Protein AF-0000000068094279 (afdb_homodimer)

Radius of gyration: 22.85 Å; Cα contacts (8 Å, |Δi|>4): 623; chains: 2; bounding box: 58×58×51 Å

Structure (mmCIF, N/CA/C/O backbone):
data_AF-0000000068094279-model_v1
#
loop_
_entity.id
_entity.type
_entity.pdbx_description
1 polymer 'GntR-family transcriptional regulatory protein'
#
loop_
_atom_site.group_PDB
_atom_site.id
_atom_site.type_symbol
_atom_site.label_atom_id
_atom_site.label_alt_id
_atom_site.label_comp_id
_atom_site.label_asym_id
_atom_site.label_entity_id
_atom_site.label_seq_id
_atom_site.pdbx_PDB_ins_code
_atom_site.Cartn_x
_atom_site.Cartn_y
_atom_site.Cartn_z
_atom_site.occupancy
_atom_site.B_iso_or_equiv
_atom_site.auth_seq_id
_atom_site.auth_comp_id
_atom_site.auth_asym_id
_atom_site.auth_atom_id
_atom_site.pdbx_PDB_model_num
ATOM 1 N N . MET A 1 1 ? -7.684 16.297 23.375 1 26.39 1 MET A N 1
ATOM 2 C CA . MET A 1 1 ? -6.402 16.703 22.797 1 26.39 1 MET A CA 1
ATOM 3 C C . MET A 1 1 ? -6.492 16.797 21.281 1 26.39 1 MET A C 1
ATOM 5 O O . MET A 1 1 ? -6.848 15.828 20.609 1 26.39 1 MET A O 1
ATOM 9 N N . SER A 1 2 ? -6.879 17.906 20.672 1 33 2 SER A N 1
ATOM 10 C CA . SER A 1 2 ? -7.125 18.25 19.281 1 33 2 SER A CA 1
ATOM 11 C C . SER A 1 2 ? -5.969 17.812 18.391 1 33 2 SER A C 1
ATOM 13 O O . SER A 1 2 ? -4.801 18.031 18.734 1 33 2 SER A O 1
ATOM 15 N N . SER A 1 3 ? -6.004 16.688 17.797 1 42.97 3 SER A N 1
ATOM 16 C CA . SER A 1 3 ? -4.965 16.281 16.859 1 42.97 3 SER A CA 1
ATOM 17 C C . SER A 1 3 ? -4.492 17.469 16.031 1 42.97 3 SER A C 1
ATOM 19 O O . SER A 1 3 ? -5.227 17.969 15.164 1 42.97 3 SER A O 1
ATOM 21 N N . THR A 1 4 ? -4.008 18.453 16.625 1 43.31 4 THR A N 1
ATOM 22 C CA . THR A 1 4 ? -3.518 19.688 16.016 1 43.31 4 THR A CA 1
ATOM 23 C C . THR A 1 4 ? -2.688 19.375 14.773 1 43.31 4 THR A C 1
ATOM 25 O O . THR A 1 4 ? -1.667 18.688 14.859 1 43.31 4 THR A O 1
ATOM 28 N N . LYS A 1 5 ? -3.363 19.359 13.727 1 53.09 5 LYS A N 1
ATOM 29 C CA . LYS A 1 5 ? -2.693 19.25 12.438 1 53.09 5 LYS A CA 1
ATOM 30 C C . LYS A 1 5 ? -1.528 20.234 12.336 1 53.09 5 LYS A C 1
ATOM 32 O O . LYS A 1 5 ? -1.691 21.422 12.594 1 53.09 5 LYS A O 1
ATOM 37 N N . ARG A 1 6 ? -0.359 19.781 12.492 1 56.28 6 ARG A N 1
ATOM 38 C CA . ARG A 1 6 ? 0.802 20.641 12.273 1 56.28 6 ARG A CA 1
ATOM 39 C C . ARG A 1 6 ? 0.646 21.453 11 1 56.28 6 ARG A C 1
ATOM 41 O O . ARG A 1 6 ? 0.153 20.938 9.984 1 56.28 6 ARG A O 1
ATOM 48 N N . PRO A 1 7 ? 0.808 22.719 11.133 1 60.84 7 PRO A N 1
ATOM 49 C CA . PRO A 1 7 ? 0.777 23.547 9.922 1 60.84 7 PRO A CA 1
ATOM 50 C C . PRO A 1 7 ? 1.651 22.984 8.805 1 60.84 7 PRO A C 1
ATOM 52 O O . PRO A 1 7 ? 2.688 22.359 9.078 1 60.84 7 PRO A O 1
ATOM 55 N N . ALA A 1 8 ? 1.082 22.984 7.684 1 68.62 8 ALA A N 1
ATOM 56 C CA . ALA A 1 8 ? 1.823 22.516 6.516 1 68.62 8 ALA A CA 1
ATOM 57 C C . ALA A 1 8 ? 3.164 23.234 6.395 1 68.62 8 ALA A C 1
ATOM 59 O O . ALA A 1 8 ? 3.234 24.453 6.531 1 68.62 8 ALA A O 1
ATOM 60 N N . SER A 1 9 ? 4.176 22.453 6.352 1 78.19 9 SER A N 1
ATOM 61 C CA . SER A 1 9 ? 5.508 23 6.094 1 78.19 9 SER A CA 1
ATOM 62 C C . SER A 1 9 ? 5.641 23.484 4.652 1 78.19 9 SER A C 1
ATOM 64 O O . SER A 1 9 ? 4.777 23.203 3.818 1 78.19 9 SER A O 1
ATOM 66 N N . ARG A 1 10 ? 6.535 24.297 4.441 1 82.38 10 ARG A N 1
ATOM 67 C CA . ARG A 1 10 ? 6.832 24.75 3.084 1 82.38 10 ARG A CA 1
ATOM 68 C C . ARG A 1 10 ? 7.039 23.562 2.146 1 82.38 10 ARG A C 1
ATOM 70 O O . ARG A 1 10 ? 6.562 23.562 1.011 1 82.38 10 ARG A O 1
ATOM 77 N N . ALA A 1 11 ? 7.641 22.516 2.699 1 84.44 11 ALA A N 1
ATOM 78 C CA . ALA A 1 11 ? 7.863 21.312 1.901 1 84.44 11 ALA A CA 1
ATOM 79 C C . ALA A 1 11 ? 6.539 20.625 1.557 1 84.44 11 ALA A C 1
ATOM 81 O O . ALA A 1 11 ? 6.379 20.094 0.46 1 84.44 11 ALA A O 1
ATOM 82 N N . ASP A 1 12 ? 5.602 20.688 2.441 1 87.81 12 ASP A N 1
ATOM 83 C CA . ASP A 1 12 ? 4.277 20.125 2.182 1 87.81 12 ASP A CA 1
ATOM 84 C C . ASP A 1 12 ? 3.582 20.875 1.042 1 87.81 12 ASP A C 1
ATOM 86 O O . ASP A 1 12 ? 3.002 20.25 0.152 1 87.81 12 ASP A O 1
ATOM 90 N N . GLU A 1 13 ? 3.719 22.156 1.118 1 91.19 13 GLU A N 1
ATOM 91 C CA . GLU A 1 13 ? 3.1 22.984 0.091 1 91.19 13 GLU A CA 1
ATOM 92 C C . GLU A 1 13 ? 3.717 22.734 -1.279 1 91.19 13 GLU A C 1
ATOM 94 O O . GLU A 1 13 ? 3.002 22.594 -2.273 1 91.19 13 GLU A O 1
ATOM 99 N N . ILE A 1 14 ? 4.98 22.641 -1.279 1 93.19 14 ILE A N 1
ATOM 100 C CA . ILE A 1 14 ? 5.688 22.406 -2.531 1 93.19 14 ILE A CA 1
ATOM 101 C C . ILE A 1 14 ? 5.355 21.016 -3.057 1 93.19 14 ILE A C 1
ATOM 103 O O . ILE A 1 14 ? 5.172 20.828 -4.262 1 93.19 14 ILE A O 1
ATOM 107 N N . THR A 1 15 ? 5.305 20.078 -2.166 1 94.31 15 THR A N 1
ATOM 108 C CA . THR A 1 15 ? 4.953 18.719 -2.566 1 94.31 15 THR A CA 1
ATOM 109 C C . THR A 1 15 ? 3.578 18.688 -3.232 1 94.31 15 THR A C 1
ATOM 111 O O . THR A 1 15 ? 3.402 18.062 -4.277 1 94.31 15 THR A O 1
ATOM 114 N N . GLN A 1 16 ? 2.684 19.422 -2.682 1 93.5 16 GLN A N 1
ATOM 115 C CA . GLN A 1 16 ? 1.342 19.469 -3.254 1 93.5 16 GLN A CA 1
ATOM 116 C C . GLN A 1 16 ? 1.351 20.109 -4.633 1 93.5 16 GLN A C 1
ATOM 118 O O . GLN A 1 16 ? 0.613 19.688 -5.527 1 93.5 16 GLN A O 1
ATOM 123 N N . GLU A 1 17 ? 2.113 21.125 -4.758 1 93.62 17 GLU A N 1
ATOM 124 C CA . GLU A 1 17 ? 2.246 21.766 -6.062 1 93.62 17 GLU A CA 1
ATOM 125 C C . GLU A 1 17 ? 2.822 20.797 -7.094 1 93.62 17 GLU A C 1
ATOM 127 O O . GLU A 1 17 ? 2.355 20.75 -8.234 1 93.62 17 GLU A O 1
ATOM 132 N N . LEU A 1 18 ? 3.781 20.078 -6.715 1 95.5 18 LEU A N 1
ATOM 133 C CA . LEU A 1 18 ? 4.395 19.094 -7.605 1 95.5 18 LEU A CA 1
ATOM 134 C C . LEU A 1 18 ? 3.412 17.984 -7.957 1 95.5 18 LEU A C 1
ATOM 136 O O . LEU A 1 18 ? 3.389 17.516 -9.094 1 95.5 18 LEU A O 1
ATOM 140 N N . VAL A 1 19 ? 2.641 17.594 -7.016 1 96.06 19 VAL A N 1
ATOM 141 C CA . VAL A 1 19 ? 1.629 16.578 -7.238 1 96.06 19 VAL A CA 1
ATOM 142 C C . VAL A 1 19 ? 0.635 17.047 -8.297 1 96.06 19 VAL A C 1
ATOM 144 O O . VAL A 1 19 ? 0.267 16.297 -9.195 1 96.06 19 VAL A O 1
ATOM 147 N N . ARG A 1 20 ? 0.27 18.297 -8.211 1 94.19 20 ARG A N 1
ATOM 148 C CA . ARG A 1 20 ? -0.628 18.859 -9.211 1 94.19 20 ARG A CA 1
ATOM 149 C C . ARG A 1 20 ? 0.012 18.859 -10.594 1 94.19 20 ARG A C 1
ATOM 151 O O . ARG A 1 20 ? -0.649 18.547 -11.586 1 94.19 20 ARG A O 1
ATOM 158 N N . MET A 1 21 ? 1.231 19.141 -10.617 1 93.12 21 MET A N 1
ATOM 159 C CA . MET A 1 21 ? 1.959 19.109 -11.883 1 93.12 21 MET A CA 1
ATOM 160 C C . MET A 1 21 ? 1.989 17.703 -12.461 1 93.12 21 MET A C 1
ATOM 162 O O . MET A 1 21 ? 1.794 17.516 -13.664 1 93.12 21 MET A O 1
ATOM 166 N N . ILE A 1 22 ? 2.166 16.734 -11.633 1 94.94 22 ILE A N 1
ATOM 167 C CA . ILE A 1 22 ? 2.227 15.344 -12.047 1 94.94 22 ILE A CA 1
ATOM 168 C C . ILE A 1 22 ? 0.861 14.898 -12.57 1 94.94 22 ILE A C 1
ATOM 170 O O . ILE A 1 22 ? 0.771 14.195 -13.578 1 94.94 22 ILE A O 1
ATOM 174 N N . GLN A 1 23 ? -0.157 15.336 -11.883 1 93.06 23 GLN A N 1
ATOM 175 C CA . GLN A 1 23 ? -1.511 14.992 -12.312 1 93.06 23 GLN A CA 1
ATOM 176 C C . GLN A 1 23 ? -1.807 15.555 -13.695 1 93.06 23 GLN A C 1
ATOM 178 O O . GLN A 1 23 ? -2.385 14.867 -14.539 1 93.06 23 GLN A O 1
ATOM 183 N N . LEU A 1 24 ? -1.425 16.766 -13.922 1 91.94 24 LEU A N 1
ATOM 184 C CA . LEU A 1 24 ? -1.613 17.406 -15.219 1 91.94 24 LEU A CA 1
ATOM 185 C C . LEU A 1 24 ? -0.785 16.703 -16.297 1 91.94 24 LEU A C 1
ATOM 187 O O . LEU A 1 24 ? -1.264 16.469 -17.406 1 91.94 24 LEU A O 1
ATOM 191 N N . ALA A 1 25 ? 0.393 16.344 -15.961 1 93.06 25 ALA A N 1
ATOM 192 C CA . ALA A 1 25 ? 1.265 15.641 -16.891 1 93.06 25 ALA A CA 1
ATOM 193 C C . ALA A 1 25 ? 0.683 14.273 -17.25 1 93.06 25 ALA A C 1
ATOM 195 O O . ALA A 1 25 ? 0.744 13.859 -18.406 1 93.06 25 ALA A O 1
ATOM 196 N N . ASP A 1 26 ? 0.15 13.617 -16.281 1 90.25 26 ASP A N 1
ATOM 197 C CA . ASP A 1 26 ? -0.506 12.336 -16.531 1 90.25 26 ASP A CA 1
ATOM 198 C C . ASP A 1 26 ? -1.635 12.484 -17.547 1 90.25 26 ASP A C 1
ATOM 200 O O . ASP A 1 26 ? -1.743 11.688 -18.484 1 90.25 26 ASP A O 1
ATOM 204 N N . ALA A 1 27 ? -2.381 13.5 -17.375 1 88.88 27 ALA A N 1
ATOM 205 C CA . ALA A 1 27 ? -3.52 13.75 -18.25 1 88.88 27 ALA A CA 1
ATOM 206 C C . ALA A 1 27 ? -3.057 14.039 -19.688 1 88.88 27 ALA A C 1
ATOM 208 O O . ALA A 1 27 ? -3.746 13.703 -20.641 1 88.88 27 ALA A O 1
ATOM 209 N N . ARG A 1 28 ? -1.823 14.602 -19.828 1 91.81 28 ARG A N 1
ATOM 210 C CA . ARG A 1 28 ? -1.301 15.016 -21.125 1 91.81 28 ARG A CA 1
ATOM 211 C C . ARG A 1 28 ? -0.31 13.992 -21.672 1 91.81 28 ARG A C 1
ATOM 213 O O . ARG A 1 28 ? 0.297 14.203 -22.719 1 91.81 28 ARG A O 1
ATOM 220 N N . ARG A 1 29 ? -0.087 12.906 -20.922 1 91.25 29 ARG A N 1
ATOM 221 C CA . ARG A 1 29 ? 0.812 11.828 -21.312 1 91.25 29 ARG A CA 1
ATOM 222 C C . ARG A 1 29 ? 2.238 12.336 -21.484 1 91.25 29 ARG A C 1
ATOM 224 O O . ARG A 1 29 ? 2.906 12 -22.469 1 91.25 29 ARG A O 1
ATOM 231 N N . ILE A 1 30 ? 2.57 13.25 -20.594 1 89.56 30 ILE A N 1
ATOM 232 C CA . ILE A 1 30 ? 3.934 13.766 -20.516 1 89.56 30 ILE A CA 1
ATOM 233 C C . ILE A 1 30 ? 4.738 12.961 -19.5 1 89.56 30 ILE A C 1
ATOM 235 O O . ILE A 1 30 ? 4.289 12.758 -18.375 1 89.56 30 ILE A O 1
ATOM 239 N N . ALA A 1 31 ? 5.934 12.547 -19.891 1 90.56 31 ALA A N 1
ATOM 240 C CA . ALA A 1 31 ? 6.707 11.656 -19.031 1 90.56 31 ALA A CA 1
ATOM 241 C C . ALA A 1 31 ? 7.855 12.414 -18.359 1 90.56 31 ALA A C 1
ATOM 243 O O . ALA A 1 31 ? 8.266 12.07 -17.25 1 90.56 31 ALA A O 1
ATOM 244 N N . LYS A 1 32 ? 8.328 13.43 -19.047 1 93.94 32 LYS A N 1
ATOM 245 C CA . LYS A 1 32 ? 9.508 14.125 -18.547 1 93.94 32 LYS A CA 1
ATOM 246 C C . LYS A 1 32 ? 9.125 15.43 -17.859 1 93.94 32 LYS A C 1
ATOM 248 O O . LYS A 1 32 ? 8.32 16.203 -18.391 1 93.94 32 LYS A O 1
ATOM 253 N N . LEU A 1 33 ? 9.656 15.703 -16.672 1 93.94 33 LEU A N 1
ATOM 254 C CA . LEU A 1 33 ? 9.461 16.938 -15.914 1 93.94 33 LEU A CA 1
ATOM 255 C C . LEU A 1 33 ? 10.688 17.844 -16.016 1 93.94 33 LEU A C 1
ATOM 257 O O . LEU A 1 33 ? 11.781 17.375 -16.359 1 93.94 33 LEU A O 1
ATOM 261 N N . PRO A 1 34 ? 10.445 19.141 -15.797 1 92.31 34 PRO A N 1
ATOM 262 C CA . PRO A 1 34 ? 11.617 20.016 -15.672 1 92.31 34 PRO A CA 1
ATOM 263 C C . PRO A 1 34 ? 12.609 19.516 -14.625 1 92.31 34 PRO A C 1
ATOM 265 O O . PRO A 1 34 ? 12.234 18.781 -13.711 1 92.31 34 PRO A O 1
ATOM 268 N N . THR A 1 35 ? 13.828 19.891 -14.773 1 92.81 35 THR A N 1
ATOM 269 C CA . THR A 1 35 ? 14.867 19.516 -13.828 1 92.81 35 THR A CA 1
ATOM 270 C C . THR A 1 35 ? 14.633 20.156 -12.461 1 92.81 35 THR A C 1
ATOM 272 O O . THR A 1 35 ? 13.82 21.078 -12.344 1 92.81 35 THR A O 1
ATOM 275 N N . GLU A 1 36 ? 15.328 19.594 -11.484 1 92.5 36 GLU A N 1
ATOM 276 C CA . GLU A 1 36 ? 15.266 20.156 -10.141 1 92.5 36 GLU A CA 1
ATOM 277 C C . GLU A 1 36 ? 15.539 21.656 -10.148 1 92.5 36 GLU A C 1
ATOM 279 O O . GLU A 1 36 ? 14.812 22.422 -9.523 1 92.5 36 GLU A O 1
ATOM 284 N N . MET A 1 37 ? 16.562 22.078 -10.891 1 92 37 MET A N 1
ATOM 285 C CA . MET A 1 37 ? 16.938 23.484 -10.969 1 92 37 MET A CA 1
ATOM 286 C C . MET A 1 37 ? 15.836 24.312 -11.625 1 92 37 MET A C 1
ATOM 288 O O . MET A 1 37 ? 15.5 25.391 -11.148 1 92 37 MET A O 1
ATOM 292 N N . GLU A 1 38 ? 15.289 23.812 -12.688 1 94.62 38 GLU A N 1
ATOM 293 C CA . GLU A 1 38 ? 14.219 24.5 -13.391 1 94.62 38 GLU A CA 1
ATOM 294 C C . GLU A 1 38 ? 12.969 24.625 -12.523 1 94.62 38 GLU A C 1
ATOM 296 O O . GLU A 1 38 ? 12.32 25.672 -12.492 1 94.62 38 GLU A O 1
ATOM 301 N N . LEU A 1 39 ? 12.656 23.594 -11.805 1 94.56 39 LEU A N 1
ATOM 302 C CA . LEU A 1 39 ? 11.492 23.594 -10.93 1 94.56 39 LEU A CA 1
ATOM 303 C C . LEU A 1 39 ? 11.672 24.594 -9.789 1 94.56 39 LEU A C 1
ATOM 305 O O . LEU A 1 39 ? 10.734 25.312 -9.438 1 94.56 39 LEU A O 1
ATOM 309 N N . ALA A 1 40 ? 12.883 24.578 -9.227 1 95.06 40 ALA A N 1
ATOM 310 C CA . ALA A 1 40 ? 13.18 25.531 -8.164 1 95.06 40 ALA A CA 1
ATOM 311 C C . ALA A 1 40 ? 12.969 26.969 -8.641 1 95.06 40 ALA A C 1
ATOM 313 O O . ALA A 1 40 ? 12.352 27.781 -7.945 1 95.06 40 ALA A O 1
ATOM 314 N N . ALA A 1 41 ? 13.445 27.234 -9.812 1 95.44 41 ALA A N 1
ATOM 315 C CA . ALA A 1 41 ? 13.312 28.562 -10.398 1 95.44 41 ALA A CA 1
ATOM 316 C C . ALA A 1 41 ? 11.852 28.906 -10.656 1 95.44 41 ALA A C 1
ATOM 318 O O . ALA A 1 41 ? 11.391 30 -10.328 1 95.44 41 ALA A O 1
ATOM 319 N N . GLN A 1 42 ? 11.133 28.031 -11.203 1 93.75 42 GLN A N 1
ATOM 320 C CA . GLN A 1 42 ? 9.734 28.219 -11.555 1 93.75 42 GLN A CA 1
ATOM 321 C C . GLN A 1 42 ? 8.891 28.484 -10.312 1 93.75 42 GLN A C 1
ATOM 323 O O . GLN A 1 42 ? 7.957 29.297 -10.344 1 93.75 42 GLN A O 1
ATOM 328 N N . LEU A 1 43 ? 9.266 27.797 -9.258 1 93.06 43 LEU A N 1
ATOM 329 C CA . LEU A 1 43 ? 8.445 27.875 -8.055 1 93.06 43 LEU A CA 1
ATOM 330 C C . LEU A 1 43 ? 9 28.938 -7.094 1 93.06 43 LEU A C 1
ATOM 332 O O . LEU A 1 43 ? 8.398 29.203 -6.047 1 93.06 43 LEU A O 1
ATOM 336 N N . GLY A 1 44 ? 10.094 29.469 -7.359 1 93.81 44 GLY A N 1
ATOM 337 C CA . GLY A 1 44 ? 10.695 30.516 -6.551 1 93.81 44 GLY A CA 1
ATOM 338 C C . GLY A 1 44 ? 11.18 30.031 -5.199 1 93.81 44 GLY A C 1
ATOM 339 O O . GLY A 1 44 ? 10.969 30.688 -4.18 1 93.81 44 GLY A O 1
ATOM 340 N N . ILE A 1 45 ? 11.75 28.844 -5.188 1 93.06 45 ILE A N 1
ATOM 341 C CA . ILE A 1 45 ? 12.195 28.266 -3.926 1 93.06 45 ILE A CA 1
ATOM 342 C C . ILE A 1 45 ? 13.641 27.797 -4.062 1 93.06 45 ILE A C 1
ATOM 344 O O . ILE A 1 45 ? 14.172 27.719 -5.172 1 93.06 45 ILE A O 1
ATOM 348 N N . SER A 1 46 ? 14.25 27.484 -2.941 1 91.5 46 SER A N 1
ATOM 349 C CA . SER A 1 46 ? 15.648 27.078 -2.922 1 91.5 46 SER A CA 1
ATOM 350 C C . SER A 1 46 ? 15.797 25.609 -3.326 1 91.5 46 SER A C 1
ATOM 352 O O . SER A 1 46 ? 14.82 24.859 -3.303 1 91.5 46 SER A O 1
ATOM 354 N N . ARG A 1 47 ? 16.984 25.188 -3.689 1 90.25 47 ARG A N 1
ATOM 355 C CA . ARG A 1 47 ? 17.266 23.844 -4.156 1 90.25 47 ARG A CA 1
ATOM 356 C C . ARG A 1 47 ? 17.062 22.828 -3.037 1 90.25 47 ARG A C 1
ATOM 358 O O . ARG A 1 47 ? 16.484 21.75 -3.26 1 90.25 47 ARG A O 1
ATOM 365 N N . PRO A 1 48 ? 17.438 23.172 -1.802 1 89.06 48 PRO A N 1
ATOM 366 C CA . PRO A 1 48 ? 17.219 22.188 -0.736 1 89.06 48 PRO A CA 1
ATOM 367 C C . PRO A 1 48 ? 15.734 21.906 -0.49 1 89.06 48 PRO A C 1
ATOM 369 O O . PRO A 1 48 ? 15.367 20.766 -0.183 1 89.06 48 PRO A O 1
ATOM 372 N N . VAL A 1 49 ? 14.945 22.859 -0.708 1 91.06 49 VAL A N 1
ATOM 373 C CA . VAL A 1 49 ? 13.516 22.703 -0.459 1 91.06 49 VAL A CA 1
ATOM 374 C C . VAL A 1 49 ? 12.891 21.859 -1.562 1 91.06 49 VAL A C 1
ATOM 376 O O . VAL A 1 49 ? 12.133 20.922 -1.28 1 91.06 49 VAL A O 1
ATOM 379 N N . ILE A 1 50 ? 13.188 22.156 -2.811 1 93.06 50 ILE A N 1
ATOM 380 C CA . ILE A 1 50 ? 12.641 21.375 -3.914 1 93.06 50 ILE A CA 1
ATOM 381 C C . ILE A 1 50 ? 13.148 19.938 -3.836 1 93.06 50 ILE A C 1
ATOM 383 O O . ILE A 1 50 ? 12.406 19 -4.137 1 93.06 50 ILE A O 1
ATOM 387 N N . ARG A 1 51 ? 14.391 19.781 -3.488 1 91.69 51 ARG A N 1
ATOM 388 C CA . ARG A 1 51 ? 14.977 18.453 -3.355 1 91.69 51 ARG A CA 1
ATOM 389 C C . ARG A 1 51 ? 14.242 17.641 -2.305 1 91.69 51 ARG A C 1
ATOM 391 O O . ARG A 1 51 ? 14.008 16.438 -2.496 1 91.69 51 ARG A O 1
ATOM 398 N N . GLU A 1 52 ? 13.898 18.234 -1.203 1 93.38 52 GLU A N 1
ATOM 399 C CA . GLU A 1 52 ? 13.133 17.562 -0.156 1 93.38 52 GLU A CA 1
ATOM 400 C C . GLU A 1 52 ? 11.805 17.031 -0.694 1 93.38 52 GLU A C 1
ATOM 402 O O . GLU A 1 52 ? 11.469 15.867 -0.488 1 93.38 52 GLU A O 1
ATOM 407 N N . SER A 1 53 ? 11.133 17.875 -1.418 1 94.69 53 SER A N 1
ATOM 408 C CA . SER A 1 53 ? 9.836 17.5 -1.965 1 94.69 53 SER A CA 1
ATOM 409 C C . SER A 1 53 ? 9.977 16.406 -3.027 1 94.69 53 SER A C 1
ATOM 411 O O . SER A 1 53 ? 9.203 15.453 -3.055 1 94.69 53 SER A O 1
ATOM 413 N N . LEU A 1 54 ? 10.969 16.562 -3.842 1 94.31 54 LEU A N 1
ATOM 414 C CA . LEU A 1 54 ? 11.195 15.57 -4.891 1 94.31 54 LEU A CA 1
ATOM 415 C C . LEU A 1 54 ? 11.586 14.227 -4.289 1 94.31 54 LEU A C 1
ATOM 417 O O . LEU A 1 54 ? 11.188 13.172 -4.801 1 94.31 54 LEU A O 1
ATOM 421 N N . SER A 1 55 ? 12.336 14.281 -3.244 1 93.44 55 SER A N 1
ATOM 422 C CA . SER A 1 55 ? 12.734 13.055 -2.574 1 93.44 55 SER A CA 1
ATOM 423 C C . SER A 1 55 ? 11.531 12.336 -1.967 1 93.44 55 SER A C 1
ATOM 425 O O . SER A 1 55 ? 11.469 11.109 -1.978 1 93.44 55 SER A O 1
ATOM 427 N N . ARG A 1 56 ? 10.609 13.078 -1.41 1 94 56 ARG A N 1
ATOM 428 C CA . ARG A 1 56 ? 9.367 12.5 -0.926 1 94 56 ARG A CA 1
ATOM 429 C C . ARG A 1 56 ? 8.625 11.773 -2.047 1 94 56 ARG A C 1
ATOM 431 O O . ARG A 1 56 ? 8.188 10.633 -1.876 1 94 56 ARG A O 1
ATOM 438 N N . LEU A 1 57 ? 8.547 12.445 -3.184 1 96 57 LEU A N 1
ATOM 439 C CA . LEU A 1 57 ? 7.816 11.883 -4.316 1 96 57 LEU A CA 1
ATOM 440 C C . LEU A 1 57 ? 8.547 10.664 -4.875 1 96 57 LEU A C 1
ATOM 442 O O . LEU A 1 57 ? 7.91 9.719 -5.352 1 96 57 LEU A O 1
ATOM 446 N N . GLU A 1 58 ? 9.836 10.672 -4.809 1 93.81 58 GLU A N 1
ATOM 447 C CA . GLU A 1 58 ? 10.625 9.523 -5.246 1 93.81 58 GLU A CA 1
ATOM 448 C C . GLU A 1 58 ? 10.398 8.32 -4.34 1 93.81 58 GLU A C 1
ATOM 450 O O . GLU A 1 58 ? 10.32 7.18 -4.812 1 93.81 58 GLU A O 1
ATOM 455 N N . SER A 1 59 ? 10.305 8.578 -3.057 1 92.12 59 SER A N 1
ATOM 456 C CA . SER A 1 59 ? 10.07 7.496 -2.102 1 92.12 59 SER A CA 1
ATOM 457 C C . SER A 1 59 ? 8.711 6.84 -2.318 1 92.12 59 SER A C 1
ATOM 459 O O . SER A 1 59 ? 8.492 5.699 -1.907 1 92.12 59 SER A O 1
ATOM 461 N N . LEU A 1 60 ? 7.848 7.555 -3.029 1 94.19 60 LEU A N 1
ATOM 462 C CA . LEU A 1 60 ? 6.52 7.035 -3.352 1 94.19 60 LEU A CA 1
ATOM 463 C C . LEU A 1 60 ? 6.469 6.531 -4.789 1 94.19 60 LEU A C 1
ATOM 465 O O . LEU A 1 60 ? 5.395 6.227 -5.309 1 94.19 60 LEU A O 1
ATOM 469 N N . ASN A 1 61 ? 7.566 6.543 -5.441 1 94.56 61 ASN A N 1
ATOM 470 C CA . ASN A 1 61 ? 7.707 6.113 -6.828 1 94.56 61 ASN A CA 1
ATOM 471 C C . ASN A 1 61 ? 6.82 6.93 -7.762 1 94.56 61 ASN A C 1
ATOM 473 O O . ASN A 1 61 ? 6.227 6.391 -8.695 1 94.56 61 ASN A O 1
ATOM 477 N N . MET A 1 62 ? 6.695 8.164 -7.461 1 96.25 62 MET A N 1
ATOM 478 C CA . MET A 1 62 ? 5.91 9.023 -8.344 1 96.25 62 MET A CA 1
ATOM 479 C C . MET A 1 62 ? 6.793 9.641 -9.422 1 96.25 62 MET A C 1
ATOM 481 O O . MET A 1 62 ? 6.316 9.945 -10.516 1 96.25 62 MET A O 1
ATOM 485 N N . VAL A 1 63 ? 8.094 9.844 -9 1 96.5 63 VAL A N 1
ATOM 486 C CA . VAL A 1 63 ? 9.078 10.352 -9.945 1 96.5 63 VAL A CA 1
ATOM 487 C C . VAL A 1 63 ? 10.391 9.578 -9.789 1 96.5 63 VAL A C 1
ATOM 489 O O . VAL A 1 63 ? 10.594 8.891 -8.789 1 96.5 63 VAL A O 1
ATOM 492 N N . THR A 1 64 ? 11.188 9.602 -10.766 1 94 64 THR A N 1
ATOM 493 C CA . THR A 1 64 ? 12.516 9 -10.727 1 94 64 THR A CA 1
ATOM 494 C C . THR A 1 64 ? 13.547 9.922 -11.367 1 94 64 THR A C 1
ATOM 496 O O . THR A 1 64 ? 13.273 10.562 -12.383 1 94 64 THR A O 1
ATOM 499 N N . ARG A 1 65 ? 14.602 10.031 -10.656 1 89.31 65 ARG A N 1
ATOM 500 C CA . ARG A 1 65 ? 15.719 10.812 -11.18 1 89.31 65 ARG A CA 1
ATOM 501 C C . ARG A 1 65 ? 16.672 9.938 -12 1 89.31 65 ARG A C 1
ATOM 503 O O . ARG A 1 65 ? 16.984 8.812 -11.594 1 89.31 65 ARG A O 1
ATOM 510 N N . ARG A 1 66 ? 17 10.367 -13.141 1 86.19 66 ARG A N 1
ATOM 511 C CA . ARG A 1 66 ? 18 9.688 -13.961 1 86.19 66 ARG A CA 1
ATOM 512 C C . ARG A 1 66 ? 19.234 10.57 -14.164 1 86.19 66 ARG A C 1
ATOM 514 O O . ARG A 1 66 ? 19.109 11.703 -14.641 1 86.19 66 ARG A O 1
ATOM 521 N N . GLN A 1 67 ? 20.312 10.039 -13.773 1 80.38 67 GLN A N 1
ATOM 522 C CA . GLN A 1 67 ? 21.547 10.797 -13.867 1 80.38 67 GLN A CA 1
ATOM 523 C C . GLN A 1 67 ? 21.781 11.312 -15.289 1 80.38 67 GLN A C 1
ATOM 525 O O . GLN A 1 67 ? 21.719 10.547 -16.25 1 80.38 67 GLN A O 1
ATOM 530 N N . GLY A 1 68 ? 22.016 12.477 -15.367 1 79.94 68 GLY A N 1
ATOM 531 C CA . GLY A 1 68 ? 22.359 13.094 -16.641 1 79.94 68 GLY A CA 1
ATOM 532 C C . GLY A 1 68 ? 21.141 13.305 -17.531 1 79.94 68 GLY A C 1
ATOM 533 O O . GLY A 1 68 ? 21.25 13.914 -18.594 1 79.94 68 GLY A O 1
ATOM 534 N N . SER A 1 69 ? 19.984 12.727 -17.188 1 81.94 69 SER A N 1
ATOM 535 C CA . SER A 1 69 ? 18.812 12.766 -18.078 1 81.94 69 SER A CA 1
ATOM 536 C C . SER A 1 69 ? 17.703 13.633 -17.5 1 81.94 69 SER A C 1
ATOM 538 O O . SER A 1 69 ? 17.031 14.359 -18.234 1 81.94 69 SER A O 1
ATOM 540 N N . GLY A 1 70 ? 17.578 13.523 -16.188 1 89.81 70 GLY A N 1
ATOM 541 C CA . GLY A 1 70 ? 16.594 14.422 -15.609 1 89.81 70 GLY A CA 1
ATOM 542 C C . GLY A 1 70 ? 15.562 13.703 -14.766 1 89.81 70 GLY A C 1
ATOM 543 O O . GLY A 1 70 ? 15.875 12.719 -14.094 1 89.81 70 GLY A O 1
ATOM 544 N N . LEU A 1 71 ? 14.383 14.352 -14.633 1 93.75 71 LEU A N 1
ATOM 545 C CA . LEU A 1 71 ? 13.297 13.922 -13.766 1 93.75 71 LEU A CA 1
ATOM 546 C C . LEU A 1 71 ? 12.125 13.383 -14.578 1 93.75 71 LEU A C 1
ATOM 548 O O . LEU A 1 71 ? 11.656 14.047 -15.516 1 93.75 71 LEU A O 1
ATOM 552 N N . TYR A 1 72 ? 11.68 12.141 -14.258 1 96.25 72 TYR A N 1
ATOM 553 C CA . TYR A 1 72 ? 10.617 11.492 -15.016 1 96.25 72 TYR A CA 1
ATOM 554 C C . TYR A 1 72 ? 9.477 11.062 -14.102 1 96.25 72 TYR A C 1
ATOM 556 O O . TYR A 1 72 ? 9.703 10.688 -12.953 1 96.25 72 TYR A O 1
ATOM 564 N N . ILE A 1 73 ? 8.297 11.109 -14.695 1 96.5 73 ILE A N 1
ATOM 565 C CA . ILE A 1 73 ? 7.105 10.641 -13.992 1 96.5 73 ILE A CA 1
ATOM 566 C C . ILE A 1 73 ? 6.988 9.125 -14.125 1 96.5 73 ILE A C 1
ATOM 568 O O . ILE A 1 73 ? 7.164 8.578 -15.211 1 96.5 73 ILE A O 1
ATOM 572 N N . VAL A 1 74 ? 6.746 8.5 -13.008 1 95.31 74 VAL A N 1
ATOM 573 C CA . VAL A 1 74 ? 6.547 7.051 -12.992 1 95.31 74 VAL A CA 1
ATOM 574 C C . VAL A 1 74 ? 5.105 6.727 -13.383 1 95.31 74 VAL A C 1
ATOM 576 O O . VAL A 1 74 ? 4.172 7.402 -12.938 1 95.31 74 VAL A O 1
ATOM 579 N N . ALA A 1 75 ? 4.965 5.625 -14.156 1 93.19 75 ALA A N 1
ATOM 580 C CA . ALA A 1 75 ? 3.629 5.191 -14.57 1 93.19 75 ALA A CA 1
ATOM 581 C C . ALA A 1 75 ? 2.762 4.871 -13.352 1 93.19 75 ALA A C 1
ATOM 583 O O . ALA A 1 75 ? 3.242 4.293 -12.375 1 93.19 75 ALA A O 1
ATOM 584 N N . PRO A 1 76 ? 1.468 5.227 -13.406 1 92.25 76 PRO A N 1
ATOM 585 C CA . PRO A 1 76 ? 0.583 5.078 -12.25 1 92.25 76 PRO A CA 1
ATOM 586 C C . PRO A 1 76 ? 0.625 3.676 -11.648 1 92.25 76 PRO A C 1
ATOM 588 O O . PRO A 1 76 ? 0.673 3.525 -10.422 1 92.25 76 PRO A O 1
ATOM 591 N N . GLU A 1 77 ? 0.695 2.633 -12.484 1 91.5 77 GLU A N 1
ATOM 592 C CA . GLU A 1 77 ? 0.599 1.256 -12 1 91.5 77 GLU A CA 1
ATOM 593 C C . GLU A 1 77 ? 1.862 0.842 -11.258 1 91.5 77 GLU A C 1
ATOM 595 O O . GLU A 1 77 ? 1.882 -0.191 -10.586 1 91.5 77 GLU A O 1
ATOM 600 N N . LYS A 1 78 ? 2.916 1.674 -11.305 1 92.44 78 LYS A N 1
ATOM 601 C CA . LYS A 1 78 ? 4.184 1.35 -10.664 1 92.44 78 LYS A CA 1
ATOM 602 C C . LYS A 1 78 ? 4.434 2.246 -9.453 1 92.44 78 LYS A C 1
ATOM 604 O O . LYS A 1 78 ? 5.453 2.115 -8.773 1 92.44 78 LYS A O 1
ATOM 609 N N . ARG A 1 79 ? 3.52 3.137 -9.188 1 95.75 79 ARG A N 1
ATOM 610 C CA . ARG A 1 79 ? 3.641 4.035 -8.047 1 95.75 79 ARG A CA 1
ATOM 611 C C . ARG A 1 79 ? 3.252 3.33 -6.75 1 95.75 79 ARG A C 1
ATOM 613 O O . ARG A 1 79 ? 2.518 2.34 -6.773 1 95.75 79 ARG A O 1
ATOM 620 N N . SER A 1 80 ? 3.805 3.842 -5.66 1 95.56 80 SER A N 1
ATOM 621 C CA . SER A 1 80 ? 3.346 3.371 -4.359 1 95.56 80 SER A CA 1
ATOM 622 C C . SER A 1 80 ? 1.851 3.617 -4.176 1 95.56 80 SER A C 1
ATOM 624 O O . SER A 1 80 ? 1.329 4.648 -4.613 1 95.56 80 SER A O 1
ATOM 626 N N . PRO A 1 81 ? 1.19 2.684 -3.506 1 94.38 81 PRO A N 1
ATOM 627 C CA . PRO A 1 81 ? -0.22 2.961 -3.225 1 94.38 81 PRO A CA 1
ATOM 628 C C . PRO A 1 81 ? -0.42 4.238 -2.41 1 94.38 81 PRO A C 1
ATOM 630 O O . PRO A 1 81 ? -1.474 4.871 -2.498 1 94.38 81 PRO A O 1
ATOM 633 N N . GLU A 1 82 ? 0.565 4.66 -1.666 1 94.56 82 GLU A N 1
ATOM 634 C CA . GLU A 1 82 ? 0.505 5.91 -0.912 1 94.56 82 GLU A CA 1
ATOM 635 C C . GLU A 1 82 ? 0.318 7.105 -1.839 1 94.56 82 GLU A C 1
ATOM 637 O O . GLU A 1 82 ? -0.205 8.141 -1.426 1 94.56 82 GLU A O 1
ATOM 642 N N . ALA A 1 83 ? 0.765 6.957 -3.057 1 94.69 83 ALA A N 1
ATOM 643 C CA . ALA A 1 83 ? 0.587 8.016 -4.047 1 94.69 83 ALA A CA 1
ATOM 644 C C . ALA A 1 83 ? -0.891 8.336 -4.246 1 94.69 83 ALA A C 1
ATOM 646 O O . ALA A 1 83 ? -1.254 9.492 -4.492 1 94.69 83 ALA A O 1
ATOM 647 N N . LEU A 1 84 ? -1.748 7.367 -4.121 1 94.31 84 LEU A N 1
ATOM 648 C CA . LEU A 1 84 ? -3.184 7.574 -4.277 1 94.31 84 LEU A CA 1
ATOM 649 C C . LEU A 1 84 ? -3.719 8.523 -3.211 1 94.31 84 LEU A C 1
ATOM 651 O O . LEU A 1 84 ? -4.562 9.375 -3.498 1 94.31 84 LEU A O 1
ATOM 655 N N . VAL A 1 85 ? -3.225 8.375 -2.01 1 93.75 85 VAL A N 1
ATOM 656 C CA . VAL A 1 85 ? -3.66 9.219 -0.904 1 93.75 85 VAL A CA 1
ATOM 657 C C . VAL A 1 85 ? -3.225 10.664 -1.155 1 93.75 85 VAL A C 1
ATOM 659 O O . VAL A 1 85 ? -4.016 11.594 -0.996 1 93.75 85 VAL A O 1
ATOM 662 N N . LEU A 1 86 ? -2.01 10.773 -1.58 1 93.19 86 LEU A N 1
ATOM 663 C CA . LEU A 1 86 ? -1.471 12.102 -1.871 1 93.19 86 LEU A CA 1
ATOM 664 C C . LEU A 1 86 ? -2.246 12.766 -3.002 1 93.19 86 LEU A C 1
ATOM 666 O O . LEU A 1 86 ? -2.572 13.953 -2.924 1 93.19 86 LEU A O 1
ATOM 670 N N . LEU A 1 87 ? -2.562 12.039 -4.051 1 94.06 87 LEU A N 1
ATOM 671 C CA . LEU A 1 87 ? -3.32 12.547 -5.188 1 94.06 87 LEU A CA 1
ATOM 672 C C . LEU A 1 87 ? -4.723 12.977 -4.758 1 94.06 87 LEU A C 1
ATOM 674 O O . LEU A 1 87 ? -5.188 14.055 -5.133 1 94.06 87 LEU A O 1
ATOM 678 N N . GLU A 1 88 ? -5.324 12.141 -3.967 1 93.19 88 GLU A N 1
ATOM 679 C CA . GLU A 1 88 ? -6.672 12.43 -3.484 1 93.19 88 GLU A CA 1
ATOM 680 C C . GLU A 1 88 ? -6.699 13.703 -2.65 1 93.19 88 GLU A C 1
ATOM 682 O O . GLU A 1 88 ? -7.68 14.453 -2.688 1 93.19 88 GLU A O 1
ATOM 687 N N . GLN A 1 89 ? -5.656 13.914 -1.854 1 89.19 89 GLN A N 1
ATOM 688 C CA . GLN A 1 89 ? -5.562 15.109 -1.016 1 89.19 89 GLN A CA 1
ATOM 689 C C . GLN A 1 89 ? -5.414 16.359 -1.865 1 89.19 89 GLN A C 1
ATOM 691 O O . GLN A 1 89 ? -5.863 17.438 -1.468 1 89.19 89 GLN A O 1
ATOM 696 N N . SER A 1 90 ? -4.812 16.219 -3.033 1 89.38 90 SER A N 1
ATOM 697 C CA . SER A 1 90 ? -4.602 17.359 -3.928 1 89.38 90 SER A CA 1
ATOM 698 C C . SER A 1 90 ? -5.852 17.641 -4.758 1 89.38 90 SER A C 1
ATOM 700 O O . SER A 1 90 ? -6.277 18.797 -4.867 1 89.38 90 SER A O 1
ATOM 702 N N . ALA A 1 91 ? -6.402 16.656 -5.305 1 87.5 91 ALA A N 1
ATOM 703 C CA . ALA A 1 91 ? -7.648 16.719 -6.066 1 87.5 91 ALA A CA 1
ATOM 704 C C . ALA A 1 91 ? -8.383 15.375 -6.027 1 87.5 91 ALA A C 1
ATOM 706 O O . ALA A 1 91 ? -7.754 14.312 -6.074 1 87.5 91 ALA A O 1
ATOM 707 N N . PRO A 1 92 ? -9.672 15.453 -6.027 1 87.62 92 PRO A N 1
ATOM 708 C CA . PRO A 1 92 ? -10.422 14.203 -5.988 1 87.62 92 PRO A CA 1
ATOM 709 C C . PRO A 1 92 ? -10.055 13.258 -7.133 1 87.62 92 PRO A C 1
ATOM 711 O O . PRO A 1 92 ? -9.953 13.688 -8.281 1 87.62 92 PRO A O 1
ATOM 714 N N . LEU A 1 93 ? -9.836 12.078 -6.762 1 90.38 93 LEU A N 1
ATOM 715 C CA . LEU A 1 93 ? -9.586 11.055 -7.766 1 90.38 93 LEU A CA 1
ATOM 716 C C . LEU A 1 93 ? -10.812 10.852 -8.648 1 90.38 93 LEU A C 1
ATOM 718 O O . LEU A 1 93 ? -11.93 11.156 -8.242 1 90.38 93 LEU A O 1
ATOM 722 N N . SER A 1 94 ? -10.586 10.328 -9.867 1 89.88 94 SER A N 1
ATOM 723 C CA . SER A 1 94 ? -11.688 10.016 -10.766 1 89.88 94 SER A CA 1
ATOM 724 C C . SER A 1 94 ? -12.586 8.93 -10.188 1 89.88 94 SER A C 1
ATOM 726 O O . SER A 1 94 ? -12.141 8.125 -9.359 1 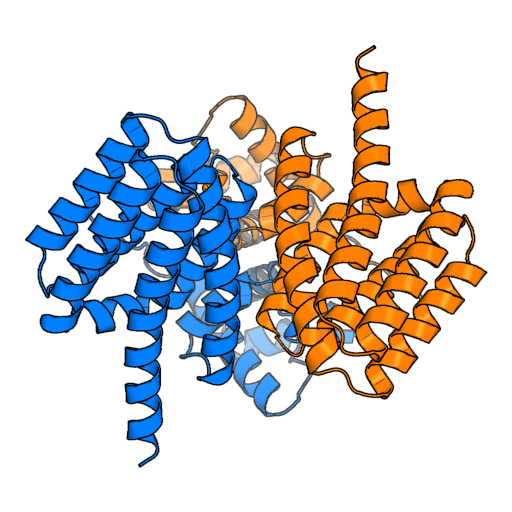89.88 94 SER A O 1
ATOM 728 N N . PRO A 1 95 ? -13.844 8.852 -10.641 1 89.25 95 PRO A N 1
ATOM 729 C CA . PRO A 1 95 ? -14.734 7.781 -10.195 1 89.25 95 PRO A CA 1
ATOM 730 C C . PRO A 1 95 ? -14.18 6.391 -10.484 1 89.25 95 PRO A C 1
ATOM 732 O O . PRO A 1 95 ? -14.344 5.477 -9.664 1 89.25 95 PRO A O 1
ATOM 735 N N . ARG A 1 96 ? -13.531 6.277 -11.547 1 91.81 96 ARG A N 1
ATOM 736 C CA . ARG A 1 96 ? -12.938 4.988 -11.891 1 91.81 96 ARG A CA 1
ATOM 737 C C . ARG A 1 96 ? -11.836 4.605 -10.906 1 91.81 96 ARG A C 1
ATOM 739 O O . ARG A 1 96 ? -11.797 3.471 -10.43 1 91.81 96 ARG A O 1
ATOM 746 N N . SER A 1 97 ? -10.953 5.543 -10.594 1 92.5 97 SER A N 1
ATOM 747 C CA . SER A 1 97 ? -9.867 5.289 -9.648 1 92.5 97 SER A CA 1
ATOM 748 C C . SER A 1 97 ? -10.414 4.945 -8.266 1 92.5 97 SER A C 1
ATOM 750 O O . SER A 1 97 ? -9.898 4.047 -7.594 1 92.5 97 SER A O 1
ATOM 752 N N . ILE A 1 98 ? -11.406 5.617 -7.906 1 91.5 98 ILE A N 1
ATOM 753 C CA . ILE A 1 98 ? -12.023 5.363 -6.605 1 91.5 98 ILE A CA 1
ATOM 754 C C . ILE A 1 98 ? -12.656 3.977 -6.598 1 91.5 98 ILE A C 1
ATOM 756 O O . ILE A 1 98 ? -12.5 3.221 -5.633 1 91.5 98 ILE A O 1
ATOM 760 N N . ALA A 1 99 ? -13.391 3.646 -7.676 1 92.31 99 ALA A N 1
ATOM 761 C CA . ALA A 1 99 ? -14.023 2.33 -7.762 1 92.31 99 ALA A CA 1
ATOM 762 C C . ALA A 1 99 ? -12.984 1.218 -7.68 1 92.31 99 ALA A C 1
ATOM 764 O O . ALA A 1 99 ? -13.188 0.212 -6.996 1 92.31 99 ALA A O 1
ATOM 765 N N . GLU A 1 100 ? -11.883 1.386 -8.328 1 95.06 100 GLU A N 1
ATOM 766 C CA . GLU A 1 100 ? -10.789 0.422 -8.281 1 95.06 100 GLU A CA 1
ATOM 767 C C . GLU A 1 100 ? -10.242 0.283 -6.859 1 95.06 100 GLU A C 1
ATOM 769 O O . GLU A 1 100 ? -10.055 -0.832 -6.367 1 95.06 100 GLU A O 1
ATOM 774 N N . ALA A 1 101 ? -10.039 1.399 -6.211 1 95.12 101 ALA A N 1
ATOM 775 C CA . ALA A 1 101 ? -9.508 1.403 -4.848 1 95.12 101 ALA A CA 1
ATOM 776 C C . ALA A 1 101 ? -10.484 0.733 -3.883 1 95.12 101 ALA A C 1
ATOM 778 O O . ALA A 1 101 ? -10.07 -0.035 -3.01 1 95.12 101 ALA A O 1
ATOM 779 N N . MET A 1 102 ? -11.734 0.992 -4.074 1 93.19 102 MET A N 1
ATOM 780 C CA . MET A 1 102 ? -12.734 0.456 -3.152 1 93.19 102 MET A CA 1
ATOM 781 C C . MET A 1 102 ? -12.898 -1.049 -3.342 1 93.19 102 MET A C 1
ATOM 783 O O . MET A 1 102 ? -13.164 -1.773 -2.383 1 93.19 102 MET A O 1
ATOM 787 N N . SER A 1 103 ? -12.742 -1.513 -4.555 1 94.81 103 SER A N 1
ATOM 788 C CA . SER A 1 103 ? -12.789 -2.953 -4.777 1 94.81 103 SER A CA 1
ATOM 789 C C . SER A 1 103 ? -11.648 -3.664 -4.062 1 94.81 103 SER A C 1
ATOM 791 O O . SER A 1 103 ? -11.828 -4.758 -3.525 1 94.81 103 SER A O 1
ATOM 793 N N . VAL A 1 104 ? -10.5 -3.074 -4.023 1 96.62 104 VAL A N 1
ATOM 794 C CA . VAL A 1 104 ? -9.352 -3.635 -3.316 1 96.62 104 VAL A CA 1
ATOM 795 C C . VAL A 1 104 ? -9.594 -3.572 -1.81 1 96.62 104 VAL A C 1
ATOM 797 O O . VAL A 1 104 ? -9.336 -4.543 -1.093 1 96.62 104 VAL A O 1
ATOM 800 N N . ARG A 1 105 ? -10.07 -2.447 -1.357 1 96 105 ARG A 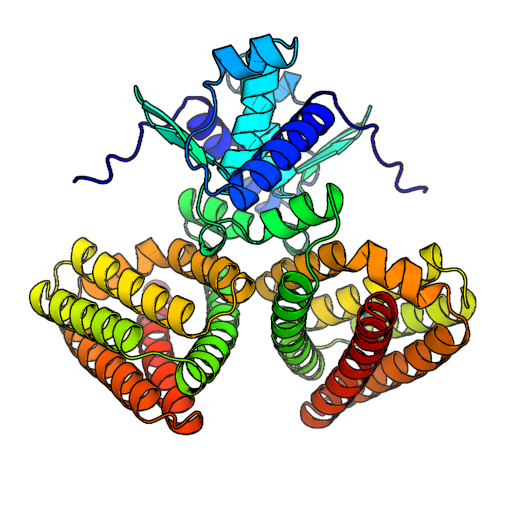N 1
ATOM 801 C CA . ARG A 1 105 ? -10.422 -2.326 0.055 1 96 105 ARG A CA 1
ATOM 802 C C . ARG A 1 105 ? -11.328 -3.471 0.494 1 96 105 ARG A C 1
ATOM 804 O O . ARG A 1 105 ? -11.125 -4.059 1.558 1 96 105 ARG A O 1
ATOM 811 N N . ALA A 1 106 ? -12.359 -3.74 -0.322 1 96.06 106 ALA A N 1
ATOM 812 C CA . ALA A 1 106 ? -13.352 -4.754 0.034 1 96.06 106 ALA A CA 1
ATOM 813 C C . ALA A 1 106 ? -12.688 -6.109 0.257 1 96.06 106 ALA A C 1
ATOM 815 O O . ALA A 1 106 ? -12.977 -6.793 1.242 1 96.06 106 ALA A O 1
ATOM 816 N N . ILE A 1 107 ? -11.773 -6.449 -0.568 1 96.19 107 ILE A N 1
ATOM 817 C CA . ILE A 1 107 ? -11.086 -7.73 -0.466 1 96.19 107 ILE A CA 1
ATOM 818 C C . ILE A 1 107 ? -10.266 -7.773 0.824 1 96.19 107 ILE A C 1
ATOM 820 O O . ILE A 1 107 ? -10.258 -8.789 1.526 1 96.19 107 ILE A O 1
ATOM 824 N N . LEU A 1 108 ? -9.656 -6.746 1.118 1 97.44 108 LEU A N 1
ATOM 825 C CA . LEU A 1 108 ? -8.797 -6.668 2.297 1 97.44 108 LEU A CA 1
ATOM 826 C C . LEU A 1 108 ? -9.633 -6.656 3.574 1 97.44 108 LEU A C 1
ATOM 828 O O . LEU A 1 108 ? -9.266 -7.289 4.566 1 97.44 108 LEU A O 1
ATOM 832 N N . GLU A 1 109 ? -10.719 -5.918 3.557 1 97.38 109 GLU A N 1
ATOM 833 C CA . GLU A 1 109 ? -11.578 -5.852 4.738 1 97.38 109 GLU A CA 1
ATOM 834 C C . GLU A 1 109 ? -12.219 -7.203 5.027 1 97.38 109 GLU A C 1
ATOM 836 O O . GLU A 1 109 ? -12.438 -7.555 6.191 1 97.38 109 GLU A O 1
ATOM 841 N N . LEU A 1 110 ? -12.602 -7.91 3.965 1 97.62 110 LEU A N 1
ATOM 842 C CA . LEU A 1 110 ? -13.164 -9.242 4.152 1 97.62 110 LEU A CA 1
ATOM 843 C C . LEU A 1 110 ? -12.164 -10.164 4.836 1 97.62 110 LEU A C 1
ATOM 845 O O . LEU A 1 110 ? -12.516 -10.883 5.777 1 97.62 110 LEU A O 1
ATOM 849 N N . GLU A 1 111 ? -10.922 -10.117 4.379 1 97.69 111 GLU A N 1
ATOM 850 C CA . GLU A 1 111 ? -9.883 -10.914 5.027 1 97.69 111 GLU A CA 1
ATOM 851 C C . GLU A 1 111 ? -9.656 -10.461 6.469 1 97.69 111 GLU A C 1
ATOM 853 O O . GLU A 1 111 ? -9.484 -11.289 7.363 1 97.69 111 GLU A O 1
ATOM 858 N N . THR A 1 112 ? -9.695 -9.203 6.691 1 98.19 112 THR A N 1
ATOM 859 C CA . THR A 1 112 ? -9.539 -8.641 8.023 1 98.19 112 THR A CA 1
ATOM 860 C C . THR A 1 112 ? -10.641 -9.148 8.953 1 98.19 112 THR A C 1
ATOM 862 O O . THR A 1 112 ? -10.367 -9.562 10.078 1 98.19 112 THR A O 1
ATOM 865 N N . GLY A 1 113 ? -11.852 -9.062 8.438 1 98.5 113 GLY A N 1
ATOM 866 C CA . GLY A 1 113 ? -12.969 -9.578 9.219 1 98.5 113 GLY A CA 1
ATOM 867 C C . GLY A 1 113 ? -12.836 -11.055 9.547 1 98.5 113 GLY A C 1
ATOM 868 O O . GLY A 1 113 ? -13.102 -11.469 10.68 1 98.5 113 GLY A O 1
ATOM 869 N N . ARG A 1 114 ? -12.445 -11.836 8.547 1 98.06 114 ARG A N 1
ATOM 870 C CA . ARG A 1 114 ? -12.258 -13.273 8.75 1 98.06 114 ARG A CA 1
ATOM 871 C C . ARG A 1 114 ? -11.25 -13.539 9.867 1 98.06 114 ARG A C 1
ATOM 873 O O . ARG A 1 114 ? -11.531 -14.297 10.797 1 98.06 114 ARG A O 1
ATOM 880 N N . LEU A 1 115 ? -10.102 -12.93 9.805 1 98.19 115 LEU A N 1
ATOM 881 C CA . LEU A 1 115 ? -9.055 -13.117 10.805 1 98.19 115 LEU A CA 1
ATOM 882 C C . LEU A 1 115 ? -9.5 -12.602 12.172 1 98.19 115 LEU A C 1
ATOM 884 O O . LEU A 1 115 ? -9.195 -13.211 13.195 1 98.19 115 LEU A O 1
ATOM 888 N N . ALA A 1 116 ? -10.188 -11.469 12.148 1 98.69 116 ALA A N 1
ATOM 889 C CA . ALA A 1 116 ? -10.68 -10.922 13.414 1 98.69 116 ALA A CA 1
ATOM 890 C C . ALA A 1 116 ? -11.633 -11.891 14.094 1 98.69 116 ALA A C 1
ATOM 892 O O . ALA A 1 116 ? -11.625 -12.023 15.32 1 98.69 116 ALA A O 1
ATOM 893 N N . ALA A 1 117 ? -12.469 -12.547 13.32 1 98.69 117 ALA A N 1
ATOM 894 C CA . ALA A 1 117 ? -13.398 -13.531 13.875 1 98.69 117 ALA A CA 1
ATOM 895 C C . ALA A 1 117 ? -12.641 -14.688 14.531 1 98.69 117 ALA A C 1
ATOM 897 O O . ALA A 1 117 ? -13.078 -15.219 15.555 1 98.69 117 ALA A O 1
ATOM 898 N N . LEU A 1 118 ? -11.516 -15.023 14.008 1 98.06 118 LEU A N 1
ATOM 899 C CA . LEU A 1 118 ? -10.742 -16.172 14.469 1 98.06 118 LEU A CA 1
ATOM 900 C C . LEU A 1 118 ? -9.836 -15.789 15.625 1 98.06 118 LEU A C 1
ATOM 902 O O . LEU A 1 118 ? -9.539 -16.625 16.484 1 98.06 118 LEU A O 1
ATOM 906 N N . ASN A 1 119 ? -9.445 -14.508 15.695 1 97.94 119 ASN A N 1
ATOM 907 C CA . ASN A 1 119 ? -8.32 -14.156 16.547 1 97.94 119 ASN A CA 1
ATOM 908 C C . ASN A 1 119 ? -8.734 -13.188 17.656 1 97.94 119 ASN A C 1
ATOM 910 O O . ASN A 1 119 ? -7.973 -12.938 18.594 1 97.94 119 ASN A O 1
ATOM 914 N N . HIS A 1 120 ? -9.898 -12.672 17.531 1 98.25 120 HIS A N 1
ATOM 915 C CA . HIS A 1 120 ? -10.242 -11.555 18.406 1 98.25 120 HIS A CA 1
ATOM 916 C C . HIS A 1 120 ? -10.133 -11.953 19.875 1 98.25 120 HIS A C 1
ATOM 918 O O . HIS A 1 120 ? -10.273 -13.125 20.219 1 98.25 120 HIS A O 1
ATOM 924 N N . ARG A 1 121 ? -9.82 -11.008 20.703 1 98.25 121 ARG A N 1
ATOM 925 C CA . ARG A 1 121 ? -9.922 -11.055 22.156 1 98.25 121 ARG A CA 1
ATOM 926 C C . ARG A 1 121 ? -11.07 -10.195 22.656 1 98.25 121 ARG A C 1
ATOM 928 O O . ARG A 1 121 ? -11.617 -9.383 21.906 1 98.25 121 ARG A O 1
ATOM 935 N N . GLN A 1 122 ? -11.375 -10.359 23.859 1 98.31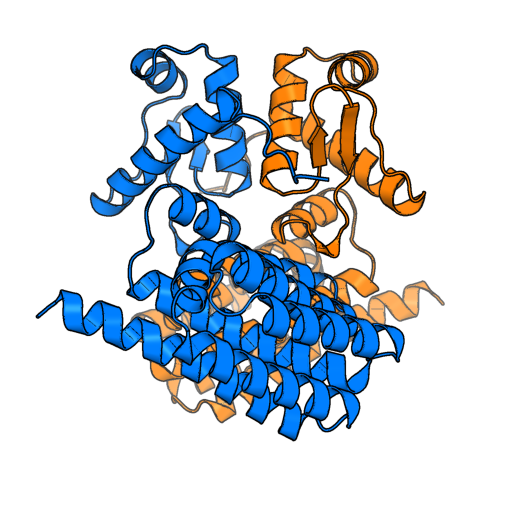 122 GLN A N 1
ATOM 936 C CA . GLN A 1 122 ? -12.477 -9.586 24.422 1 98.31 122 GLN A CA 1
ATOM 937 C C . GLN A 1 122 ? -12.188 -8.086 24.359 1 98.31 122 GLN A C 1
ATOM 939 O O . GLN A 1 122 ? -13.086 -7.289 24.094 1 98.31 122 GLN A O 1
ATOM 944 N N . VAL A 1 123 ? -10.992 -7.707 24.547 1 98.38 123 VAL A N 1
ATOM 945 C CA . VAL A 1 123 ? -10.617 -6.297 24.531 1 98.38 123 VAL A CA 1
ATOM 946 C C . VAL A 1 123 ? -10.883 -5.703 23.141 1 98.38 123 VAL A C 1
ATOM 948 O O . VAL A 1 123 ? -11.266 -4.535 23.031 1 98.38 123 VAL A O 1
ATOM 951 N N . ASP A 1 124 ? -10.727 -6.449 22.094 1 98.19 124 ASP A N 1
ATOM 952 C CA . ASP A 1 124 ? -11 -5.996 20.734 1 98.19 124 ASP A CA 1
ATOM 953 C C . ASP A 1 124 ? -12.492 -5.746 20.531 1 98.19 124 ASP A C 1
ATOM 955 O O . ASP A 1 124 ? -12.883 -4.723 19.969 1 98.19 124 ASP A O 1
ATOM 959 N N . LEU A 1 125 ? -13.258 -6.664 21.047 1 98.75 125 LEU A N 1
ATOM 960 C CA . LEU A 1 125 ? -14.711 -6.535 20.953 1 98.75 125 LEU A CA 1
ATOM 961 C C . LEU A 1 125 ? -15.203 -5.312 21.719 1 98.75 125 LEU A C 1
ATOM 963 O O . LEU A 1 125 ? -16.062 -4.574 21.234 1 98.75 125 LEU A O 1
ATOM 967 N N . ASP A 1 126 ? -14.648 -5.137 22.875 1 98.81 126 ASP A N 1
ATOM 968 C CA . ASP A 1 126 ? -15.016 -3.984 23.688 1 98.81 126 ASP A CA 1
ATOM 969 C C . ASP A 1 126 ? -14.688 -2.676 22.969 1 98.81 126 ASP A C 1
ATOM 971 O O . ASP A 1 126 ? -15.477 -1.733 23 1 98.81 126 ASP A O 1
ATOM 975 N N . ARG A 1 127 ? -13.578 -2.602 22.375 1 98.62 127 ARG A N 1
ATOM 976 C CA . ARG A 1 127 ? -13.172 -1.411 21.625 1 98.62 127 ARG A CA 1
ATOM 977 C C . ARG A 1 127 ? -14.117 -1.143 20.453 1 98.62 127 ARG A C 1
ATOM 979 O O . ARG A 1 127 ? -14.531 -0.003 20.234 1 98.62 127 ARG A O 1
ATOM 986 N N . MET A 1 128 ? -14.438 -2.164 19.719 1 98.69 128 MET A N 1
ATOM 987 C CA . MET A 1 128 ? -15.359 -2.01 18.594 1 98.69 128 MET A CA 1
ATOM 988 C C . MET A 1 128 ? -16.719 -1.521 19.078 1 98.69 128 MET A C 1
ATOM 990 O O . MET A 1 128 ? -17.297 -0.605 18.484 1 98.69 128 MET A O 1
ATOM 994 N N . ALA A 1 129 ? -17.172 -2.113 20.172 1 98.75 129 ALA A N 1
ATOM 995 C CA . ALA A 1 129 ? -18.469 -1.721 20.734 1 98.75 129 ALA A CA 1
ATOM 996 C C . ALA A 1 129 ? -18.453 -0.255 21.156 1 98.75 129 ALA A C 1
ATOM 998 O O . ALA A 1 129 ? -19.438 0.47 20.938 1 98.75 129 ALA A O 1
ATOM 999 N N . ALA A 1 130 ? -17.391 0.14 21.766 1 98.69 130 ALA A N 1
ATOM 1000 C CA . ALA A 1 130 ? -17.25 1.524 22.219 1 98.69 130 ALA A CA 1
ATOM 1001 C C . ALA A 1 130 ? -17.312 2.488 21.031 1 98.69 130 ALA A C 1
ATOM 1003 O O . ALA A 1 130 ? -17.906 3.568 21.141 1 98.69 130 ALA A O 1
ATOM 1004 N N . GLU A 1 131 ? -16.734 2.141 19.891 1 97.81 131 GLU A N 1
ATOM 1005 C CA . GLU A 1 131 ? -16.734 3.018 18.719 1 97.81 131 GLU A CA 1
ATOM 1006 C C . GLU A 1 131 ? -18.109 3.066 18.062 1 97.81 131 GLU A C 1
ATOM 1008 O O . GLU A 1 131 ? -18.484 4.086 17.5 1 97.81 131 GLU A O 1
ATOM 1013 N N . ILE A 1 132 ? -18.875 1.961 18.188 1 97.94 132 ILE A N 1
ATOM 1014 C CA . ILE A 1 132 ? -20.25 1.968 17.688 1 97.94 132 ILE A CA 1
ATOM 1015 C C . ILE A 1 132 ? -21.094 2.91 18.547 1 97.94 132 ILE A C 1
ATOM 1017 O O . ILE A 1 132 ? -21.906 3.666 18.016 1 97.94 132 ILE A O 1
ATOM 1021 N N . GLU A 1 133 ? -20.891 2.855 19.844 1 97.75 133 GLU A N 1
ATOM 1022 C CA . GLU A 1 133 ? -21.578 3.777 20.75 1 97.75 133 GLU A CA 1
ATOM 1023 C C . GLU A 1 133 ? -21.234 5.227 20.422 1 97.75 133 GLU A C 1
ATOM 1025 O O . GLU A 1 133 ? -22.094 6.102 20.438 1 97.75 133 GLU A O 1
ATOM 1030 N N . ARG A 1 134 ? -19.969 5.461 20.156 1 96.69 134 ARG A N 1
ATOM 1031 C CA . ARG A 1 134 ? -19.531 6.801 19.781 1 96.69 134 ARG A CA 1
ATOM 1032 C C . ARG A 1 134 ? -20.188 7.234 18.469 1 96.69 134 ARG A C 1
ATOM 1034 O O . ARG A 1 134 ? -20.594 8.383 18.328 1 96.69 134 ARG A O 1
ATOM 1041 N N . LEU A 1 135 ? -20.25 6.301 17.547 1 94.94 135 LEU A N 1
ATOM 1042 C CA . LEU A 1 135 ? -20.891 6.566 16.266 1 94.94 135 LEU A CA 1
ATOM 1043 C C . LEU A 1 135 ? -22.359 6.93 16.469 1 94.94 135 LEU A C 1
ATOM 1045 O O . LEU A 1 135 ? -22.859 7.875 15.859 1 94.94 135 LEU A O 1
ATOM 1049 N N . ALA A 1 136 ? -22.984 6.242 17.359 1 94.56 136 ALA A N 1
ATOM 1050 C CA . ALA A 1 136 ? -24.391 6.484 17.656 1 94.56 136 ALA A CA 1
ATOM 1051 C C . ALA A 1 136 ? -24.594 7.844 18.328 1 94.56 136 ALA A C 1
ATOM 1053 O O . ALA A 1 136 ? -25.578 8.531 18.062 1 94.56 136 ALA A O 1
ATOM 1054 N N . ALA A 1 137 ? -23.672 8.195 19.094 1 94.62 137 ALA A N 1
ATOM 1055 C CA . ALA A 1 137 ? -23.766 9.438 19.859 1 94.62 137 ALA A CA 1
ATOM 1056 C C . ALA A 1 137 ? -23.516 10.648 18.953 1 94.62 137 ALA A C 1
ATOM 1058 O O . ALA A 1 137 ? -24.016 11.742 19.219 1 94.62 137 ALA A O 1
ATOM 1059 N N . THR A 1 138 ? -22.719 10.477 17.922 1 90.06 138 THR A N 1
ATOM 1060 C CA . THR A 1 138 ? -22.328 11.602 17.078 1 90.06 138 THR A CA 1
ATOM 1061 C C . THR A 1 138 ? -23.359 11.875 16 1 90.06 138 THR A C 1
ATOM 1063 O O . THR A 1 138 ? -23.453 12.992 15.492 1 90.06 138 THR A O 1
ATOM 1066 N N . GLY A 1 139 ? -24.25 10.938 15.758 1 74.81 139 GLY A N 1
ATOM 1067 C CA . GLY A 1 139 ? -25.312 11.156 14.797 1 74.81 139 GLY A CA 1
ATOM 1068 C C . GLY A 1 139 ? -24.812 11.516 13.414 1 74.81 139 GLY A C 1
ATOM 1069 O O . GLY A 1 139 ? -23.969 10.812 12.844 1 74.81 139 GLY A O 1
ATOM 1070 N N . ALA A 1 140 ? -25.344 12.672 13.031 1 77.75 140 ALA A N 1
ATOM 1071 C CA . ALA A 1 140 ? -25.062 13.141 11.672 1 77.75 140 ALA A CA 1
ATOM 1072 C C . ALA A 1 140 ? -23.938 14.18 11.672 1 77.75 140 ALA A C 1
ATOM 1074 O O . ALA A 1 140 ? -23.812 14.953 10.719 1 77.75 140 ALA A O 1
ATOM 1075 N N . ARG A 1 141 ? -23.234 14.203 12.781 1 89.56 141 ARG A N 1
ATOM 1076 C CA . ARG A 1 141 ? -22.047 15.055 12.805 1 89.56 141 ARG A CA 1
ATOM 1077 C C . ARG A 1 141 ? -20.922 14.438 11.969 1 89.56 141 ARG A C 1
ATOM 1079 O O . ARG A 1 141 ? -20.078 13.711 12.492 1 89.56 141 ARG A O 1
ATOM 1086 N N . GLY A 1 142 ? -20.828 14.773 10.773 1 91.06 142 GLY A N 1
ATOM 1087 C CA . GLY A 1 142 ? -20.031 14.172 9.711 1 91.06 142 GLY A CA 1
ATOM 1088 C C . GLY A 1 142 ? -18.609 13.852 10.141 1 91.06 142 GLY A C 1
ATOM 1089 O O . GLY A 1 142 ? -18.156 12.711 10 1 91.06 142 GLY A O 1
ATOM 1090 N N . LEU A 1 143 ? -17.891 14.859 10.742 1 94.44 143 LEU A N 1
ATOM 1091 C CA . LEU A 1 143 ? -16.484 14.703 11.086 1 94.44 143 LEU A CA 1
ATOM 1092 C C . LEU A 1 143 ? -16.297 13.719 12.234 1 94.44 143 LEU A C 1
ATOM 1094 O O . LEU A 1 143 ? -15.539 12.75 12.117 1 94.44 143 LEU A O 1
ATOM 1098 N N . GLU A 1 144 ? -17.047 13.859 13.281 1 95.44 144 GLU A N 1
ATOM 1099 C CA . GLU A 1 144 ? -16.938 13.008 14.461 1 95.44 144 GLU A CA 1
ATOM 1100 C C . GLU A 1 144 ? -17.391 11.586 14.156 1 95.44 144 GLU A C 1
ATOM 1102 O O . GLU A 1 144 ? -16.812 10.617 14.648 1 95.44 144 GLU A O 1
ATOM 1107 N N . ALA A 1 145 ? -18.453 11.516 13.375 1 96 145 ALA A N 1
ATOM 1108 C CA . ALA A 1 145 ? -18.938 10.195 12.984 1 96 145 ALA A CA 1
ATOM 1109 C C . ALA A 1 145 ? -17.906 9.453 12.141 1 96 145 ALA A C 1
ATOM 1111 O O . ALA A 1 145 ? -17.688 8.258 12.328 1 96 145 ALA A O 1
ATOM 1112 N N . ALA A 1 146 ? -17.281 10.172 11.227 1 96 146 ALA A N 1
ATOM 1113 C CA . ALA A 1 146 ? -16.25 9.578 10.391 1 96 146 ALA A CA 1
ATOM 1114 C C . ALA A 1 146 ? -15.062 9.117 11.234 1 96 146 ALA A C 1
ATOM 1116 O O . ALA A 1 146 ? -14.438 8.094 10.938 1 96 146 ALA A O 1
ATOM 1117 N N . GLU A 1 147 ? -14.742 9.859 12.289 1 96.94 147 GLU A N 1
ATOM 1118 C CA . GLU A 1 147 ? -13.664 9.477 13.195 1 96.94 147 GLU A CA 1
ATOM 1119 C C . GLU A 1 147 ? -14 8.18 13.938 1 96.94 147 GLU A C 1
ATOM 1121 O O . GLU A 1 147 ? -13.141 7.301 14.078 1 96.94 147 GLU A O 1
ATOM 1126 N N . ALA A 1 148 ? -15.203 8.109 14.398 1 96.94 148 ALA A N 1
ATOM 1127 C CA . ALA A 1 148 ? -15.648 6.895 15.086 1 96.94 148 ALA A CA 1
ATOM 1128 C C . ALA A 1 148 ? -15.656 5.699 14.141 1 96.94 148 ALA A C 1
ATOM 1130 O O . ALA A 1 148 ? -15.25 4.598 14.516 1 96.94 148 ALA A O 1
ATOM 1131 N N . ASP A 1 149 ? -16.156 5.895 12.914 1 96.88 149 ASP A N 1
ATOM 1132 C CA . ASP A 1 149 ? -16.156 4.863 11.883 1 96.88 149 ASP A CA 1
ATOM 1133 C C . ASP A 1 149 ? -14.734 4.355 11.633 1 96.88 149 ASP A C 1
ATOM 1135 O O . ASP A 1 149 ? -14.5 3.145 11.586 1 96.88 149 ASP A O 1
ATOM 1139 N N . GLU A 1 150 ? -13.828 5.262 11.484 1 96.75 150 GLU A N 1
ATOM 1140 C CA . GLU A 1 150 ? -12.43 4.914 11.266 1 96.75 150 GLU A CA 1
ATOM 1141 C C . GLU A 1 150 ? -11.867 4.113 12.438 1 96.75 150 GLU A C 1
ATOM 1143 O O . GLU A 1 150 ? -11.172 3.119 12.234 1 96.75 150 GLU A O 1
ATOM 1148 N N . ALA A 1 151 ? -12.172 4.57 13.609 1 97 151 ALA A N 1
ATOM 1149 C CA . ALA A 1 151 ? -11.68 3.898 14.812 1 97 151 ALA A CA 1
ATOM 1150 C C . ALA A 1 151 ? -12.227 2.477 14.906 1 97 151 ALA A C 1
ATOM 1152 O O . ALA A 1 151 ? -11.523 1.565 15.359 1 97 151 ALA A O 1
ATOM 1153 N N . PHE A 1 152 ? -13.492 2.268 14.477 1 98.31 152 PHE A N 1
ATOM 1154 C CA . PHE A 1 152 ? -14.078 0.933 14.445 1 98.31 152 PHE A CA 1
ATOM 1155 C C . PHE A 1 152 ? -13.289 0.014 13.523 1 98.31 152 PHE A C 1
ATOM 1157 O O . PHE A 1 152 ? -12.906 -1.09 13.914 1 98.31 152 PHE A O 1
ATOM 1164 N N . HIS A 1 153 ? -13.008 0.466 12.312 1 97.75 153 HIS A N 1
ATOM 1165 C CA . HIS A 1 153 ? -12.305 -0.355 11.336 1 97.75 153 HIS A CA 1
ATOM 1166 C C . HIS A 1 153 ? -10.867 -0.633 11.773 1 97.75 153 HIS A C 1
ATOM 1168 O O . HIS A 1 153 ? -10.336 -1.712 11.508 1 97.75 153 HIS A O 1
ATOM 1174 N N . ARG A 1 154 ? -10.258 0.315 12.461 1 96.81 154 ARG A N 1
ATOM 1175 C CA . ARG A 1 154 ? -8.922 0.086 12.992 1 96.81 154 ARG A CA 1
ATOM 1176 C C . ARG A 1 154 ? -8.945 -0.967 14.094 1 96.81 154 ARG A C 1
ATOM 1178 O O . ARG A 1 154 ? -8.039 -1.805 14.18 1 96.81 154 ARG A O 1
ATOM 1185 N N . ALA A 1 155 ? -9.969 -0.882 14.961 1 97.75 155 ALA A N 1
ATOM 1186 C CA . ALA A 1 155 ? -10.109 -1.906 16 1 97.75 155 ALA A CA 1
ATOM 1187 C C . ALA A 1 155 ? -10.305 -3.287 15.375 1 97.75 155 ALA A C 1
ATOM 1189 O O . ALA A 1 155 ? -9.742 -4.273 15.859 1 97.75 155 ALA A O 1
ATOM 1190 N N . LEU A 1 156 ? -11.125 -3.342 14.32 1 98.5 156 LEU A N 1
ATOM 1191 C CA . LEU A 1 156 ? -11.32 -4.582 13.586 1 98.5 156 LEU A CA 1
ATOM 1192 C C . LEU A 1 156 ? -10 -5.094 13.016 1 98.5 156 LEU A C 1
ATOM 1194 O O . LEU A 1 156 ? -9.703 -6.285 13.117 1 98.5 156 LEU A O 1
ATOM 1198 N N . SER A 1 157 ? -9.258 -4.223 12.43 1 97.69 157 SER A N 1
ATOM 1199 C CA . SER A 1 157 ? -7.957 -4.562 11.859 1 97.69 157 SER A CA 1
ATOM 1200 C C . SER A 1 157 ? -6.992 -5.055 12.93 1 97.69 157 SER A C 1
ATOM 1202 O O . SER A 1 157 ? -6.25 -6.012 12.711 1 97.69 157 SER A O 1
ATOM 1204 N N . ASP A 1 158 ? -6.988 -4.391 14.062 1 96.56 158 ASP A N 1
ATOM 1205 C CA . ASP A 1 158 ? -6.141 -4.812 15.18 1 96.56 158 ASP A CA 1
ATOM 1206 C C . ASP A 1 158 ? -6.488 -6.23 15.625 1 96.56 158 ASP A C 1
ATOM 1208 O O . ASP A 1 158 ? -5.594 -7.031 15.906 1 96.56 158 ASP A O 1
ATOM 1212 N N . ALA A 1 159 ? -7.746 -6.516 15.664 1 98.12 159 ALA A N 1
ATOM 1213 C CA . ALA A 1 159 ? -8.219 -7.828 16.094 1 98.12 159 ALA A CA 1
ATOM 1214 C C . ALA A 1 159 ? -7.754 -8.914 15.125 1 98.12 159 ALA A C 1
ATOM 1216 O O . ALA A 1 159 ? -7.582 -10.07 15.523 1 98.12 159 ALA A O 1
ATOM 1217 N N . ALA A 1 160 ? -7.602 -8.57 13.859 1 97.94 160 ALA A N 1
ATOM 1218 C CA . ALA A 1 160 ? -7.168 -9.523 12.844 1 97.94 160 ALA A CA 1
ATOM 1219 C C . ALA A 1 160 ? -5.766 -10.047 13.148 1 97.94 160 ALA A C 1
ATOM 1221 O O . ALA A 1 160 ? -5.43 -11.18 12.797 1 97.94 160 ALA A O 1
ATOM 1222 N N . GLY A 1 161 ? -4.891 -9.156 13.672 1 96.88 161 GLY A N 1
ATOM 1223 C CA . GLY A 1 161 ? -3.57 -9.578 14.117 1 96.88 161 GLY A CA 1
ATOM 1224 C C . GLY A 1 161 ? -2.562 -9.68 12.984 1 96.88 161 GLY A C 1
ATOM 1225 O O . GLY A 1 161 ? -1.565 -10.398 13.102 1 96.88 161 GLY A O 1
ATOM 1226 N N . ASN A 1 162 ? -2.77 -9.102 11.906 1 97.44 162 ASN A N 1
ATOM 1227 C CA . ASN A 1 162 ? -1.852 -9.039 10.781 1 97.44 162 ASN A CA 1
ATOM 1228 C C . ASN A 1 162 ? -1.425 -7.602 10.484 1 97.44 162 ASN A C 1
ATOM 1230 O O . ASN A 1 162 ? -2.191 -6.824 9.914 1 97.44 162 ASN A O 1
ATOM 1234 N N . VAL A 1 163 ? -0.237 -7.297 10.789 1 96.19 163 VAL A N 1
ATOM 1235 C CA . VAL A 1 163 ? 0.259 -5.926 10.742 1 96.19 163 VAL A CA 1
ATOM 1236 C C . VAL A 1 163 ? 0.263 -5.426 9.297 1 96.19 163 VAL A C 1
ATOM 1238 O O . VAL A 1 163 ? -0.078 -4.273 9.031 1 96.19 163 VAL A O 1
ATOM 1241 N N . THR A 1 164 ? 0.648 -6.309 8.359 1 96.94 164 THR A N 1
ATOM 1242 C CA . THR A 1 164 ? 0.651 -5.926 6.953 1 96.94 164 THR A CA 1
ATOM 1243 C C . THR A 1 164 ? -0.756 -5.559 6.488 1 96.94 164 THR A C 1
ATOM 1245 O O . THR A 1 164 ? -0.95 -4.543 5.82 1 96.94 164 THR A O 1
ATOM 1248 N N . LEU A 1 165 ? -1.682 -6.344 6.859 1 96.81 165 LEU A N 1
ATOM 1249 C CA . LEU A 1 165 ? -3.072 -6.07 6.516 1 96.81 165 LEU A CA 1
ATOM 1250 C C . LEU A 1 165 ? -3.521 -4.73 7.094 1 96.81 165 LEU A C 1
ATOM 1252 O O . LEU A 1 165 ? -4.188 -3.949 6.41 1 96.81 165 LEU A O 1
ATOM 1256 N N . SER A 1 166 ? -3.146 -4.469 8.344 1 96.94 166 SER A N 1
ATOM 1257 C CA . SER A 1 166 ? -3.475 -3.205 9 1 96.94 166 SER A CA 1
ATOM 1258 C C . SER A 1 166 ? -2.877 -2.023 8.242 1 96.94 166 SER A C 1
ATOM 1260 O O . SER A 1 166 ? -3.539 -0.999 8.062 1 96.94 166 SER A O 1
ATOM 1262 N N . GLN A 1 167 ? -1.675 -2.156 7.789 1 96.69 167 GLN A N 1
ATOM 1263 C CA . GLN A 1 167 ? -0.994 -1.092 7.059 1 96.69 167 GLN A CA 1
ATOM 1264 C C . GLN A 1 167 ? -1.71 -0.777 5.75 1 96.69 167 GLN A C 1
ATOM 1266 O O . GLN A 1 167 ? -1.932 0.391 5.422 1 96.69 167 GLN A O 1
ATOM 1271 N N . VAL A 1 168 ? -2.09 -1.799 5.031 1 96.75 168 VAL A N 1
ATOM 1272 C CA . VAL A 1 168 ? -2.723 -1.582 3.732 1 96.75 168 VAL A CA 1
ATOM 1273 C C . VAL A 1 168 ? -4.129 -1.025 3.93 1 96.75 168 VAL A C 1
ATOM 1275 O O . VAL A 1 168 ? -4.551 -0.115 3.213 1 96.75 168 VAL A O 1
ATOM 1278 N N . LEU A 1 169 ? -4.805 -1.516 4.895 1 95.69 169 LEU A N 1
ATOM 1279 C CA . LEU A 1 169 ? -6.156 -1.03 5.148 1 95.69 169 LEU A CA 1
ATOM 1280 C C . LEU A 1 169 ? -6.137 0.426 5.602 1 95.69 169 LEU A C 1
ATOM 1282 O O . LEU A 1 169 ? -7.043 1.194 5.277 1 95.69 169 LEU A O 1
ATOM 1286 N N . ASP A 1 170 ? -5.141 0.757 6.402 1 95.31 170 ASP A N 1
ATOM 1287 C CA . ASP A 1 170 ? -5.008 2.141 6.844 1 95.31 170 ASP A CA 1
ATOM 1288 C C . ASP A 1 170 ? -4.934 3.094 5.652 1 95.31 170 ASP A C 1
ATOM 1290 O O . ASP A 1 170 ? -5.473 4.203 5.703 1 95.31 170 ASP A O 1
ATOM 1294 N N . LEU A 1 171 ? -4.297 2.688 4.656 1 93.75 171 LEU A N 1
ATOM 1295 C CA . LEU A 1 171 ? -4.207 3.471 3.43 1 93.75 171 LEU A CA 1
ATOM 1296 C C . LEU A 1 171 ? -5.598 3.771 2.875 1 93.75 171 LEU A C 1
ATOM 1298 O O . LEU A 1 171 ? -5.895 4.914 2.518 1 93.75 171 LEU A O 1
ATOM 1302 N N . PHE A 1 172 ? -6.414 2.826 2.84 1 94.88 172 PHE A N 1
ATOM 1303 C CA . PHE A 1 172 ? -7.738 2.988 2.25 1 94.88 172 PHE A CA 1
ATOM 1304 C C . PHE A 1 172 ? -8.641 3.801 3.166 1 94.88 172 PHE A C 1
ATOM 1306 O O . PHE A 1 172 ? -9.523 4.527 2.695 1 94.88 172 PHE A O 1
ATOM 1313 N N . LEU A 1 173 ? -8.43 3.695 4.477 1 94.19 173 LEU A N 1
ATOM 1314 C CA . LEU A 1 173 ? -9.164 4.539 5.41 1 94.19 173 LEU A CA 1
ATOM 1315 C C . LEU A 1 173 ? -8.828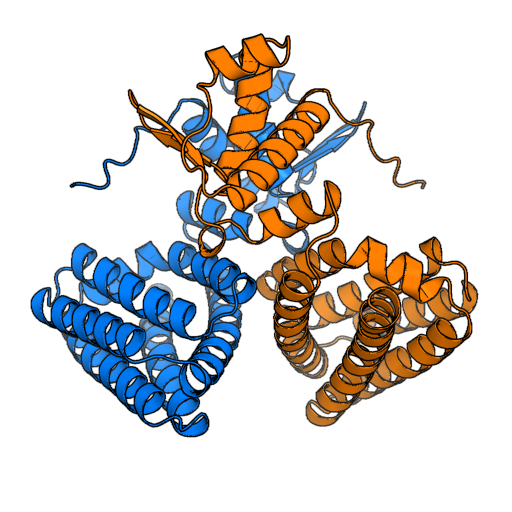 6.012 5.191 1 94.19 173 LEU A C 1
ATOM 1317 O O . LEU A 1 173 ? -9.727 6.863 5.176 1 94.19 173 LEU A O 1
ATOM 1321 N N . ARG A 1 174 ? -7.598 6.254 4.938 1 93.88 174 ARG A N 1
ATOM 1322 C CA . ARG A 1 174 ? -7.188 7.629 4.676 1 93.88 174 ARG A CA 1
ATOM 1323 C C . ARG A 1 174 ? 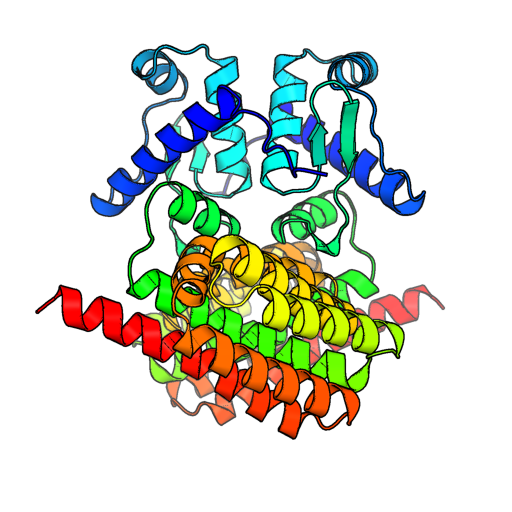-7.68 8.102 3.312 1 93.88 174 ARG A C 1
ATOM 1325 O O . ARG A 1 174 ? -8.125 9.234 3.166 1 93.88 174 ARG A O 1
ATOM 1332 N N . LEU A 1 175 ? -7.645 7.25 2.371 1 94.06 175 LEU A N 1
ATOM 1333 C CA . LEU A 1 175 ? -8.062 7.562 1.008 1 94.06 175 LEU A CA 1
ATOM 1334 C C . LEU A 1 175 ? -9.539 7.926 0.96 1 94.06 175 LEU A C 1
ATOM 1336 O O . LEU A 1 175 ? -9.945 8.797 0.19 1 94.06 175 LEU A O 1
ATOM 1340 N N . SER A 1 176 ? -10.336 7.336 1.822 1 93.94 176 SER A N 1
ATOM 1341 C CA . SER A 1 176 ? -11.789 7.488 1.737 1 93.94 176 SER A CA 1
ATOM 1342 C C . SER A 1 176 ? -12.305 8.477 2.777 1 93.94 176 SER A C 1
ATOM 1344 O O . SER A 1 176 ? -13.508 8.586 2.992 1 93.94 176 SER A O 1
ATOM 1346 N N . TRP A 1 177 ? -11.414 9.195 3.426 1 93.81 177 TRP A N 1
ATOM 1347 C CA . TRP A 1 177 ? -11.781 10.039 4.559 1 93.81 177 TRP A CA 1
ATOM 1348 C C . TRP A 1 177 ? -12.812 11.086 4.145 1 93.81 177 TRP A C 1
ATOM 1350 O O . TRP A 1 177 ? -13.883 11.18 4.746 1 93.81 177 TRP A O 1
ATOM 1360 N N . ARG A 1 178 ? -12.555 11.844 3.098 1 91.31 178 ARG A N 1
ATOM 1361 C CA . ARG A 1 178 ? -13.453 12.906 2.66 1 91.31 178 ARG A CA 1
ATOM 1362 C C . ARG A 1 178 ? -14.828 12.352 2.318 1 91.31 178 ARG A C 1
ATOM 1364 O O . ARG A 1 178 ? -15.852 12.953 2.646 1 91.31 178 ARG A O 1
ATOM 1371 N N . ARG A 1 179 ? -14.812 11.258 1.713 1 91.12 179 ARG A N 1
ATOM 1372 C CA . ARG A 1 179 ? -16.062 10.625 1.312 1 91.12 179 ARG A CA 1
ATOM 1373 C C . ARG A 1 179 ? -16.859 10.148 2.529 1 91.12 179 ARG A C 1
ATOM 1375 O O . ARG A 1 179 ? -18.078 10.281 2.574 1 91.12 179 ARG A O 1
ATOM 1382 N N . ARG A 1 180 ? -16.188 9.633 3.494 1 93.38 180 ARG A N 1
ATOM 1383 C CA . ARG A 1 180 ? -16.859 9.164 4.699 1 93.38 180 ARG A CA 1
ATOM 1384 C C . ARG A 1 180 ? -17.422 10.328 5.504 1 93.38 180 ARG A C 1
ATOM 1386 O O . ARG A 1 180 ? -18.531 10.242 6.043 1 93.38 180 ARG A O 1
ATOM 1393 N N . VAL A 1 181 ? -16.672 11.453 5.535 1 94 181 VAL A N 1
ATOM 1394 C CA . VAL A 1 181 ? -17.188 12.641 6.207 1 94 181 VAL A CA 1
ATOM 1395 C C . VAL A 1 181 ? -18.484 13.086 5.543 1 94 181 VAL A C 1
ATOM 1397 O O . VAL A 1 181 ? -19.469 13.383 6.227 1 94 181 VAL A O 1
ATOM 1400 N N . GLU A 1 182 ? -18.453 13.109 4.25 1 91.19 182 GLU A N 1
ATOM 1401 C CA . GLU A 1 182 ? -19.656 13.477 3.518 1 91.19 182 GLU A CA 1
ATOM 1402 C C . GLU A 1 182 ? -20.781 12.477 3.762 1 91.19 182 GLU A C 1
ATOM 1404 O O . GLU A 1 182 ? -21.938 12.867 3.988 1 91.19 182 GLU A O 1
ATOM 1409 N N . TYR A 1 183 ? -20.453 11.227 3.697 1 91.44 183 TYR A N 1
ATOM 1410 C CA . TYR A 1 183 ? -21.406 10.141 3.928 1 91.44 183 TYR A CA 1
ATOM 1411 C C . TYR A 1 183 ? -22.094 10.289 5.281 1 91.44 183 TYR A C 1
ATOM 1413 O O . TYR A 1 183 ? -23.312 10.25 5.375 1 91.44 183 TYR A O 1
ATOM 1421 N N . PHE A 1 184 ? -21.344 10.617 6.305 1 93.38 184 PHE A N 1
ATOM 1422 C CA . PHE A 1 184 ? -21.828 10.648 7.676 1 93.38 184 PHE A CA 1
ATOM 1423 C C . PHE A 1 184 ? -22.5 11.977 7.984 1 93.38 184 PHE A C 1
ATOM 1425 O O . PHE A 1 184 ? -23.047 12.172 9.078 1 93.38 184 PHE A O 1
ATOM 1432 N N . SER A 1 185 ? -22.438 12.867 7.09 1 92.38 185 SER A N 1
ATOM 1433 C CA . SER A 1 185 ? -23.188 14.117 7.242 1 92.38 185 SER A CA 1
ATOM 1434 C C . SER A 1 185 ? -24.641 13.945 6.852 1 92.38 185 SER A C 1
ATOM 1436 O O . SER A 1 185 ? -25.453 14.852 7.051 1 92.38 185 SER A O 1
ATOM 1438 N N . GLN A 1 186 ? -24.953 12.781 6.305 1 89.94 186 GLN A N 1
ATOM 1439 C CA . GLN A 1 186 ? -26.328 12.43 5.98 1 89.94 186 GLN A CA 1
ATOM 1440 C C . GLN A 1 186 ? -26.953 11.578 7.082 1 89.94 186 GLN A C 1
ATOM 1442 O O . GLN A 1 186 ? -26.578 10.43 7.277 1 89.94 186 GLN A O 1
ATOM 1447 N N . PRO A 1 187 ? -27.969 12.055 7.715 1 89.38 187 PRO A N 1
ATOM 1448 C CA . PRO A 1 187 ? -28.516 11.398 8.906 1 89.38 187 PRO A CA 1
ATOM 1449 C C . PRO A 1 187 ? -28.984 9.969 8.633 1 89.38 187 PRO A C 1
ATOM 1451 O O . PRO A 1 187 ? -28.734 9.062 9.43 1 89.38 187 PRO A O 1
ATOM 1454 N N . LYS A 1 188 ? -29.641 9.742 7.566 1 89.56 188 LYS A N 1
ATOM 1455 C CA . LYS A 1 188 ? -30.172 8.414 7.262 1 89.56 188 LYS A CA 1
ATOM 1456 C C . LYS A 1 188 ? -29.047 7.398 7.066 1 89.56 188 LYS A C 1
ATOM 1458 O O . LYS A 1 188 ? -29.172 6.246 7.48 1 89.56 188 LYS A O 1
ATOM 1463 N N . LEU A 1 189 ? -28.031 7.848 6.488 1 89.75 189 LEU A N 1
ATOM 1464 C CA . LEU A 1 189 ? -26.922 6.949 6.199 1 89.75 189 LEU A CA 1
ATOM 1465 C C . LEU A 1 189 ? -26.156 6.602 7.473 1 89.75 189 LEU A C 1
ATOM 1467 O O . LEU A 1 189 ? -25.672 5.477 7.621 1 89.75 189 LEU A O 1
ATOM 1471 N N . GLY A 1 190 ? -26.078 7.555 8.352 1 89.19 190 GLY A N 1
ATOM 1472 C CA . GLY A 1 190 ? -25.438 7.293 9.641 1 89.19 190 GLY A CA 1
ATOM 1473 C C . GLY A 1 190 ? -26.141 6.199 10.43 1 89.19 190 GLY A C 1
ATOM 1474 O O . GLY A 1 190 ? -25.469 5.309 10.977 1 89.19 190 GLY A O 1
ATOM 1475 N N . LYS A 1 191 ? -27.438 6.27 10.523 1 91.81 191 LYS A N 1
ATOM 1476 C CA . LYS A 1 191 ? -28.203 5.273 11.258 1 91.81 191 LYS A CA 1
ATOM 1477 C C . LYS A 1 191 ? -28.016 3.879 10.656 1 91.81 191 LYS A C 1
ATOM 1479 O O . LYS A 1 191 ? -27.828 2.906 11.391 1 91.81 191 LYS A O 1
ATOM 1484 N N . GLN A 1 192 ? -28.109 3.846 9.344 1 92.81 192 GLN A N 1
ATOM 1485 C CA . GLN A 1 192 ? -27.906 2.58 8.648 1 92.81 192 GLN A CA 1
ATOM 1486 C C . GLN A 1 192 ? -26.5 2.035 8.922 1 92.81 192 GLN A C 1
ATOM 1488 O O . GLN A 1 192 ? -26.328 0.83 9.109 1 92.81 192 GLN A O 1
ATOM 1493 N N . SER A 1 193 ? -25.547 2.863 8.922 1 94.25 193 SER A N 1
ATOM 1494 C CA . SER A 1 193 ? -24.156 2.467 9.148 1 94.25 193 SER A CA 1
ATOM 1495 C C . SER A 1 193 ? -23.984 1.882 10.547 1 94.25 193 SER A C 1
ATOM 1497 O O . SER A 1 193 ? -23.219 0.923 10.734 1 94.25 193 SER A O 1
ATOM 1499 N N . ILE A 1 194 ? -24.656 2.449 11.531 1 95.44 194 ILE A N 1
ATOM 1500 C CA . ILE A 1 194 ? -24.578 1.96 12.906 1 95.44 194 ILE A CA 1
ATOM 1501 C C . ILE A 1 194 ? -25.078 0.518 12.961 1 95.44 194 ILE A C 1
ATOM 1503 O O . ILE A 1 194 ? -24.438 -0.343 13.57 1 95.44 194 ILE A O 1
ATOM 1507 N N . ILE A 1 195 ? -26.172 0.275 12.297 1 96.69 195 ILE A N 1
ATOM 1508 C CA . ILE A 1 195 ? -26.75 -1.064 12.258 1 96.69 195 ILE A CA 1
ATOM 1509 C C . ILE A 1 195 ? -25.766 -2.029 11.602 1 96.69 195 ILE A C 1
ATOM 1511 O O . ILE A 1 195 ? -25.531 -3.127 12.109 1 96.69 195 ILE A O 1
ATOM 1515 N N . GLU A 1 196 ? -25.219 -1.622 10.555 1 97.19 196 GLU A N 1
ATOM 1516 C CA . GLU A 1 196 ? -24.281 -2.453 9.805 1 97.19 196 GLU A CA 1
ATOM 1517 C C . GLU A 1 196 ? -23.031 -2.748 10.625 1 97.19 196 GLU A C 1
ATOM 1519 O O . GLU A 1 196 ? -22.516 -3.867 10.602 1 97.19 196 GLU A O 1
ATOM 1524 N N . HIS A 1 197 ? -22.5 -1.755 11.344 1 97.94 197 HIS A N 1
ATOM 1525 C CA . HIS A 1 197 ? -21.344 -1.971 12.195 1 97.94 197 HIS A CA 1
ATOM 1526 C C . HIS A 1 197 ? -21.656 -2.92 13.344 1 97.94 197 HIS A C 1
ATOM 1528 O O . HIS A 1 197 ? -20.844 -3.754 13.719 1 97.94 197 HIS A O 1
ATOM 1534 N N . GLN A 1 198 ? -22.844 -2.771 13.859 1 98.5 198 GLN A N 1
ATOM 1535 C CA . GLN A 1 198 ? -23.281 -3.689 14.906 1 98.5 198 GLN A CA 1
ATOM 1536 C C . GLN A 1 198 ? -23.344 -5.125 14.391 1 98.5 198 GLN A C 1
ATOM 1538 O O . GLN A 1 198 ? -22.969 -6.059 15.102 1 98.5 198 GLN A O 1
ATOM 1543 N N . GLU A 1 199 ? -23.828 -5.301 13.172 1 98.62 199 GLU A N 1
ATOM 1544 C CA . GLU A 1 199 ? -23.891 -6.625 12.562 1 98.62 199 GLU A CA 1
ATOM 1545 C C . GLU A 1 199 ? -22.484 -7.211 12.383 1 98.62 199 GLU A C 1
ATOM 1547 O O . GLU A 1 199 ? -22.281 -8.406 12.594 1 98.62 199 GLU A O 1
ATOM 1552 N N . ILE A 1 200 ? -21.531 -6.406 12.016 1 98.75 200 ILE A N 1
ATOM 1553 C CA . ILE A 1 200 ? -20.156 -6.852 11.867 1 98.75 200 ILE A CA 1
ATOM 1554 C C . ILE A 1 200 ? -19.609 -7.289 13.227 1 98.75 200 ILE A C 1
ATOM 1556 O O . ILE A 1 200 ? -19.016 -8.367 13.352 1 98.75 200 ILE A O 1
ATOM 1560 N N . LEU A 1 201 ? -19.828 -6.418 14.227 1 98.88 201 LEU A N 1
ATOM 1561 C CA . LEU A 1 201 ? -19.344 -6.738 15.57 1 98.88 201 LEU A CA 1
ATOM 1562 C C . LEU A 1 201 ? -19.938 -8.062 16.062 1 98.88 201 LEU A C 1
ATOM 1564 O O . LEU A 1 201 ? -19.203 -8.914 16.562 1 98.88 201 LEU A O 1
ATOM 1568 N N . ASN A 1 202 ? -21.234 -8.242 15.875 1 98.81 202 ASN A N 1
ATOM 1569 C CA . ASN A 1 202 ? -21.906 -9.469 16.297 1 98.81 202 ASN A CA 1
ATOM 1570 C C . ASN A 1 202 ? -21.328 -10.695 15.586 1 98.81 202 ASN A C 1
ATOM 1572 O O . ASN A 1 202 ? -21.109 -11.734 16.219 1 98.81 202 ASN A O 1
ATOM 1576 N N . ALA A 1 203 ? -21.125 -10.539 14.312 1 98.81 203 ALA A N 1
ATOM 1577 C CA . ALA A 1 203 ? -20.578 -11.633 13.516 1 98.81 203 ALA A CA 1
ATOM 1578 C C . ALA A 1 203 ? -19.172 -11.977 13.969 1 98.81 203 ALA A C 1
ATOM 1580 O O . ALA A 1 203 ? -18.828 -13.156 14.109 1 98.81 203 ALA A O 1
ATOM 1581 N N . VAL A 1 204 ? -18.312 -10.992 14.242 1 98.88 204 VAL A N 1
ATOM 1582 C CA . VAL A 1 204 ? -16.938 -11.219 14.719 1 98.88 204 VAL A CA 1
ATOM 1583 C C . VAL A 1 204 ? -16.969 -11.922 16.078 1 98.88 204 VAL A C 1
ATOM 1585 O O . VAL A 1 204 ? -16.25 -12.898 16.281 1 98.88 204 VAL A O 1
ATOM 1588 N N . ALA A 1 205 ? -17.797 -11.484 16.953 1 98.75 205 ALA A N 1
ATOM 1589 C CA . ALA A 1 205 ? -17.906 -12.047 18.297 1 98.75 205 ALA A CA 1
ATOM 1590 C C . ALA A 1 205 ? -18.312 -13.516 18.234 1 98.75 205 ALA A C 1
ATOM 1592 O O . ALA A 1 205 ? -17.906 -14.305 19.094 1 98.75 205 ALA A O 1
ATOM 1593 N N . SER A 1 206 ? -19.109 -13.891 17.266 1 98.25 206 SER A N 1
ATOM 1594 C CA . SER A 1 206 ? -19.594 -15.258 17.141 1 98.25 206 SER A CA 1
ATOM 1595 C C . SER A 1 206 ? -18.531 -16.188 16.594 1 98.25 206 SER A C 1
ATOM 1597 O O . SER A 1 206 ? -18.656 -17.406 16.672 1 98.25 206 SER A O 1
ATOM 1599 N N . GLY A 1 207 ? -17.531 -15.602 15.922 1 98.06 207 GLY A N 1
ATOM 1600 C CA . GLY A 1 207 ? -16.484 -16.391 15.305 1 98.06 207 GLY A CA 1
ATOM 1601 C C . GLY A 1 207 ? -16.891 -17 13.984 1 98.06 207 GLY A C 1
ATOM 1602 O O . GLY A 1 207 ? -16.156 -17.797 13.406 1 98.06 207 GLY A O 1
ATOM 1603 N N . ASP A 1 208 ? -18.047 -16.688 13.516 1 97.94 208 ASP A N 1
ATOM 1604 C CA . ASP A 1 208 ? -18.578 -17.203 12.258 1 97.94 208 ASP A CA 1
ATOM 1605 C C . ASP A 1 208 ? -18.047 -16.406 11.07 1 97.94 208 ASP A C 1
ATOM 1607 O O . ASP A 1 208 ? -18.609 -15.359 10.719 1 97.94 208 ASP A O 1
ATOM 1611 N N . THR A 1 209 ? -17.078 -16.953 10.367 1 98.06 209 THR A N 1
ATOM 1612 C CA . THR A 1 209 ? -16.375 -16.219 9.312 1 98.06 209 THR A CA 1
ATOM 1613 C C . THR A 1 209 ? -17.328 -15.945 8.141 1 98.06 209 THR A C 1
ATOM 1615 O O . THR A 1 209 ? -17.203 -14.914 7.473 1 98.06 209 THR A O 1
ATOM 1618 N N . ASP A 1 210 ? -18.266 -16.781 7.891 1 98.06 210 ASP A N 1
ATOM 1619 C CA . ASP A 1 210 ? -19.234 -16.547 6.82 1 98.06 210 ASP A CA 1
ATOM 1620 C C . ASP A 1 210 ? -20.156 -15.375 7.168 1 98.06 210 ASP A C 1
ATOM 1622 O O . ASP A 1 210 ? -20.469 -14.539 6.316 1 98.06 210 ASP A O 1
ATOM 1626 N N . ALA A 1 211 ? -20.609 -15.398 8.398 1 98.5 211 ALA A N 1
ATOM 1627 C CA . ALA A 1 211 ? -21.438 -14.297 8.852 1 98.5 211 ALA A CA 1
ATOM 1628 C C . ALA A 1 211 ? -20.703 -12.969 8.773 1 98.5 211 ALA A C 1
ATOM 1630 O O . ALA A 1 211 ? -21.281 -11.938 8.414 1 98.5 211 ALA A O 1
ATOM 1631 N N . VAL A 1 212 ? -19.438 -12.984 9.094 1 98.69 212 VAL A N 1
ATOM 1632 C CA . VAL A 1 212 ? -18.625 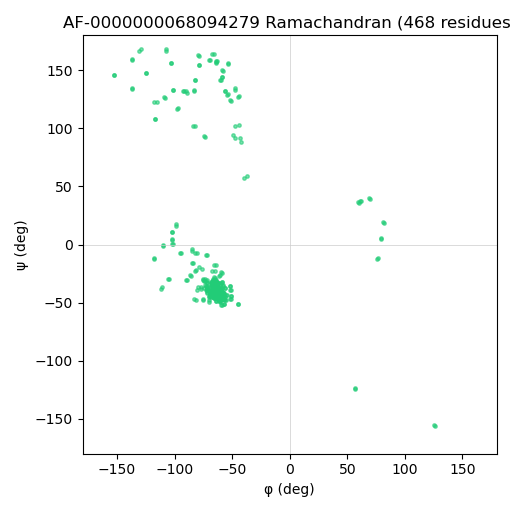-11.773 9.031 1 98.69 212 VAL A CA 1
ATOM 1633 C C . VAL A 1 212 ? -18.531 -11.281 7.586 1 98.69 212 VAL A C 1
ATOM 1635 O O . VAL A 1 212 ? -18.703 -10.094 7.32 1 98.69 212 VAL A O 1
ATOM 1638 N N . SER A 1 213 ? -18.281 -12.188 6.691 1 98 213 SER A N 1
ATOM 1639 C CA . SER A 1 213 ? -18.188 -11.836 5.277 1 98 213 SER A CA 1
ATOM 1640 C C . SER A 1 213 ? -19.484 -11.203 4.777 1 98 213 SER A C 1
ATOM 1642 O O . SER A 1 213 ? -19.453 -10.188 4.086 1 98 213 SER A O 1
ATOM 1644 N N . THR A 1 214 ? -20.562 -11.797 5.152 1 98.38 214 THR A N 1
ATOM 1645 C CA . THR A 1 214 ? -21.859 -11.273 4.742 1 98.38 214 THR A CA 1
ATOM 1646 C C . THR A 1 214 ? -22.094 -9.875 5.305 1 98.38 214 THR A C 1
ATOM 1648 O O . THR A 1 214 ? -22.5 -8.961 4.578 1 98.38 214 THR A O 1
ATOM 1651 N N . ALA A 1 215 ? -21.781 -9.672 6.582 1 98.56 215 ALA A N 1
ATOM 1652 C CA . ALA A 1 215 ? -21.984 -8.383 7.238 1 98.56 215 ALA A CA 1
ATOM 1653 C C . ALA A 1 215 ? -21.094 -7.305 6.617 1 98.56 215 ALA A C 1
ATOM 1655 O O . ALA A 1 215 ? -21.547 -6.191 6.359 1 98.56 215 ALA A O 1
ATOM 1656 N N . ILE A 1 216 ? -19.875 -7.59 6.336 1 98.38 216 ILE A N 1
ATOM 1657 C CA . ILE A 1 216 ? -18.938 -6.625 5.766 1 98.38 216 ILE A CA 1
ATOM 1658 C C . ILE A 1 216 ? -19.344 -6.297 4.332 1 98.38 216 ILE A C 1
ATOM 1660 O O . ILE A 1 216 ? -19.344 -5.129 3.928 1 98.38 216 ILE A O 1
ATOM 1664 N N . ARG A 1 217 ? -19.719 -7.32 3.578 1 97.19 217 ARG A N 1
ATOM 1665 C CA . ARG A 1 217 ? -20.172 -7.066 2.211 1 97.19 217 ARG A CA 1
ATOM 1666 C C . ARG A 1 217 ? -21.391 -6.148 2.193 1 97.19 217 ARG A C 1
ATOM 1668 O O . ARG A 1 217 ? -21.469 -5.242 1.364 1 97.19 217 ARG A O 1
ATOM 1675 N N . THR A 1 218 ? -22.312 -6.426 3.059 1 96.62 218 THR A N 1
ATOM 1676 C CA . THR A 1 218 ? -23.5 -5.59 3.156 1 96.62 218 THR A CA 1
ATOM 1677 C C . THR A 1 218 ? -23.125 -4.145 3.467 1 96.62 218 THR A C 1
ATOM 1679 O O . THR A 1 218 ? -23.594 -3.215 2.809 1 96.62 218 THR A O 1
ATOM 1682 N N . HIS A 1 219 ? -22.234 -3.92 4.453 1 96.44 219 HIS A N 1
ATOM 1683 C CA . HIS A 1 219 ? -21.781 -2.6 4.879 1 96.44 219 HIS A CA 1
ATOM 1684 C C . HIS A 1 219 ? -21.078 -1.861 3.736 1 96.44 219 HIS A C 1
ATOM 1686 O O . HIS A 1 219 ? -21.406 -0.704 3.455 1 96.44 219 HIS A O 1
ATOM 1692 N N . LEU A 1 220 ? -20.188 -2.518 3.002 1 94.38 220 LEU A N 1
ATOM 1693 C CA . LEU A 1 220 ? -19.422 -1.894 1.931 1 94.38 220 LEU A CA 1
ATOM 1694 C C . LEU A 1 220 ? -20.297 -1.604 0.724 1 94.38 220 LEU A C 1
ATOM 1696 O O . LEU A 1 220 ? -20.141 -0.581 0.057 1 94.38 220 LEU A O 1
ATOM 1700 N N . ASN A 1 221 ? -21.25 -2.498 0.459 1 91.5 221 ASN A N 1
ATOM 1701 C CA . ASN A 1 221 ? -22.156 -2.293 -0.66 1 91.5 221 ASN A CA 1
ATOM 1702 C C . ASN A 1 221 ? -23.062 -1.083 -0.435 1 91.5 221 ASN A C 1
ATOM 1704 O O . ASN A 1 221 ? -23.375 -0.357 -1.378 1 91.5 221 ASN A O 1
ATOM 1708 N N . SER A 1 222 ? -23.5 -0.914 0.758 1 88.94 222 SER A N 1
ATOM 1709 C CA . SER A 1 222 ? -24.328 0.246 1.086 1 88.94 222 SER A CA 1
ATOM 1710 C C . SER A 1 222 ? -23.578 1.548 0.822 1 88.94 222 SER A C 1
ATOM 1712 O O . SER A 1 222 ? -24.125 2.477 0.227 1 88.94 222 SER A O 1
ATOM 1714 N N . ALA A 1 223 ? -22.344 1.633 1.229 1 85.25 223 ALA A N 1
ATOM 1715 C CA . ALA A 1 223 ? -21.516 2.814 1.007 1 85.25 223 ALA A CA 1
ATOM 1716 C C . ALA A 1 223 ? -21.297 3.053 -0.483 1 85.25 223 ALA A C 1
ATOM 1718 O O . ALA A 1 223 ? -21.359 4.191 -0.955 1 85.25 223 ALA A O 1
ATOM 1719 N N . GLU A 1 224 ? -21.047 1.994 -1.203 1 86.12 224 GLU A N 1
ATOM 1720 C CA . GLU A 1 224 ? -20.781 2.088 -2.637 1 86.12 224 GLU A CA 1
ATOM 1721 C C . GLU A 1 224 ? -22 2.605 -3.389 1 86.12 224 GLU A C 1
ATOM 1723 O O . GLU A 1 224 ? -21.875 3.418 -4.309 1 86.12 224 GLU A O 1
ATOM 1728 N N . ARG A 1 225 ? -23.125 2.127 -3.045 1 83.31 225 ARG A N 1
ATOM 1729 C CA . ARG A 1 225 ? -24.359 2.543 -3.695 1 83.31 225 ARG A CA 1
ATOM 1730 C C . ARG A 1 225 ? -24.594 4.043 -3.531 1 83.31 225 ARG A C 1
ATOM 1732 O O . ARG A 1 225 ? -25.016 4.715 -4.469 1 83.31 225 ARG A O 1
ATOM 1739 N N . PHE A 1 226 ? -24.344 4.504 -2.393 1 79.44 226 PHE A N 1
ATOM 1740 C CA . PHE A 1 226 ? -24.484 5.934 -2.146 1 79.44 226 PHE A CA 1
ATOM 1741 C C . PHE A 1 226 ? -23.609 6.738 -3.1 1 79.44 226 PHE A C 1
ATOM 1743 O O . PHE A 1 226 ? -24.078 7.684 -3.738 1 79.44 226 PHE A O 1
ATOM 1750 N N . TRP A 1 227 ? -22.422 6.359 -3.346 1 80.88 227 TRP A N 1
ATOM 1751 C CA . TRP A 1 227 ? -21.484 7.117 -4.152 1 80.88 227 TRP A CA 1
ATOM 1752 C C . TRP A 1 227 ? -21.781 6.969 -5.637 1 80.88 227 TRP A C 1
ATOM 1754 O O . TRP A 1 227 ? -21.594 7.91 -6.414 1 80.88 227 TRP A O 1
ATOM 1764 N N . ASP A 1 228 ? -22.203 5.762 -5.969 1 79.5 228 ASP A N 1
ATOM 1765 C CA . ASP A 1 228 ? -22.625 5.555 -7.352 1 79.5 228 ASP A CA 1
ATOM 1766 C C . ASP A 1 228 ? -23.781 6.48 -7.719 1 79.5 228 ASP A C 1
ATOM 1768 O O . ASP A 1 228 ? -23.828 7 -8.836 1 79.5 228 ASP A O 1
ATOM 1772 N N . SER A 1 229 ? -24.656 6.633 -6.848 1 75.88 229 SER A N 1
ATOM 1773 C CA . SER A 1 229 ? -25.812 7.473 -7.09 1 75.88 229 SER A CA 1
ATOM 1774 C C . SER A 1 229 ? -25.422 8.945 -7.203 1 75.88 229 SER A C 1
ATOM 1776 O O . SER A 1 229 ? -26.047 9.703 -7.949 1 75.88 229 SER A O 1
ATOM 1778 N N . LYS A 1 230 ? -24.438 9.32 -6.473 1 73.94 230 LYS A N 1
ATOM 1779 C CA . LYS A 1 230 ? -23.984 10.703 -6.496 1 73.94 230 LYS A CA 1
ATOM 1780 C C . LYS A 1 230 ? -23.266 11.023 -7.805 1 73.94 230 LYS A C 1
ATOM 1782 O O . LYS A 1 230 ? -23.406 12.125 -8.344 1 73.94 230 LYS A O 1
ATOM 1787 N N . TYR A 1 231 ? -22.5 10.07 -8.312 1 68.25 231 TYR A N 1
ATOM 1788 C CA . TYR A 1 231 ? -21.75 10.32 -9.531 1 68.25 231 TYR A CA 1
ATOM 1789 C C . TYR A 1 231 ? -22.625 10.164 -10.766 1 68.25 231 TYR A C 1
ATOM 1791 O O . TYR A 1 231 ? -22.375 10.789 -11.797 1 68.25 231 TYR A O 1
ATOM 1799 N N . VAL A 1 232 ? -23.516 9.172 -10.773 1 53.56 232 VAL A N 1
ATOM 1800 C CA . VAL A 1 232 ? -24.484 9.102 -11.875 1 53.56 232 VAL A CA 1
ATOM 1801 C C . VAL A 1 232 ? -25.328 10.367 -11.906 1 53.56 232 VAL A C 1
ATOM 1803 O O . VAL A 1 232 ? -25.609 10.914 -12.977 1 53.56 232 VAL A O 1
ATOM 1806 N N . LYS A 1 233 ? -25.797 10.852 -11.008 1 49.03 233 LYS A N 1
ATOM 1807 C CA . LYS A 1 233 ? -26.609 12.055 -10.977 1 49.03 233 LYS A CA 1
ATOM 1808 C C . LYS A 1 233 ? -25.812 13.281 -11.398 1 49.03 233 LYS A C 1
ATOM 1810 O O . LYS A 1 233 ? -26.359 14.211 -12 1 49.03 233 LYS A O 1
ATOM 1815 N N . LYS A 1 234 ? -24.625 13.43 -11.086 1 50.66 234 LYS A N 1
ATOM 1816 C CA . LYS A 1 234 ? -23.875 14.602 -11.539 1 50.66 234 LYS A CA 1
ATOM 1817 C C . LYS A 1 234 ? -23.719 14.594 -13.055 1 50.66 234 LYS A C 1
ATOM 1819 O O . LYS A 1 234 ? -23.312 15.594 -13.648 1 50.66 234 LYS A O 1
ATOM 1824 N N . LYS A 1 235 ? -23.797 13.508 -13.711 1 47.38 235 LYS A N 1
ATOM 1825 C CA . LYS A 1 235 ? -23.719 13.438 -15.172 1 47.38 235 LYS A CA 1
ATOM 1826 C C . LYS A 1 235 ? -25.062 13.781 -15.805 1 47.38 235 LYS A C 1
ATOM 1828 O O . LYS A 1 235 ? -25.141 14 -17.016 1 47.38 235 LYS A O 1
ATOM 1833 N N . SER A 1 236 ? -26.078 13.664 -15.117 1 33.06 236 SER A N 1
ATOM 1834 C CA . SER A 1 236 ? -27.344 14.109 -15.711 1 33.06 236 SER A CA 1
ATOM 1835 C C . SER A 1 236 ? -27.547 15.609 -15.516 1 33.06 236 SER A C 1
ATOM 1837 O O . SER A 1 236 ? -27.203 16.156 -14.453 1 33.06 236 SER A O 1
ATOM 1839 N N . MET B 1 1 ? 19.844 -3.08 -21.891 1 27.03 1 MET B N 1
ATOM 1840 C CA . MET B 1 1 ? 19.938 -1.791 -21.203 1 27.03 1 MET B CA 1
ATOM 1841 C C . MET B 1 1 ? 19.969 -1.977 -19.688 1 27.03 1 MET B C 1
ATOM 1843 O O . MET B 1 1 ? 19.062 -2.582 -19.125 1 27.03 1 MET B O 1
ATOM 1847 N N . SER B 1 2 ? 21.109 -2.168 -19.062 1 33 2 SER B N 1
ATOM 1848 C CA . SER B 1 2 ? 21.453 -2.426 -17.672 1 33 2 SER B CA 1
ATOM 1849 C C . SER B 1 2 ? 20.734 -1.451 -16.75 1 33 2 SER B C 1
ATOM 1851 O O . SER B 1 2 ? 20.766 -0.238 -16.953 1 33 2 SER B O 1
ATOM 1853 N N . SER B 1 3 ? 19.594 -1.752 -16.25 1 42.31 3 SER B N 1
ATOM 1854 C CA . SER B 1 3 ? 18.922 -0.898 -15.258 1 42.31 3 SER B CA 1
ATOM 1855 C C . SER B 1 3 ? 19.938 -0.327 -14.266 1 42.31 3 SER B C 1
ATOM 1857 O O . SER B 1 3 ? 20.438 -1.046 -13.398 1 42.31 3 SER B O 1
ATOM 1859 N N . THR B 1 4 ? 20.875 0.329 -14.75 1 43.03 4 THR B N 1
ATOM 1860 C CA . THR B 1 4 ? 21.938 0.928 -13.953 1 43.03 4 THR B CA 1
ATOM 1861 C C . THR B 1 4 ? 21.375 1.566 -12.688 1 43.03 4 THR B C 1
ATOM 1863 O O . THR B 1 4 ? 20.578 2.502 -12.758 1 43.03 4 THR B O 1
ATOM 1866 N N . LYS B 1 5 ? 21.281 0.789 -11.695 1 51.38 5 LYS B N 1
ATOM 1867 C CA . LYS B 1 5 ? 20.906 1.315 -10.383 1 51.38 5 LYS B CA 1
ATOM 1868 C C . LYS B 1 5 ? 21.656 2.613 -10.086 1 51.38 5 LYS B C 1
ATOM 1870 O O . LYS B 1 5 ? 22.891 2.67 -10.195 1 51.38 5 LYS B O 1
ATOM 1875 N N . ARG B 1 6 ? 21.062 3.732 -10.195 1 55.69 6 ARG B N 1
ATOM 1876 C CA . ARG B 1 6 ? 21.688 5 -9.805 1 55.69 6 ARG B CA 1
ATOM 1877 C C . ARG B 1 6 ? 22.406 4.867 -8.469 1 55.69 6 ARG B C 1
ATOM 1879 O O . ARG B 1 6 ? 21.891 4.219 -7.547 1 55.69 6 ARG B O 1
ATOM 1886 N N . PRO B 1 7 ? 23.641 5.262 -8.445 1 59.72 7 PRO B N 1
ATOM 1887 C CA . PRO B 1 7 ? 24.344 5.262 -7.156 1 59.72 7 PRO B CA 1
ATOM 1888 C C . PRO B 1 7 ? 23.516 5.91 -6.043 1 59.72 7 PRO B C 1
ATOM 1890 O O . PRO B 1 7 ? 22.766 6.855 -6.293 1 59.72 7 PRO B O 1
ATOM 1893 N N . ALA B 1 8 ? 23.5 5.23 -4.984 1 67.88 8 ALA B N 1
ATOM 1894 C CA . ALA B 1 8 ? 22.812 5.762 -3.82 1 67.88 8 ALA B CA 1
ATOM 1895 C C . ALA B 1 8 ? 23.266 7.18 -3.504 1 67.88 8 ALA B C 1
ATOM 1897 O O . ALA B 1 8 ? 24.469 7.465 -3.504 1 67.88 8 ALA B O 1
ATOM 1898 N N . SER B 1 9 ? 22.344 8.031 -3.471 1 77.75 9 SER B N 1
ATOM 1899 C CA . SER B 1 9 ? 22.625 9.398 -3.039 1 77.75 9 SER B CA 1
ATOM 1900 C C . SER B 1 9 ? 22.938 9.453 -1.547 1 77.75 9 SER B C 1
ATOM 1902 O O . SER B 1 9 ? 22.734 8.469 -0.829 1 77.75 9 SER B O 1
ATOM 1904 N N . ARG B 1 10 ? 23.562 10.43 -1.161 1 82.12 10 ARG B N 1
ATOM 1905 C CA . ARG B 1 10 ? 23.828 10.648 0.259 1 82.12 10 ARG B CA 1
ATOM 1906 C C . ARG B 1 10 ? 22.531 10.555 1.071 1 82.12 10 ARG B C 1
ATOM 1908 O O . ARG B 1 10 ? 22.516 9.961 2.152 1 82.12 10 ARG B O 1
ATOM 1915 N N . ALA B 1 11 ? 21.469 11.039 0.456 1 84.25 11 ALA B N 1
ATOM 1916 C CA . ALA B 1 11 ? 20.172 10.977 1.131 1 84.25 11 ALA B CA 1
ATOM 1917 C C . ALA B 1 11 ? 19.703 9.531 1.273 1 84.25 11 ALA B C 1
ATOM 1919 O O . ALA B 1 11 ? 19.094 9.164 2.285 1 84.25 11 ALA B O 1
ATOM 1920 N N . ASP B 1 12 ? 20 8.703 0.322 1 87.88 12 ASP B N 1
ATOM 1921 C CA . ASP B 1 12 ? 19.656 7.289 0.393 1 87.88 12 ASP B CA 1
ATOM 1922 C C . ASP B 1 12 ? 20.391 6.602 1.536 1 87.88 12 ASP B C 1
ATOM 1924 O O . ASP B 1 12 ? 19.797 5.828 2.293 1 87.88 12 ASP B O 1
ATOM 1928 N N . GLU B 1 13 ? 21.641 6.957 1.616 1 91.19 13 GLU B N 1
ATOM 1929 C CA . GLU B 1 13 ? 22.469 6.371 2.668 1 91.19 13 GLU B CA 1
ATOM 1930 C C . GLU B 1 13 ? 21.984 6.785 4.051 1 91.19 13 GLU B C 1
ATOM 1932 O O . GLU B 1 13 ? 21.875 5.953 4.957 1 91.19 13 GLU B O 1
ATOM 1937 N N . ILE B 1 14 ? 21.688 8.016 4.168 1 93.25 14 ILE B N 1
ATOM 1938 C CA . ILE B 1 14 ? 21.219 8.531 5.445 1 93.25 14 ILE B CA 1
ATOM 1939 C C . ILE B 1 14 ? 19.859 7.922 5.785 1 93.25 14 ILE B C 1
ATOM 1941 O O . ILE B 1 14 ? 19.594 7.582 6.941 1 93.25 14 ILE B O 1
ATOM 1945 N N . THR B 1 15 ? 19.031 7.812 4.785 1 94.38 15 THR B N 1
ATOM 1946 C CA . THR B 1 15 ? 17.719 7.203 5 1 94.38 15 THR B CA 1
ATOM 1947 C C . THR B 1 15 ? 17.875 5.777 5.527 1 94.38 15 THR B C 1
ATOM 1949 O O . THR B 1 15 ? 17.188 5.387 6.477 1 94.38 15 THR B O 1
ATOM 1952 N N . GLN B 1 16 ? 18.797 5.078 4.984 1 93.56 16 GLN B N 1
ATOM 1953 C CA . GLN B 1 16 ? 19.016 3.707 5.434 1 93.56 16 GLN B CA 1
ATOM 1954 C C . GLN B 1 16 ? 19.531 3.672 6.867 1 93.56 16 GLN B C 1
ATOM 1956 O O . GLN B 1 16 ? 19.156 2.785 7.645 1 93.56 16 GLN B O 1
ATOM 1961 N N . GLU B 1 17 ? 20.359 4.578 7.18 1 93.62 17 GLU B N 1
ATOM 1962 C CA . GLU B 1 17 ? 20.844 4.668 8.555 1 93.62 17 GLU B CA 1
ATOM 1963 C C . GLU B 1 17 ? 19.719 4.965 9.523 1 93.62 17 GLU B C 1
ATOM 1965 O O . GLU B 1 17 ? 19.641 4.375 10.602 1 93.62 17 GLU B O 1
ATOM 1970 N N . LEU B 1 18 ? 18.875 5.832 9.148 1 95.5 18 LEU B N 1
ATOM 1971 C CA . LEU B 1 18 ? 17.734 6.18 9.984 1 95.5 18 LEU B CA 1
ATOM 1972 C C . LEU B 1 18 ? 16.781 4.996 10.117 1 95.5 18 LEU B C 1
ATOM 1974 O O . LEU B 1 18 ? 16.219 4.773 11.188 1 95.5 18 LEU B O 1
ATOM 1978 N N . VAL B 1 19 ? 16.609 4.277 9.078 1 96 19 VAL B N 1
ATOM 1979 C CA . VAL B 1 19 ? 15.758 3.092 9.094 1 96 19 VAL B CA 1
ATOM 1980 C C . VAL B 1 19 ? 16.297 2.078 10.102 1 96 19 VAL B C 1
ATOM 1982 O O . VAL B 1 19 ? 15.539 1.494 10.875 1 96 19 VAL B O 1
ATOM 1985 N N . ARG B 1 20 ? 17.594 1.938 10.117 1 94.25 20 ARG B N 1
ATOM 1986 C CA . ARG B 1 20 ? 18.219 1.041 11.078 1 94.25 20 ARG B CA 1
ATOM 1987 C C . ARG B 1 20 ? 17.969 1.517 12.508 1 94.25 20 ARG B C 1
ATOM 1989 O O . ARG B 1 20 ? 17.688 0.709 13.398 1 94.25 20 ARG B O 1
ATOM 1996 N N . MET B 1 21 ? 18.047 2.764 12.68 1 93.19 21 MET B N 1
ATOM 1997 C CA . MET B 1 21 ? 17.766 3.334 14 1 93.19 21 MET B CA 1
ATOM 1998 C C . MET B 1 21 ? 16.328 3.072 14.422 1 93.19 21 MET B C 1
ATOM 2000 O O . MET B 1 21 ? 16.062 2.719 15.57 1 93.19 21 MET B O 1
ATOM 2004 N N . ILE B 1 22 ? 15.438 3.176 13.508 1 94.94 22 ILE B N 1
ATOM 2005 C CA . ILE B 1 22 ? 14.023 2.961 13.773 1 94.94 22 ILE B CA 1
ATOM 2006 C C . ILE B 1 22 ? 13.773 1.493 14.117 1 94.94 22 ILE B C 1
ATOM 2008 O O . ILE B 1 22 ? 13.008 1.182 15.031 1 94.94 22 ILE B O 1
ATOM 2012 N N . GLN B 1 23 ? 14.445 0.638 13.391 1 93.06 23 GLN B N 1
ATOM 2013 C CA . GLN B 1 23 ? 14.305 -0.791 13.656 1 93.06 23 GLN B CA 1
ATOM 2014 C C . GLN B 1 23 ? 14.781 -1.142 15.062 1 93.06 23 GLN B C 1
ATOM 2016 O O . GLN B 1 23 ? 14.133 -1.913 15.766 1 93.06 23 GLN B O 1
ATOM 2021 N N . LEU B 1 24 ? 15.891 -0.584 15.445 1 91.94 24 LEU B N 1
ATOM 2022 C CA . LEU B 1 24 ? 16.422 -0.807 16.781 1 91.94 24 LEU B CA 1
ATOM 2023 C C . LEU B 1 24 ? 15.492 -0.226 17.844 1 91.94 24 LEU B C 1
ATOM 2025 O O . LEU B 1 24 ? 15.25 -0.855 18.875 1 91.94 24 LEU B O 1
ATOM 2029 N N . ALA B 1 25 ? 14.977 0.906 17.578 1 93.06 25 ALA B N 1
ATOM 2030 C CA . ALA B 1 25 ? 14.047 1.545 18.5 1 93.06 25 ALA B CA 1
ATOM 2031 C C . ALA B 1 25 ? 12.773 0.714 18.672 1 93.06 25 ALA B C 1
ATOM 2033 O O . ALA B 1 25 ? 12.25 0.579 19.781 1 93.06 25 ALA B O 1
ATOM 2034 N N . ASP B 1 26 ? 12.305 0.182 17.578 1 90.19 26 ASP B N 1
ATOM 2035 C CA . ASP B 1 26 ? 11.141 -0.698 17.625 1 90.19 26 ASP B CA 1
ATOM 2036 C C . ASP B 1 26 ? 11.391 -1.894 18.547 1 90.19 26 ASP B C 1
ATOM 2038 O O . ASP B 1 26 ? 10.547 -2.236 19.375 1 90.19 26 ASP B O 1
ATOM 2042 N N . ALA B 1 27 ? 12.531 -2.443 18.422 1 89 27 ALA B N 1
ATOM 2043 C CA . ALA B 1 27 ? 12.898 -3.619 19.203 1 89 27 ALA B CA 1
ATOM 2044 C C . ALA B 1 27 ? 12.977 -3.279 20.703 1 89 27 ALA B C 1
ATOM 2046 O O . ALA B 1 27 ? 12.672 -4.117 21.547 1 89 27 ALA B O 1
ATOM 2047 N N . ARG B 1 28 ? 13.289 -1.981 21.016 1 91.69 28 ARG B N 1
ATOM 2048 C CA . ARG B 1 28 ? 13.484 -1.548 22.406 1 91.69 28 ARG B CA 1
ATOM 2049 C C . ARG B 1 28 ? 12.258 -0.804 22.922 1 91.69 28 ARG B C 1
ATOM 2051 O O . ARG B 1 28 ? 12.258 -0.292 24.047 1 91.69 28 ARG B O 1
ATOM 2058 N N . ARG B 1 29 ? 11.219 -0.658 22.078 1 91 29 ARG B N 1
ATOM 2059 C CA . ARG B 1 29 ? 9.969 0.004 22.438 1 91 29 ARG B CA 1
ATOM 2060 C C . ARG B 1 29 ? 10.211 1.467 22.797 1 91 29 ARG B C 1
ATOM 2062 O O . ARG B 1 29 ? 9.68 1.96 23.797 1 91 29 ARG B O 1
ATOM 2069 N N . ILE B 1 30 ? 11.141 2.035 22.047 1 89.38 30 ILE B N 1
ATOM 2070 C CA . ILE B 1 30 ? 11.414 3.463 22.156 1 89.38 30 ILE B CA 1
ATOM 2071 C C . ILE B 1 30 ? 10.57 4.23 21.141 1 89.38 30 ILE B C 1
ATOM 2073 O O . ILE B 1 30 ? 10.555 3.885 19.953 1 89.38 30 ILE B O 1
ATOM 2077 N N . ALA B 1 31 ? 9.922 5.285 21.578 1 90.5 31 ALA B N 1
ATOM 2078 C CA . ALA B 1 31 ? 9 6 20.703 1 90.5 31 ALA B CA 1
ATOM 2079 C C . ALA B 1 31 ? 9.602 7.316 20.219 1 90.5 31 ALA B C 1
ATOM 2081 O O . ALA B 1 31 ? 9.305 7.781 19.125 1 90.5 31 ALA B O 1
ATOM 2082 N N . LYS B 1 32 ? 10.453 7.867 21.062 1 94.06 32 LYS B N 1
ATOM 2083 C CA . LYS B 1 32 ? 10.977 9.195 20.75 1 94.06 32 LYS B CA 1
ATOM 2084 C C . LYS B 1 32 ? 12.391 9.109 20.172 1 94.06 32 LYS B C 1
ATOM 2086 O O . LYS B 1 32 ? 13.234 8.383 20.703 1 94.06 32 LYS B O 1
ATOM 2091 N N . LEU B 1 33 ? 12.672 9.805 19.078 1 93.94 33 LEU B N 1
ATOM 2092 C CA . LEU B 1 33 ? 13.984 9.898 18.438 1 93.94 33 LEU B CA 1
ATOM 2093 C C . LEU B 1 33 ? 14.648 11.234 18.75 1 93.94 33 LEU B C 1
ATOM 2095 O O . LEU B 1 33 ? 13.969 12.195 19.141 1 93.94 33 LEU B O 1
ATOM 2099 N N . PRO B 1 34 ? 16 11.242 18.656 1 92.38 34 PRO B N 1
ATOM 2100 C CA . PRO B 1 34 ? 16.656 12.547 18.734 1 92.38 34 PRO B CA 1
ATOM 2101 C C . PRO B 1 34 ? 16.094 13.555 17.734 1 92.38 34 PRO B C 1
ATOM 2103 O O . PRO B 1 34 ? 15.523 13.164 16.719 1 92.38 34 PRO B O 1
ATOM 2106 N N . THR B 1 35 ? 16.25 14.781 18.031 1 92.81 35 THR B N 1
ATOM 2107 C CA . THR B 1 35 ? 15.781 15.844 17.156 1 92.81 35 THR B CA 1
ATOM 2108 C C . THR B 1 35 ? 16.578 15.867 15.852 1 92.81 35 THR B C 1
ATOM 2110 O O . THR B 1 35 ? 17.625 15.234 15.75 1 92.81 35 THR B O 1
ATOM 2113 N N . GLU B 1 36 ? 15.992 16.562 14.891 1 92.56 36 GLU B N 1
ATOM 2114 C CA . GLU B 1 36 ? 16.672 16.734 13.609 1 92.56 36 GLU B CA 1
ATOM 2115 C C . GLU B 1 36 ? 18.094 17.234 13.812 1 92.56 36 GLU B C 1
ATOM 2117 O O . GLU B 1 36 ? 19.047 16.719 13.211 1 92.56 36 GLU B O 1
ATOM 2122 N N . MET B 1 37 ? 18.281 18.219 14.695 1 91.94 37 MET B N 1
ATOM 2123 C CA . MET B 1 37 ? 19.578 18.812 14.961 1 91.94 37 MET B CA 1
ATOM 2124 C C . MET B 1 37 ? 20.516 17.797 15.602 1 91.94 37 MET B C 1
ATOM 2126 O O . MET B 1 37 ? 21.688 17.688 15.211 1 91.94 37 MET B O 1
ATOM 2130 N N . GLU B 1 38 ? 20.031 17.062 16.547 1 94.62 38 GLU B N 1
ATOM 2131 C CA . GLU B 1 38 ? 20.828 16.047 17.219 1 94.62 38 GLU B CA 1
ATOM 2132 C C . GLU B 1 38 ? 21.234 14.938 16.25 1 94.62 38 GLU B C 1
ATOM 2134 O O . GLU B 1 38 ? 22.375 14.477 16.281 1 94.62 38 GLU B O 1
ATOM 2139 N N . LEU B 1 39 ? 20.344 14.531 15.406 1 94.56 39 LEU B N 1
ATOM 2140 C CA . LEU B 1 39 ? 20.625 13.484 14.43 1 94.56 39 LEU B CA 1
ATOM 2141 C C . LEU B 1 39 ? 21.688 13.945 13.43 1 94.56 39 LEU B C 1
ATOM 2143 O O . LEU B 1 39 ? 22.578 13.18 13.07 1 94.56 39 LEU B O 1
ATOM 2147 N N . ALA B 1 40 ? 21.5 15.195 12.977 1 95.06 40 ALA B N 1
ATOM 2148 C CA . ALA B 1 40 ? 22.484 15.758 12.055 1 95.06 40 ALA B CA 1
ATOM 2149 C C . ALA B 1 40 ? 23.875 15.727 12.664 1 95.06 40 ALA B C 1
ATOM 2151 O O . ALA B 1 40 ? 24.844 15.336 12.008 1 95.06 40 ALA B O 1
ATOM 2152 N N . ALA B 1 41 ? 23.969 16.109 13.891 1 95.56 41 ALA B N 1
ATOM 2153 C CA . ALA B 1 41 ? 25.234 16.125 14.609 1 95.56 41 ALA B CA 1
ATOM 2154 C C . ALA B 1 41 ? 25.797 14.711 14.766 1 95.56 41 ALA B C 1
ATOM 2156 O O . ALA B 1 41 ? 26.984 14.477 14.508 1 95.56 41 ALA B O 1
ATOM 2157 N N . GLN B 1 42 ? 25 13.82 15.141 1 93.81 42 GLN B N 1
ATOM 2158 C CA . GLN B 1 42 ? 25.406 12.438 15.383 1 93.81 42 GLN B CA 1
ATOM 2159 C C . GLN B 1 42 ? 25.922 11.789 14.102 1 93.81 42 GLN B C 1
ATOM 2161 O O . GLN B 1 42 ? 26.875 11 14.141 1 93.81 42 GLN B O 1
ATOM 2166 N N . LEU B 1 43 ? 25.266 12.156 13.031 1 93 43 LEU B N 1
ATOM 2167 C CA . LEU B 1 43 ? 25.594 11.5 11.766 1 93 43 LEU B CA 1
ATOM 2168 C C . LEU B 1 43 ? 26.625 12.312 10.984 1 93 43 LEU B C 1
ATOM 2170 O O . LEU B 1 43 ? 27.078 11.883 9.922 1 93 43 LEU B O 1
ATOM 2174 N N . GLY B 1 44 ? 26.953 13.445 11.414 1 93.88 44 GLY B N 1
ATOM 2175 C CA . GLY B 1 44 ? 27.953 14.297 10.781 1 93.88 44 GLY B CA 1
ATOM 2176 C C . GLY B 1 44 ? 27.516 14.836 9.438 1 93.88 44 GLY B C 1
ATOM 2177 O O . GLY B 1 44 ? 28.281 14.844 8.477 1 93.88 44 GLY B O 1
ATOM 2178 N N . ILE B 1 45 ? 26.266 15.211 9.352 1 93.12 45 ILE B N 1
ATOM 2179 C CA . ILE B 1 45 ? 25.734 15.695 8.078 1 93.12 45 ILE B CA 1
ATOM 2180 C C . ILE B 1 45 ? 25 17.016 8.297 1 93.12 45 ILE B C 1
ATOM 2182 O O . ILE B 1 45 ? 24.734 17.406 9.43 1 93.12 45 ILE B O 1
ATOM 2186 N N . SER B 1 46 ? 24.703 17.703 7.199 1 91.44 46 SER B N 1
ATOM 2187 C CA . SER B 1 46 ? 24.062 19 7.266 1 91.44 46 SER B CA 1
ATOM 2188 C C . SER B 1 46 ? 22.562 18.875 7.523 1 91.44 46 SER B C 1
ATOM 2190 O O . SER B 1 46 ? 21.984 17.797 7.328 1 91.44 46 SER B O 1
ATOM 2192 N N . ARG B 1 47 ? 21.922 19.938 7.957 1 90.31 47 ARG B N 1
ATOM 2193 C CA . ARG B 1 47 ? 20.516 19.938 8.297 1 90.31 47 ARG B CA 1
ATOM 2194 C C . ARG B 1 47 ? 19.641 19.703 7.059 1 90.31 47 ARG B C 1
ATOM 2196 O O . ARG B 1 47 ? 18.672 18.953 7.105 1 90.31 47 ARG B O 1
ATOM 2203 N N . PRO B 1 48 ? 20.031 20.25 5.91 1 89.25 48 PRO B N 1
ATOM 2204 C CA . PRO B 1 48 ? 19.203 20 4.727 1 89.25 48 PRO B CA 1
ATOM 2205 C C . PRO B 1 48 ? 19.203 18.531 4.316 1 89.25 48 PRO B C 1
ATOM 2207 O O . PRO B 1 48 ? 18.172 18.016 3.852 1 89.25 48 PRO B O 1
ATOM 2210 N N . VAL B 1 49 ? 20.25 17.875 4.559 1 91.12 49 VAL B N 1
ATOM 2211 C CA . VAL B 1 49 ? 20.359 16.484 4.164 1 91.12 49 VAL B CA 1
ATOM 2212 C C . VAL B 1 49 ? 19.531 15.609 5.102 1 91.12 49 VAL B C 1
ATOM 2214 O O . VAL B 1 49 ? 18.781 14.742 4.648 1 91.12 49 VAL B O 1
ATOM 2217 N N . ILE B 1 50 ? 19.672 15.82 6.402 1 93 50 ILE B N 1
ATOM 2218 C CA . ILE B 1 50 ? 18.906 15.039 7.359 1 93 50 ILE B CA 1
ATOM 2219 C C . ILE B 1 50 ? 17.406 15.312 7.172 1 93 50 ILE B C 1
ATOM 2221 O O . ILE B 1 50 ? 16.594 14.398 7.293 1 93 50 ILE B O 1
ATOM 2225 N N . ARG B 1 51 ? 17.078 16.547 6.918 1 91.69 51 ARG B N 1
ATOM 2226 C CA . ARG B 1 51 ? 15.688 16.922 6.695 1 91.69 51 ARG B CA 1
ATOM 2227 C C . ARG B 1 51 ? 15.102 16.188 5.496 1 91.69 51 ARG B C 1
ATOM 2229 O O . ARG B 1 51 ? 13.953 15.742 5.535 1 91.69 51 ARG B O 1
ATOM 2236 N N . GLU B 1 52 ? 15.844 16.062 4.445 1 93.31 52 GLU B N 1
ATOM 2237 C CA . GLU B 1 52 ? 15.414 15.312 3.264 1 93.31 52 GLU B CA 1
ATOM 2238 C C . GLU B 1 52 ? 15.07 13.867 3.613 1 93.31 52 GLU B C 1
ATOM 2240 O O . GLU B 1 52 ? 14 13.375 3.246 1 93.31 52 GLU B O 1
ATOM 2245 N N . SER B 1 53 ? 15.953 13.273 4.359 1 94.69 53 SER B N 1
ATOM 2246 C CA . SER B 1 53 ? 15.75 11.875 4.734 1 94.69 53 SER B CA 1
ATOM 2247 C C . SER B 1 53 ? 14.562 11.727 5.68 1 94.69 53 SER B C 1
ATOM 2249 O O . SER B 1 53 ? 13.758 10.805 5.531 1 94.69 53 SER B O 1
ATOM 2251 N N . LEU B 1 54 ? 14.469 12.633 6.594 1 94.31 54 LEU B N 1
ATOM 2252 C CA . LEU B 1 54 ? 13.359 12.586 7.543 1 94.31 54 LEU B CA 1
ATOM 2253 C C . LEU B 1 54 ? 12.031 12.812 6.836 1 94.31 54 LEU B C 1
ATOM 2255 O O . LEU B 1 54 ? 11.016 12.203 7.191 1 94.31 54 LEU B O 1
ATOM 2259 N N . SER B 1 55 ? 12.062 13.672 5.879 1 93.38 55 SER B N 1
ATOM 2260 C CA . SER B 1 55 ? 10.844 13.938 5.113 1 93.38 55 SER B CA 1
ATOM 2261 C C . SER B 1 55 ? 10.406 12.711 4.324 1 93.38 55 SER B C 1
ATOM 2263 O O . SER B 1 55 ? 9.211 12.445 4.191 1 93.38 55 SER B O 1
ATOM 2265 N N . ARG B 1 56 ? 11.344 11.977 3.77 1 94 56 ARG B N 1
ATOM 2266 C CA . ARG B 1 56 ? 11.031 10.719 3.111 1 94 56 ARG B CA 1
ATOM 2267 C C . ARG B 1 56 ? 10.344 9.75 4.074 1 94 56 ARG B C 1
ATOM 2269 O O . ARG B 1 56 ? 9.32 9.156 3.738 1 94 56 ARG B O 1
ATOM 2276 N N . LEU B 1 57 ? 10.914 9.664 5.262 1 96 57 LEU B N 1
ATOM 2277 C CA . LEU B 1 57 ? 10.375 8.734 6.254 1 96 57 LEU B CA 1
ATOM 2278 C C . LEU B 1 57 ? 9.008 9.195 6.742 1 96 57 LEU B C 1
ATOM 2280 O O . LEU B 1 57 ? 8.148 8.367 7.051 1 96 57 LEU B O 1
ATOM 2284 N N . GLU B 1 58 ? 8.797 10.469 6.801 1 93.81 58 GLU B N 1
ATOM 2285 C CA . GLU B 1 58 ? 7.496 11.016 7.184 1 93.81 58 GLU B CA 1
ATOM 2286 C C . GLU B 1 58 ? 6.434 10.695 6.133 1 93.81 58 GLU B C 1
ATOM 2288 O O . GLU B 1 58 ? 5.289 10.391 6.473 1 93.81 58 GLU B O 1
ATOM 2293 N N . SER B 1 59 ? 6.816 10.773 4.875 1 92.06 59 SER B N 1
ATOM 2294 C CA . SER B 1 59 ? 5.883 10.484 3.793 1 92.06 59 SER B CA 1
ATOM 2295 C C . SER B 1 59 ? 5.457 9.016 3.812 1 92.06 59 SER B C 1
ATOM 2297 O O . SER B 1 59 ? 4.418 8.664 3.258 1 92.06 59 SER B O 1
ATOM 2299 N N . LEU B 1 60 ? 6.238 8.211 4.512 1 94.12 60 LEU B N 1
ATOM 2300 C CA . LEU B 1 60 ? 5.93 6.789 4.652 1 94.12 60 LEU B CA 1
ATOM 2301 C C . LEU B 1 60 ? 5.312 6.504 6.016 1 94.12 60 LEU B C 1
ATOM 2303 O O . LEU B 1 60 ? 5.156 5.34 6.398 1 94.12 60 LEU B O 1
ATOM 2307 N N . ASN B 1 61 ? 5.082 7.512 6.773 1 94.56 61 ASN B N 1
ATOM 2308 C CA . ASN B 1 61 ? 4.512 7.43 8.109 1 94.56 61 ASN B CA 1
ATOM 2309 C C . ASN B 1 61 ? 5.379 6.59 9.047 1 94.56 61 ASN B C 1
ATOM 2311 O O . ASN B 1 61 ? 4.863 5.82 9.859 1 94.56 61 ASN B O 1
ATOM 2315 N N . MET B 1 62 ? 6.629 6.691 8.867 1 96.25 62 MET B N 1
ATOM 2316 C CA . MET B 1 62 ? 7.527 5.965 9.758 1 96.25 62 MET B CA 1
ATOM 2317 C C . MET B 1 62 ? 7.887 6.812 10.977 1 96.25 62 MET B C 1
ATOM 2319 O O . MET B 1 62 ? 8.164 6.273 12.047 1 96.25 62 MET B O 1
ATOM 2323 N N . VAL B 1 63 ? 7.895 8.164 10.711 1 96.56 63 VAL B N 1
ATOM 2324 C CA . VAL B 1 63 ? 8.141 9.117 11.797 1 96.56 63 VAL B CA 1
ATOM 2325 C C . VAL B 1 63 ? 7.172 10.289 11.68 1 96.56 63 VAL B C 1
ATOM 2327 O O . VAL B 1 63 ? 6.559 10.5 10.633 1 96.56 63 VAL B O 1
ATOM 2330 N N . THR B 1 64 ? 6.973 10.984 12.719 1 94 64 THR B N 1
ATOM 2331 C CA . THR B 1 64 ? 6.16 12.195 12.734 1 94 64 THR B CA 1
ATOM 2332 C C . THR B 1 64 ? 6.84 13.281 13.562 1 94 64 THR B C 1
ATOM 2334 O O . THR B 1 64 ? 7.426 13.008 14.609 1 94 64 THR B O 1
ATOM 2337 N N . ARG B 1 65 ? 6.809 14.406 12.977 1 89.25 65 ARG B N 1
ATOM 2338 C CA . ARG B 1 65 ? 7.336 15.57 13.68 1 89.25 65 ARG B CA 1
ATOM 2339 C C . ARG B 1 65 ? 6.242 16.266 14.484 1 89.25 65 ARG B C 1
ATOM 2341 O O . ARG B 1 65 ? 5.125 16.438 13.992 1 89.25 65 ARG B O 1
ATOM 2348 N N . ARG B 1 66 ? 6.523 16.562 15.688 1 86.25 66 ARG B N 1
ATOM 2349 C CA . ARG B 1 66 ? 5.617 17.344 16.516 1 86.25 66 ARG B CA 1
ATOM 2350 C C . ARG B 1 66 ? 6.258 18.656 16.938 1 86.25 66 ARG B C 1
ATOM 2352 O O . ARG B 1 66 ? 7.348 18.672 17.516 1 86.25 66 ARG B O 1
ATOM 2359 N N . GLN B 1 67 ? 5.594 19.672 16.594 1 80.5 67 GLN B N 1
ATOM 2360 C CA . GLN B 1 67 ? 6.117 21 16.875 1 80.5 67 GLN B CA 1
ATOM 2361 C C . GLN B 1 67 ? 6.461 21.141 18.359 1 80.5 67 GLN B C 1
ATOM 2363 O O . GLN B 1 67 ? 5.633 20.859 19.219 1 80.5 67 GLN B O 1
ATOM 2368 N N . GLY B 1 68 ? 7.559 21.562 18.594 1 79.75 68 GLY B N 1
ATOM 2369 C CA . GLY B 1 68 ? 7.992 21.859 19.938 1 79.75 68 GLY B CA 1
ATOM 2370 C C . GLY B 1 68 ? 8.328 20.609 20.734 1 79.75 68 GLY B C 1
ATOM 2371 O O . GLY B 1 68 ? 8.82 20.688 21.859 1 79.75 68 GLY B O 1
ATOM 2372 N N . SER B 1 69 ? 7.965 19.391 20.234 1 81.69 69 SER B N 1
ATOM 2373 C CA . SER B 1 69 ? 8.117 18.172 21 1 81.69 69 SER B CA 1
ATOM 2374 C C . SER B 1 69 ? 9.203 17.281 20.422 1 81.69 69 SER B C 1
ATOM 2376 O O . SER B 1 69 ? 9.953 16.625 21.156 1 81.69 69 SER B O 1
ATOM 2378 N N . GLY B 1 70 ? 9.25 17.297 19.109 1 89.69 70 GLY B N 1
ATOM 2379 C CA . GLY B 1 70 ? 10.344 16.531 18.531 1 89.69 70 GLY B CA 1
ATOM 2380 C C . GLY B 1 70 ? 9.891 15.5 17.531 1 89.69 70 GLY B C 1
ATOM 2381 O O . GLY B 1 70 ? 8.93 15.719 16.781 1 89.69 70 GLY B O 1
ATOM 2382 N N . LEU B 1 71 ? 10.75 14.453 17.375 1 93.56 71 LEU B N 1
ATOM 2383 C CA . LEU B 1 71 ? 10.578 13.406 16.359 1 93.56 71 LEU B CA 1
ATOM 2384 C C . LEU B 1 71 ? 10.18 12.086 17 1 93.56 71 LEU B C 1
ATOM 2386 O O . LEU B 1 71 ? 10.82 11.633 17.953 1 93.56 71 LEU B O 1
ATOM 2390 N N . TYR B 1 72 ? 9.062 11.492 16.5 1 96.31 72 TYR B N 1
ATOM 2391 C CA . TYR B 1 72 ? 8.539 10.266 17.078 1 96.31 72 TYR B CA 1
ATOM 2392 C C . TYR B 1 72 ? 8.398 9.172 16.016 1 96.31 72 TYR B C 1
ATOM 2394 O O . TYR B 1 72 ? 8.086 9.461 14.859 1 96.31 72 TYR B O 1
ATOM 2402 N N . ILE B 1 73 ? 8.594 7.957 16.5 1 96.5 73 ILE B N 1
ATOM 2403 C CA . ILE B 1 73 ? 8.406 6.793 15.648 1 96.5 73 ILE B CA 1
ATOM 2404 C C . ILE B 1 73 ? 6.93 6.418 15.609 1 96.5 73 ILE B C 1
ATOM 2406 O O . ILE B 1 73 ? 6.258 6.383 16.641 1 96.5 73 ILE B O 1
ATOM 2410 N N . VAL B 1 74 ? 6.441 6.191 14.398 1 95.25 74 VAL B N 1
ATOM 2411 C CA . VAL B 1 74 ? 5.059 5.766 14.211 1 95.25 74 VAL B CA 1
ATOM 2412 C C . VAL B 1 74 ? 4.949 4.258 14.43 1 95.25 74 VAL B C 1
ATOM 2414 O O . VAL B 1 74 ? 5.812 3.496 13.984 1 95.25 74 VAL B O 1
ATOM 2417 N N . ALA B 1 75 ? 3.82 3.869 15.07 1 93 75 ALA B N 1
ATOM 2418 C CA . ALA B 1 75 ? 3.588 2.447 15.305 1 93 75 ALA B CA 1
ATOM 2419 C C . ALA B 1 75 ? 3.529 1.677 13.984 1 93 75 ALA B C 1
ATOM 2421 O O . ALA B 1 75 ? 2.98 2.168 13 1 93 75 ALA B O 1
ATOM 2422 N N . PRO B 1 76 ? 4.09 0.458 13.953 1 92.25 76 PRO B N 1
ATOM 2423 C CA . PRO B 1 76 ? 4.203 -0.309 12.711 1 92.25 76 PRO B CA 1
ATOM 2424 C C . PRO B 1 76 ? 2.873 -0.425 11.969 1 92.25 76 PRO B C 1
ATOM 2426 O O . PRO B 1 76 ? 2.832 -0.271 10.742 1 92.25 76 PRO B O 1
ATOM 2429 N N . GLU B 1 77 ? 1.76 -0.612 12.68 1 91.38 77 GLU B N 1
ATOM 2430 C CA . GLU B 1 77 ? 0.471 -0.873 12.047 1 91.38 77 GLU B CA 1
ATOM 2431 C C . GLU B 1 77 ? -0.078 0.382 11.375 1 91.38 77 GLU B C 1
ATOM 2433 O O . GLU B 1 77 ? -1.033 0.31 10.602 1 91.38 77 GLU B O 1
ATOM 2438 N N . LYS B 1 78 ? 0.561 1.533 11.609 1 92.38 78 LYS B N 1
ATOM 2439 C CA . LYS B 1 78 ? 0.087 2.797 11.055 1 92.38 78 LYS B CA 1
ATOM 2440 C C . LYS B 1 78 ? 1.038 3.314 9.977 1 92.38 78 LYS B C 1
ATOM 2442 O O . LYS B 1 78 ? 0.801 4.371 9.391 1 92.38 78 LYS B O 1
ATOM 2447 N N . ARG B 1 79 ? 2.096 2.586 9.742 1 95.62 79 ARG B N 1
ATOM 2448 C CA . ARG B 1 79 ? 3.062 2.971 8.719 1 95.62 79 ARG B CA 1
ATOM 2449 C C . ARG B 1 79 ? 2.557 2.611 7.324 1 95.62 79 ARG B C 1
ATOM 2451 O O . ARG B 1 79 ? 1.709 1.73 7.172 1 95.62 79 ARG B O 1
ATOM 2458 N N . SER B 1 80 ? 3.057 3.338 6.348 1 95.44 80 SER B N 1
ATOM 2459 C CA . SER B 1 80 ? 2.797 2.949 4.965 1 95.44 80 SER B CA 1
ATOM 2460 C C . SER B 1 80 ? 3.312 1.542 4.68 1 95.44 80 SER B C 1
ATOM 2462 O O . SER B 1 80 ? 4.371 1.149 5.176 1 95.44 80 SER B O 1
ATOM 2464 N N . PRO B 1 81 ? 2.58 0.823 3.846 1 94.31 81 PRO B N 1
ATOM 2465 C CA . PRO B 1 81 ? 3.117 -0.487 3.473 1 94.31 81 PRO B CA 1
ATOM 2466 C C . PRO B 1 81 ? 4.48 -0.392 2.789 1 94.31 81 PRO B C 1
ATOM 2468 O O . PRO B 1 81 ? 5.273 -1.336 2.85 1 94.31 81 PRO B O 1
ATOM 2471 N N . GLU B 1 82 ? 4.797 0.721 2.193 1 94.5 82 GLU B N 1
ATOM 2472 C CA . GLU B 1 82 ? 6.102 0.942 1.579 1 94.5 82 GLU B CA 1
ATOM 2473 C C . GLU B 1 82 ? 7.223 0.851 2.613 1 94.5 82 GLU B C 1
ATOM 2475 O O . GLU B 1 82 ? 8.367 0.544 2.271 1 94.5 82 GLU B O 1
ATOM 2480 N N . ALA B 1 83 ? 6.883 1.142 3.844 1 94.69 83 ALA B N 1
ATOM 2481 C CA . ALA B 1 83 ? 7.859 1.032 4.926 1 94.69 83 ALA B CA 1
ATOM 2482 C C . ALA B 1 83 ? 8.406 -0.389 5.027 1 94.69 83 ALA B C 1
ATOM 2484 O O . ALA B 1 83 ? 9.578 -0.587 5.367 1 94.69 83 ALA B O 1
ATOM 2485 N N . LEU B 1 84 ? 7.613 -1.373 4.719 1 94.25 84 LEU B N 1
ATOM 2486 C CA . LEU B 1 84 ? 8.047 -2.766 4.773 1 94.25 84 LEU B CA 1
ATOM 2487 C C . LEU B 1 84 ? 9.164 -3.027 3.77 1 94.25 84 LEU B C 1
ATOM 2489 O O . LEU B 1 84 ? 10.117 -3.752 4.07 1 94.25 84 LEU B O 1
ATOM 2493 N N . VAL B 1 85 ? 9.039 -2.447 2.604 1 93.69 85 VAL B N 1
ATOM 2494 C CA . VAL B 1 85 ? 10.055 -2.623 1.564 1 93.69 85 VAL B CA 1
ATOM 2495 C C . VAL B 1 85 ? 11.367 -1.991 2.01 1 93.69 85 VAL B C 1
ATOM 2497 O O . VAL B 1 85 ? 12.43 -2.604 1.883 1 93.69 85 VAL B O 1
ATOM 2500 N N . LEU B 1 86 ? 11.219 -0.827 2.553 1 93.19 86 LEU B N 1
ATOM 2501 C CA . LEU B 1 86 ? 12.406 -0.12 3.033 1 93.19 86 LEU B CA 1
ATOM 2502 C C . LEU B 1 86 ? 13.086 -0.898 4.156 1 93.19 86 LEU B C 1
ATOM 2504 O O . LEU B 1 86 ? 14.312 -1.021 4.176 1 93.19 86 LEU B O 1
ATOM 2508 N N . LEU B 1 87 ? 12.328 -1.435 5.094 1 94.12 87 LEU B N 1
ATOM 2509 C CA . LEU B 1 87 ? 12.859 -2.221 6.203 1 94.12 87 LEU B CA 1
ATOM 2510 C C . LEU B 1 87 ? 13.555 -3.48 5.695 1 94.12 87 LEU B C 1
ATOM 2512 O O . LEU B 1 87 ? 14.656 -3.809 6.141 1 94.12 87 LEU B O 1
ATOM 2516 N N . GLU B 1 88 ? 12.906 -4.129 4.773 1 93.25 88 GLU B N 1
ATOM 2517 C CA . GLU B 1 88 ? 13.461 -5.352 4.199 1 93.25 88 GLU B CA 1
ATOM 2518 C C . GLU B 1 88 ? 14.797 -5.078 3.52 1 93.25 88 GLU B C 1
ATOM 2520 O O . GLU B 1 88 ? 15.703 -5.922 3.549 1 93.25 88 GLU B O 1
ATOM 2525 N N . GLN B 1 89 ? 14.883 -3.926 2.84 1 89.44 89 GLN B N 1
ATOM 2526 C CA . GLN B 1 89 ? 16.109 -3.553 2.148 1 89.44 89 GLN B CA 1
ATOM 2527 C C . GLN B 1 89 ? 17.25 -3.301 3.141 1 89.44 89 GLN B C 1
ATOM 2529 O O . GLN B 1 89 ? 18.422 -3.531 2.828 1 89.44 89 GLN B O 1
ATOM 2534 N N . SER B 1 90 ? 16.906 -2.846 4.332 1 89.56 90 SER B N 1
ATOM 2535 C CA . SER B 1 90 ? 17.891 -2.559 5.363 1 89.56 90 SER B CA 1
ATOM 2536 C C . SER B 1 90 ? 18.312 -3.828 6.098 1 89.56 90 SER B C 1
ATOM 2538 O O . SER B 1 90 ? 19.5 -4.078 6.293 1 89.56 90 SER B O 1
ATOM 2540 N N . ALA B 1 91 ? 17.375 -4.578 6.488 1 87.69 91 ALA B N 1
ATOM 2541 C CA . ALA B 1 91 ? 17.578 -5.875 7.133 1 87.69 91 ALA B CA 1
ATOM 2542 C C . ALA B 1 91 ? 16.391 -6.805 6.883 1 87.69 91 ALA B C 1
ATOM 2544 O O . ALA B 1 91 ? 15.242 -6.363 6.875 1 87.69 91 ALA B O 1
ATOM 2545 N N . PRO B 1 92 ? 16.688 -8.062 6.762 1 87.81 92 PRO B N 1
ATOM 2546 C CA . PRO B 1 92 ? 15.594 -9 6.512 1 87.81 92 PRO B CA 1
ATOM 2547 C C . PRO B 1 92 ? 14.5 -8.922 7.574 1 87.81 92 PRO B C 1
ATOM 2549 O O . PRO B 1 92 ? 14.797 -8.883 8.773 1 87.81 92 PRO B O 1
ATOM 2552 N N . LEU B 1 93 ? 13.359 -8.852 7.098 1 90.38 93 LEU B N 1
ATOM 2553 C CA . LEU B 1 93 ? 12.211 -8.883 8 1 90.38 93 LEU B CA 1
ATOM 2554 C C . LEU B 1 93 ? 12.141 -10.219 8.734 1 90.38 93 LEU B C 1
ATOM 2556 O O . LEU B 1 93 ? 12.672 -11.227 8.258 1 90.38 93 LEU B O 1
ATOM 2560 N N . SER B 1 94 ? 11.492 -10.211 9.891 1 89.88 94 SER B N 1
ATOM 2561 C CA . SER B 1 94 ? 11.289 -11.445 10.648 1 89.88 94 SER B CA 1
ATOM 2562 C C . SER B 1 94 ? 10.43 -12.43 9.867 1 89.88 94 SER B C 1
ATOM 2564 O O . SER B 1 94 ? 9.633 -12.031 9.008 1 89.88 94 SER B O 1
ATOM 2566 N N . PRO B 1 95 ? 10.531 -13.727 10.188 1 89.06 95 PRO B N 1
ATOM 2567 C CA . PRO B 1 95 ? 9.672 -14.727 9.547 1 89.06 95 PRO B CA 1
ATOM 2568 C C . PRO B 1 95 ? 8.18 -14.438 9.742 1 89.06 95 PRO B C 1
ATOM 2570 O O . PRO B 1 95 ? 7.387 -14.648 8.82 1 89.06 95 PRO B O 1
ATOM 2573 N N . ARG B 1 96 ? 7.855 -13.93 10.852 1 91.62 96 ARG B N 1
ATOM 2574 C CA . ARG B 1 96 ? 6.461 -13.594 11.109 1 91.62 96 ARG B CA 1
ATOM 2575 C C . ARG B 1 96 ? 5.988 -12.469 10.195 1 91.62 96 ARG B C 1
ATOM 2577 O O . ARG B 1 96 ? 4.91 -12.547 9.602 1 91.62 96 ARG B O 1
ATOM 2584 N N . SER B 1 97 ? 6.789 -11.414 10.07 1 92.31 97 SER B N 1
ATOM 2585 C CA . SER B 1 97 ? 6.441 -10.289 9.211 1 92.31 97 SER B CA 1
ATOM 2586 C C . SER B 1 97 ? 6.316 -10.719 7.754 1 92.31 97 SER B C 1
ATOM 2588 O O . SER B 1 97 ? 5.406 -10.289 7.043 1 92.31 97 SER B O 1
ATOM 2590 N N . ILE B 1 98 ? 7.188 -11.555 7.379 1 91.25 98 ILE B N 1
ATOM 2591 C CA . ILE B 1 98 ? 7.156 -12.047 6.004 1 91.25 98 ILE B CA 1
ATOM 2592 C C . ILE B 1 98 ? 5.906 -12.891 5.785 1 91.25 98 ILE B C 1
ATOM 2594 O O . ILE B 1 98 ? 5.23 -12.758 4.762 1 91.25 98 ILE B O 1
ATOM 2598 N N . ALA B 1 99 ? 5.609 -13.781 6.742 1 92.19 99 ALA B N 1
ATOM 2599 C CA . ALA B 1 99 ? 4.418 -14.617 6.629 1 92.19 99 ALA B CA 1
ATOM 2600 C C . ALA B 1 99 ? 3.156 -13.766 6.52 1 92.19 99 ALA B C 1
ATOM 2602 O O . ALA B 1 99 ? 2.268 -14.062 5.715 1 92.19 99 ALA B O 1
ATOM 2603 N N . GLU B 1 100 ? 3.076 -12.734 7.293 1 94.94 100 GLU B N 1
ATOM 2604 C CA . GLU B 1 100 ? 1.948 -11.805 7.238 1 94.94 100 GLU B CA 1
ATOM 2605 C C . GLU B 1 100 ? 1.849 -11.133 5.871 1 94.94 100 GLU B C 1
ATOM 2607 O O . GLU B 1 100 ? 0.769 -11.078 5.277 1 94.94 100 GLU B O 1
ATOM 2612 N N . ALA B 1 101 ? 2.971 -10.695 5.371 1 95 101 ALA B N 1
ATOM 2613 C CA . ALA B 1 101 ? 3.01 -10.023 4.074 1 95 101 ALA B CA 1
ATOM 2614 C C . ALA B 1 101 ? 2.604 -10.977 2.955 1 95 101 ALA B C 1
ATOM 2616 O O . ALA B 1 101 ? 1.857 -10.602 2.049 1 95 101 ALA B O 1
ATOM 2617 N N . MET B 1 102 ? 3.053 -12.195 3.059 1 93.12 102 MET B N 1
ATOM 2618 C CA . MET B 1 102 ? 2.779 -13.156 1.992 1 93.12 102 MET B CA 1
ATOM 2619 C C . MET B 1 102 ? 1.313 -13.578 2.004 1 93.12 102 MET B C 1
ATOM 2621 O O . MET B 1 102 ? 0.733 -13.852 0.952 1 93.12 102 MET B O 1
ATOM 2625 N N . SER B 1 103 ? 0.729 -13.625 3.164 1 94.69 103 SER B N 1
ATOM 2626 C CA . SER B 1 103 ? -0.698 -13.93 3.225 1 94.69 103 SER B CA 1
ATOM 2627 C C . SER B 1 103 ? -1.523 -12.836 2.545 1 94.69 103 SER B C 1
ATOM 2629 O O . SER B 1 103 ? -2.518 -13.133 1.878 1 94.69 103 SER B O 1
ATOM 2631 N N . VAL B 1 104 ? -1.136 -11.625 2.676 1 96.56 104 VAL B N 1
ATOM 2632 C CA . VAL B 1 104 ? -1.817 -10.508 2.021 1 96.56 104 VAL B CA 1
ATOM 2633 C C . VAL B 1 104 ? -1.58 -10.57 0.515 1 96.56 104 VAL B C 1
ATOM 2635 O O . VAL B 1 104 ? -2.51 -10.391 -0.274 1 96.56 104 VAL B O 1
ATOM 2638 N N . ARG B 1 105 ? -0.358 -10.82 0.145 1 95.94 105 ARG B N 1
ATOM 2639 C CA . ARG B 1 105 ? -0.055 -10.984 -1.272 1 95.94 105 ARG B CA 1
ATOM 2640 C C . ARG B 1 105 ? -0.986 -12.016 -1.912 1 95.94 105 ARG B C 1
ATOM 2642 O O . ARG B 1 105 ? -1.502 -11.789 -3.01 1 95.94 105 ARG B O 1
ATOM 2649 N N . ALA B 1 106 ? -1.143 -13.156 -1.233 1 96.12 106 ALA B N 1
ATOM 2650 C CA . ALA B 1 106 ? -1.937 -14.25 -1.785 1 96.12 106 ALA B CA 1
ATOM 2651 C C . ALA B 1 106 ? -3.361 -13.797 -2.092 1 96.12 106 ALA B C 1
ATOM 2653 O O . ALA B 1 106 ? -3.893 -14.086 -3.166 1 96.12 106 ALA B O 1
ATOM 2654 N N . ILE B 1 107 ? -3.924 -13.031 -1.227 1 96.12 107 ILE B N 1
ATOM 2655 C CA . ILE B 1 107 ? -5.289 -12.547 -1.404 1 96.12 107 ILE B CA 1
ATOM 2656 C C . ILE B 1 107 ? -5.352 -11.609 -2.609 1 96.12 107 ILE B C 1
ATOM 2658 O O . ILE B 1 107 ? -6.285 -11.688 -3.414 1 96.12 107 ILE B O 1
ATOM 2662 N N . LEU B 1 108 ? -4.422 -10.82 -2.732 1 97.38 108 LEU B N 1
ATOM 2663 C CA . LEU B 1 108 ? -4.387 -9.844 -3.812 1 97.38 108 LEU B CA 1
ATOM 2664 C C . LEU B 1 108 ? -4.113 -10.516 -5.152 1 97.38 108 LEU B C 1
ATOM 2666 O O . LEU B 1 108 ? -4.707 -10.148 -6.168 1 97.38 108 LEU B O 1
ATOM 2670 N N . GLU B 1 109 ? -3.211 -11.469 -5.152 1 97.44 109 GLU B N 1
ATOM 2671 C CA . GLU B 1 109 ? -2.895 -12.172 -6.391 1 97.44 109 GLU B CA 1
ATOM 2672 C C . GLU B 1 109 ? -4.09 -12.984 -6.883 1 97.44 109 GLU B C 1
ATOM 2674 O O . GLU B 1 109 ? -4.297 -13.125 -8.086 1 97.44 109 GLU B O 1
ATOM 2679 N N . LEU B 1 110 ? -4.809 -13.586 -5.941 1 97.69 110 LEU B N 1
ATOM 2680 C CA . LEU B 1 110 ? -6.008 -14.328 -6.32 1 97.69 110 LEU B CA 1
ATOM 2681 C C . LEU B 1 110 ? -7.016 -13.414 -7.008 1 97.69 110 LEU B C 1
ATOM 2683 O O . LEU B 1 110 ? -7.578 -13.773 -8.047 1 97.69 110 LEU B O 1
ATOM 2687 N N . GLU B 1 111 ? -7.215 -12.234 -6.43 1 97.69 111 GLU B N 1
ATOM 2688 C CA . GLU B 1 111 ? -8.117 -11.273 -7.062 1 97.69 111 GLU B CA 1
ATOM 2689 C C . GLU B 1 111 ? -7.578 -10.828 -8.422 1 97.69 111 GLU B C 1
ATOM 2691 O O . GLU B 1 111 ? -8.336 -10.688 -9.383 1 97.69 111 GLU B O 1
ATOM 2696 N N . THR B 1 112 ? -6.328 -10.641 -8.508 1 98.19 112 THR B N 1
ATOM 2697 C CA . THR B 1 112 ? -5.68 -10.258 -9.758 1 98.19 112 THR B CA 1
ATOM 2698 C C . THR B 1 112 ? -5.91 -11.32 -10.828 1 98.19 112 THR B C 1
ATOM 2700 O O . THR B 1 112 ? -6.27 -11 -11.969 1 98.19 112 THR B O 1
ATOM 2703 N N . GLY B 1 113 ? -5.668 -12.547 -10.43 1 98.5 113 GLY B N 1
ATOM 2704 C CA . GLY B 1 113 ? -5.914 -13.641 -11.359 1 98.5 113 GLY B CA 1
ATOM 2705 C C . GLY B 1 113 ? -7.355 -13.719 -11.828 1 98.5 113 GLY B C 1
ATOM 2706 O O . GLY B 1 113 ? -7.617 -13.914 -13.016 1 98.5 113 GLY B O 1
ATOM 2707 N N . ARG B 1 114 ? -8.273 -13.562 -10.875 1 98.06 114 ARG B N 1
ATOM 2708 C CA . ARG B 1 114 ? -9.695 -13.578 -11.219 1 98.06 114 ARG B CA 1
ATOM 2709 C C . ARG B 1 114 ? -10.023 -12.516 -12.25 1 98.06 114 ARG B C 1
ATOM 2711 O O . ARG B 1 114 ? -10.641 -12.805 -13.281 1 98.06 114 ARG B O 1
ATOM 2718 N N . LEU B 1 115 ? -9.625 -11.297 -12.023 1 98.19 115 LEU B N 1
ATOM 2719 C CA . LEU B 1 115 ? -9.898 -10.195 -12.938 1 98.19 115 LEU B CA 1
ATOM 2720 C C . LEU B 1 115 ? -9.195 -10.406 -14.273 1 98.19 115 LEU B C 1
ATOM 2722 O O . LEU B 1 115 ? -9.758 -10.086 -15.328 1 98.19 115 LEU B O 1
ATOM 2726 N N . ALA B 1 116 ? -7.977 -10.906 -14.203 1 98.69 116 ALA B N 1
ATOM 2727 C CA . ALA B 1 116 ? -7.246 -11.172 -15.438 1 98.69 116 ALA B CA 1
ATOM 2728 C C . ALA B 1 116 ? -7.98 -12.188 -16.312 1 98.69 116 ALA B C 1
ATOM 2730 O O . ALA B 1 116 ? -7.996 -12.078 -17.531 1 98.69 116 ALA B O 1
ATOM 2731 N N . ALA B 1 117 ? -8.539 -13.195 -15.672 1 98.69 117 ALA B N 1
ATOM 2732 C CA . ALA B 1 117 ? -9.305 -14.203 -16.406 1 98.69 117 ALA B CA 1
ATOM 2733 C C . ALA B 1 117 ? -10.5 -13.57 -17.125 1 98.69 117 ALA B C 1
ATOM 2735 O O . ALA B 1 117 ? -10.852 -13.977 -18.219 1 98.69 117 ALA B O 1
ATOM 2736 N N . LEU B 1 118 ? -11.07 -12.578 -16.516 1 98.12 118 LEU B N 1
ATOM 2737 C CA . LEU B 1 118 ? -12.281 -11.953 -17.031 1 98.12 118 LEU B CA 1
ATOM 2738 C C . LEU B 1 118 ? -11.953 -10.875 -18.062 1 98.12 118 LEU B C 1
ATOM 2740 O O . LEU B 1 118 ? -12.742 -10.625 -18.969 1 98.12 118 LEU B O 1
ATOM 2744 N N . ASN B 1 119 ? -10.766 -10.281 -17.953 1 97.94 119 ASN B N 1
ATOM 2745 C CA . ASN B 1 119 ? -10.531 -9.031 -18.656 1 97.94 119 ASN B CA 1
ATOM 2746 C C . ASN B 1 119 ? -9.414 -9.164 -19.688 1 97.94 119 ASN B C 1
ATOM 2748 O O . ASN B 1 119 ? -9.219 -8.281 -20.516 1 97.94 119 ASN B O 1
ATOM 2752 N N . HIS B 1 120 ? -8.695 -10.25 -19.609 1 98.38 120 HIS B N 1
ATOM 2753 C CA . HIS B 1 120 ? -7.465 -10.32 -20.391 1 98.38 120 HIS B CA 1
ATOM 2754 C C . HIS B 1 120 ? -7.75 -10.117 -21.875 1 98.38 120 HIS B C 1
ATOM 2756 O O . HIS B 1 120 ? -8.844 -10.43 -22.359 1 98.38 120 HIS B O 1
ATOM 2762 N N . ARG B 1 121 ? -6.789 -9.547 -22.547 1 98.19 121 ARG B N 1
ATOM 2763 C CA . ARG B 1 121 ? -6.695 -9.484 -24 1 98.19 121 ARG B CA 1
ATOM 2764 C C . ARG B 1 121 ? -5.605 -10.422 -24.516 1 98.19 121 ARG B C 1
ATOM 2766 O O . ARG B 1 121 ? -4.77 -10.891 -23.75 1 98.19 121 ARG B O 1
ATOM 2773 N N . GLN B 1 122 ? -5.625 -10.641 -25.75 1 98.38 122 GLN B N 1
ATOM 2774 C CA . GLN B 1 122 ? -4.629 -11.531 -26.344 1 98.38 122 GLN B CA 1
ATOM 2775 C C . GLN B 1 122 ? -3.213 -11.023 -26.094 1 98.38 122 GLN B C 1
ATOM 2777 O O . GLN B 1 122 ? -2.301 -11.805 -25.828 1 98.38 122 GLN B O 1
ATOM 2782 N N . VAL B 1 123 ? -3.016 -9.766 -26.125 1 98.38 123 VAL B N 1
ATOM 2783 C CA . VAL B 1 123 ? -1.697 -9.18 -25.922 1 98.38 123 VAL B CA 1
ATOM 2784 C C . VAL B 1 123 ? -1.193 -9.492 -24.516 1 98.38 123 VAL B C 1
ATOM 2786 O O . VAL B 1 123 ? 0.006 -9.695 -24.312 1 98.38 123 VAL B O 1
ATOM 2789 N N . ASP B 1 124 ? -2.059 -9.555 -23.562 1 98.19 124 ASP B N 1
ATOM 2790 C CA . ASP B 1 124 ? -1.688 -9.898 -22.188 1 98.19 124 ASP B CA 1
ATOM 2791 C C . ASP B 1 124 ? -1.207 -11.344 -22.094 1 98.19 124 ASP B C 1
ATOM 2793 O O . ASP B 1 124 ? -0.185 -11.625 -21.469 1 98.19 124 ASP B O 1
ATOM 2797 N N . LEU B 1 125 ? -1.945 -12.195 -22.766 1 98.75 125 LEU B N 1
ATOM 2798 C CA . LEU B 1 125 ? -1.578 -13.609 -22.781 1 98.75 125 LEU B CA 1
ATOM 2799 C C . LEU B 1 125 ? -0.228 -13.812 -23.469 1 98.75 125 LEU B C 1
ATOM 2801 O O . LEU B 1 125 ? 0.604 -14.586 -22.984 1 98.75 125 LEU B O 1
ATOM 2805 N N . ASP B 1 126 ? -0.047 -13.109 -24.531 1 98.81 126 ASP B N 1
ATOM 2806 C CA . ASP B 1 126 ? 1.219 -13.203 -25.266 1 98.81 126 ASP B CA 1
ATOM 2807 C C . ASP B 1 126 ? 2.383 -12.742 -24.391 1 98.81 126 ASP B C 1
ATOM 2809 O O . ASP B 1 126 ? 3.445 -13.367 -24.375 1 98.81 126 ASP B O 1
ATOM 2813 N N . ARG B 1 127 ? 2.207 -11.703 -23.672 1 98.62 127 ARG B N 1
ATOM 2814 C CA . ARG B 1 127 ? 3.24 -11.195 -22.781 1 98.62 127 ARG B CA 1
ATOM 2815 C C . ARG B 1 127 ? 3.561 -12.211 -21.688 1 98.62 127 ARG B C 1
ATOM 2817 O O . ARG B 1 127 ? 4.73 -12.453 -21.375 1 98.62 127 ARG B O 1
ATOM 2824 N N . MET B 1 128 ? 2.553 -12.766 -21.094 1 98.75 128 MET B N 1
ATOM 2825 C CA . MET B 1 128 ? 2.76 -13.766 -20.047 1 98.75 128 MET B CA 1
ATOM 2826 C C . MET B 1 128 ? 3.514 -14.969 -20.594 1 98.75 128 MET B C 1
ATOM 2828 O O . MET B 1 128 ? 4.457 -15.453 -19.969 1 98.75 128 MET B O 1
ATOM 2832 N N . ALA B 1 129 ? 3.09 -15.398 -21.781 1 98.81 129 ALA B N 1
ATOM 2833 C CA . ALA B 1 129 ? 3.744 -16.547 -22.406 1 98.81 129 ALA B CA 1
ATOM 2834 C C . ALA B 1 129 ? 5.219 -16.25 -22.672 1 98.81 129 ALA B C 1
ATOM 2836 O O . ALA B 1 129 ? 6.074 -17.109 -22.469 1 98.81 129 ALA B O 1
ATOM 2837 N N . ALA B 1 130 ? 5.504 -15.07 -23.141 1 98.69 130 ALA B N 1
ATOM 2838 C CA . ALA B 1 130 ? 6.879 -14.672 -23.422 1 98.69 130 ALA B CA 1
ATOM 2839 C C . ALA B 1 130 ? 7.73 -14.711 -22.156 1 98.69 130 ALA B C 1
ATOM 2841 O O . ALA B 1 130 ? 8.898 -15.102 -22.203 1 98.69 130 ALA B O 1
ATOM 2842 N N . GLU B 1 131 ? 7.184 -14.297 -21 1 97.88 131 GLU B N 1
ATOM 2843 C CA . GLU B 1 131 ? 7.938 -14.281 -19.75 1 97.88 131 GLU B CA 1
ATOM 2844 C C . GLU B 1 131 ? 8.164 -15.703 -19.234 1 97.88 131 GLU B C 1
ATOM 2846 O O . GLU B 1 131 ? 9.18 -15.977 -18.594 1 97.88 131 GLU B O 1
ATOM 2851 N N . ILE B 1 132 ? 7.203 -16.625 -19.531 1 98 132 ILE B N 1
ATOM 2852 C CA . ILE B 1 132 ? 7.398 -18.016 -19.172 1 98 132 ILE B CA 1
ATOM 2853 C C . ILE B 1 132 ? 8.539 -18.609 -20 1 98 132 ILE B C 1
ATOM 2855 O O . ILE B 1 132 ? 9.375 -19.359 -19.469 1 98 132 ILE B O 1
ATOM 2859 N N . GLU B 1 133 ? 8.57 -18.297 -21.266 1 97.81 133 GLU B N 1
ATOM 2860 C CA . GLU B 1 133 ? 9.672 -18.734 -22.125 1 97.81 133 GLU B CA 1
ATOM 2861 C C . GLU B 1 133 ? 11.008 -18.188 -21.625 1 97.81 133 GLU B C 1
ATOM 2863 O O . GLU B 1 133 ? 12.016 -18.906 -21.609 1 97.81 133 GLU B O 1
ATOM 2868 N N . ARG B 1 134 ? 11 -16.922 -21.219 1 96.75 134 ARG B N 1
ATOM 2869 C CA . ARG B 1 134 ? 12.211 -16.328 -20.656 1 96.75 134 ARG B CA 1
ATOM 2870 C C . ARG B 1 134 ? 12.625 -17.047 -19.375 1 96.75 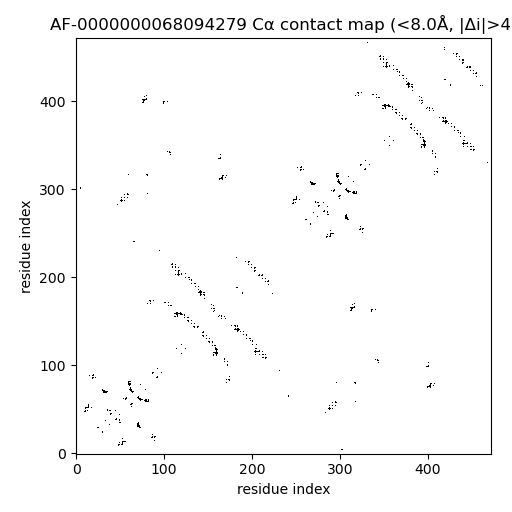134 ARG B C 1
ATOM 2872 O O . ARG B 1 134 ? 13.812 -17.281 -19.156 1 96.75 134 ARG B O 1
ATOM 2879 N N . LEU B 1 135 ? 11.648 -17.328 -18.562 1 95 135 LEU B N 1
ATOM 2880 C CA . LEU B 1 135 ? 11.906 -18.062 -17.328 1 95 135 LEU B CA 1
ATOM 2881 C C . LEU B 1 135 ? 12.531 -19.422 -17.625 1 95 135 LEU B C 1
ATOM 2883 O O . LEU B 1 135 ? 13.492 -19.828 -16.969 1 95 135 LEU B O 1
ATOM 2887 N N . ALA B 1 136 ? 12.016 -20.078 -18.641 1 94.75 136 ALA B N 1
ATOM 2888 C CA . ALA B 1 136 ? 12.516 -21.391 -19.031 1 94.75 136 ALA B CA 1
ATOM 2889 C C . ALA B 1 136 ? 13.945 -21.281 -19.578 1 94.75 136 ALA B C 1
ATOM 2891 O O . ALA B 1 136 ? 14.766 -22.172 -19.344 1 94.75 136 ALA B O 1
ATOM 2892 N N . ALA B 1 137 ? 14.211 -20.234 -20.219 1 94.69 137 ALA B N 1
ATOM 2893 C CA . ALA B 1 137 ? 15.523 -20.047 -20.844 1 94.69 137 ALA B CA 1
ATOM 2894 C C . ALA B 1 137 ? 16.578 -19.719 -19.797 1 94.69 137 ALA B C 1
ATOM 2896 O O . ALA B 1 137 ? 17.766 -20 -20 1 94.69 137 ALA B O 1
ATOM 2897 N N . THR B 1 138 ? 16.188 -19.062 -18.719 1 90 138 THR B N 1
ATOM 2898 C CA . THR B 1 138 ? 17.141 -18.578 -17.734 1 90 138 THR B CA 1
ATOM 2899 C C . THR B 1 138 ? 17.5 -19.688 -16.734 1 90 138 THR B C 1
ATOM 2901 O O . THR B 1 138 ? 18.562 -19.656 -16.125 1 90 138 THR B O 1
ATOM 2904 N N . GLY B 1 139 ? 16.719 -20.734 -16.688 1 74.75 139 GLY B N 1
ATOM 2905 C CA . GLY B 1 139 ? 17.031 -21.859 -15.812 1 74.75 139 GLY B CA 1
ATOM 2906 C C . GLY B 1 139 ? 17.172 -21.453 -14.352 1 74.75 139 GLY B C 1
ATOM 2907 O O . GLY B 1 139 ? 16.266 -20.812 -13.797 1 74.75 139 GLY B O 1
ATOM 2908 N N . ALA B 1 140 ? 18.359 -21.828 -13.891 1 77.31 140 ALA B N 1
ATOM 2909 C CA . ALA B 1 140 ? 18.641 -21.625 -12.477 1 77.31 140 ALA B CA 1
ATOM 2910 C C . ALA B 1 140 ? 19.469 -20.359 -12.258 1 77.31 140 ALA B C 1
ATOM 2912 O O . ALA B 1 140 ? 20.141 -20.219 -11.227 1 77.31 140 ALA B O 1
ATOM 2913 N N . ARG B 1 141 ? 19.453 -19.531 -13.281 1 88.56 141 ARG B N 1
ATOM 2914 C CA . ARG B 1 141 ? 20.094 -18.234 -13.094 1 88.56 141 ARG B CA 1
ATOM 2915 C C . ARG B 1 141 ? 19.234 -17.328 -12.219 1 88.56 141 ARG B C 1
ATOM 2917 O O . ARG B 1 141 ? 18.422 -16.547 -12.727 1 88.56 141 ARG B O 1
ATOM 2924 N N . GLY B 1 142 ? 19.438 -17.297 -10.992 1 90.69 142 GLY B N 1
ATOM 2925 C CA . GLY B 1 142 ? 18.625 -16.719 -9.93 1 90.69 142 GLY B CA 1
ATOM 2926 C C . GLY B 1 142 ? 18.109 -15.336 -10.258 1 90.69 142 GLY B C 1
ATOM 2927 O O . GLY B 1 142 ? 16.906 -15.086 -10.195 1 90.69 142 GLY B O 1
ATOM 2928 N N . LEU B 1 143 ? 19.031 -14.398 -10.695 1 94.31 143 LEU B N 1
ATOM 2929 C CA . LEU B 1 143 ? 18.672 -13.008 -10.922 1 94.31 143 LEU B CA 1
ATOM 2930 C C . LEU B 1 143 ? 17.766 -12.867 -12.141 1 94.31 143 LEU B C 1
ATOM 2932 O O . LEU B 1 143 ? 16.672 -12.297 -12.055 1 94.31 143 LEU B O 1
ATOM 2936 N N . GLU B 1 144 ? 18.141 -13.461 -13.242 1 95.38 144 GLU B N 1
ATOM 2937 C CA . GLU B 1 144 ? 17.391 -13.359 -14.484 1 95.38 144 GLU B CA 1
ATOM 2938 C C . GLU B 1 144 ? 16.047 -14.07 -14.375 1 95.38 144 GLU B C 1
ATOM 2940 O O . GLU B 1 144 ? 15.039 -13.594 -14.914 1 95.38 144 GLU B O 1
ATOM 2945 N N . ALA B 1 145 ? 16.078 -15.211 -13.719 1 96 145 ALA B N 1
ATOM 2946 C CA . ALA B 1 145 ? 14.828 -15.938 -13.523 1 96 145 ALA B CA 1
ATOM 2947 C C . ALA B 1 145 ? 13.852 -15.141 -12.656 1 96 145 ALA B C 1
ATOM 2949 O O . ALA B 1 145 ? 12.656 -15.086 -12.953 1 96 145 ALA B O 1
ATOM 2950 N N . ALA B 1 146 ? 14.375 -14.5 -11.617 1 96 146 ALA B N 1
ATOM 2951 C CA . ALA B 1 146 ? 13.547 -13.672 -10.758 1 96 146 ALA B CA 1
ATOM 2952 C C . ALA B 1 146 ? 12.961 -12.492 -11.531 1 96 146 ALA B C 1
ATOM 2954 O O . ALA B 1 146 ? 11.828 -12.078 -11.289 1 96 146 ALA B O 1
ATOM 2955 N N . GLU B 1 147 ? 13.734 -11.953 -12.469 1 96.94 147 GLU B N 1
ATOM 2956 C CA . GLU B 1 147 ? 13.258 -10.859 -13.305 1 96.94 147 GLU B CA 1
ATOM 2957 C C . GLU B 1 147 ? 12.109 -11.305 -14.211 1 96.94 147 GLU B C 1
ATOM 2959 O O . GLU B 1 147 ? 11.117 -10.594 -14.367 1 96.94 147 GLU B O 1
ATOM 2964 N N . ALA B 1 148 ? 12.281 -12.461 -14.781 1 96.94 148 ALA B N 1
ATOM 2965 C CA . ALA B 1 148 ? 11.234 -13.008 -15.633 1 96.94 148 ALA B CA 1
ATOM 2966 C C . ALA B 1 148 ? 9.969 -13.312 -14.828 1 96.94 148 ALA B C 1
ATOM 2968 O O . ALA B 1 148 ? 8.859 -13.047 -15.281 1 96.94 148 ALA B O 1
ATOM 2969 N N . ASP B 1 149 ? 10.141 -13.914 -13.648 1 96.88 149 ASP B N 1
ATOM 2970 C CA . ASP B 1 149 ? 9.031 -14.172 -12.734 1 96.88 149 ASP B CA 1
ATOM 2971 C C . ASP B 1 149 ? 8.273 -12.891 -12.406 1 96.88 149 ASP B C 1
ATOM 2973 O O . ASP B 1 149 ? 7.039 -12.859 -12.477 1 96.88 149 ASP B O 1
ATOM 2977 N N . GLU B 1 150 ? 9 -11.875 -12.078 1 96.75 150 GLU B N 1
ATOM 2978 C CA . GLU B 1 150 ? 8.406 -10.578 -11.766 1 96.75 150 GLU B CA 1
ATOM 2979 C C . GLU B 1 150 ? 7.633 -10.023 -12.961 1 96.75 150 GLU B C 1
ATOM 2981 O O . GLU B 1 150 ? 6.52 -9.523 -12.805 1 96.75 150 GLU B O 1
ATOM 2986 N N . ALA B 1 151 ? 8.227 -10.117 -14.109 1 96.94 151 ALA B N 1
ATOM 2987 C CA . ALA B 1 151 ? 7.594 -9.609 -15.32 1 96.94 151 ALA B CA 1
ATOM 2988 C C . ALA B 1 151 ? 6.301 -10.367 -15.617 1 96.94 151 ALA B C 1
ATOM 2990 O O . ALA B 1 151 ? 5.328 -9.773 -16.094 1 96.94 151 ALA B O 1
ATOM 2991 N N . PHE B 1 152 ? 6.262 -11.703 -15.328 1 98.38 152 PHE B N 1
ATOM 2992 C CA . PHE B 1 152 ? 5.047 -12.492 -15.5 1 98.38 152 PHE B CA 1
ATOM 2993 C C . PHE B 1 152 ? 3.932 -11.961 -14.609 1 98.38 152 PHE B C 1
ATOM 2995 O O . PHE B 1 152 ? 2.818 -11.719 -15.078 1 98.38 152 PHE B O 1
ATOM 3002 N N . HIS B 1 153 ? 4.23 -11.734 -13.344 1 97.75 153 HIS B N 1
ATOM 3003 C CA . HIS B 1 153 ? 3.217 -11.281 -12.391 1 97.75 153 HIS B CA 1
ATOM 3004 C C . HIS B 1 153 ? 2.74 -9.875 -12.727 1 97.75 153 HIS B C 1
ATOM 3006 O O . HIS B 1 153 ? 1.567 -9.547 -12.531 1 97.75 153 HIS B O 1
ATOM 3012 N N . ARG B 1 154 ? 3.631 -9.055 -13.242 1 96.81 154 ARG B N 1
ATOM 3013 C CA . ARG B 1 154 ? 3.229 -7.723 -13.672 1 96.81 154 ARG B CA 1
ATOM 3014 C C . ARG B 1 154 ? 2.297 -7.793 -14.875 1 96.81 154 ARG B C 1
ATOM 3016 O O . ARG B 1 154 ? 1.329 -7.035 -14.969 1 96.81 154 ARG B O 1
ATOM 3023 N N . ALA B 1 155 ? 2.627 -8.688 -15.82 1 97.75 155 ALA B N 1
ATOM 3024 C CA . ALA B 1 155 ? 1.741 -8.883 -16.969 1 97.75 155 ALA B CA 1
ATOM 3025 C C . ALA B 1 155 ? 0.362 -9.359 -16.516 1 97.75 155 ALA B C 1
ATOM 3027 O O . ALA B 1 155 ? -0.658 -8.914 -17.047 1 97.75 155 ALA B O 1
ATOM 3028 N N . LEU B 1 156 ? 0.359 -10.281 -15.57 1 98.56 156 LEU B N 1
ATOM 3029 C CA . LEU B 1 156 ? -0.894 -10.758 -14.992 1 98.56 156 LEU B CA 1
ATOM 3030 C C . LEU B 1 156 ? -1.672 -9.602 -14.367 1 98.56 156 LEU B C 1
ATOM 3032 O O . LEU B 1 156 ? -2.883 -9.484 -14.562 1 98.56 156 LEU B O 1
ATOM 3036 N N . SER B 1 157 ? -0.99 -8.797 -13.625 1 97.69 157 SER B N 1
ATOM 3037 C CA . SER B 1 157 ? -1.596 -7.641 -12.977 1 97.69 157 SER B CA 1
ATOM 3038 C C . SER B 1 157 ? -2.146 -6.656 -14 1 97.69 157 SER B C 1
ATOM 3040 O O . SER B 1 157 ? -3.232 -6.102 -13.82 1 97.69 157 SER B O 1
ATOM 3042 N N . ASP B 1 158 ? -1.406 -6.422 -15.047 1 96.62 158 ASP B N 1
ATOM 3043 C CA . ASP B 1 158 ? -1.861 -5.539 -16.125 1 96.62 158 ASP B CA 1
ATOM 3044 C C . ASP B 1 158 ? -3.152 -6.062 -16.75 1 96.62 158 ASP B C 1
ATOM 3046 O O . ASP B 1 158 ? -4.066 -5.285 -17.031 1 96.62 158 ASP B O 1
ATOM 3050 N N . ALA B 1 159 ? -3.205 -7.34 -16.922 1 98.12 159 ALA B N 1
ATOM 3051 C CA . ALA B 1 159 ? -4.375 -7.969 -17.531 1 98.12 159 ALA B CA 1
ATOM 3052 C C . ALA B 1 159 ? -5.609 -7.793 -16.656 1 98.12 159 ALA B C 1
ATOM 3054 O O . ALA B 1 159 ? -6.738 -7.762 -17.156 1 98.12 159 ALA B O 1
ATOM 3055 N N . ALA B 1 160 ? -5.406 -7.723 -15.352 1 98 160 ALA B N 1
ATOM 3056 C CA . ALA B 1 160 ? -6.508 -7.555 -14.406 1 98 160 ALA B CA 1
ATOM 3057 C C . ALA B 1 160 ? -7.23 -6.227 -14.633 1 98 160 ALA B C 1
ATOM 3059 O O . ALA B 1 160 ? -8.43 -6.117 -14.383 1 98 160 ALA B O 1
ATOM 3060 N N . GLY B 1 161 ? -6.453 -5.176 -14.992 1 97 161 GLY B N 1
ATOM 3061 C CA . GLY B 1 161 ? -7.047 -3.896 -15.359 1 97 161 GLY B CA 1
ATOM 3062 C C . GLY B 1 161 ? -7.422 -3.049 -14.156 1 97 161 GLY B C 1
ATOM 3063 O O . GLY B 1 161 ? -8.281 -2.172 -14.258 1 97 161 GLY B O 1
ATOM 3064 N N . ASN B 1 162 ? -6.922 -3.271 -13.039 1 97.56 162 ASN B N 1
ATOM 3065 C CA . ASN B 1 162 ? -7.117 -2.48 -11.828 1 97.56 162 ASN B CA 1
ATOM 3066 C C . ASN B 1 162 ? -5.809 -1.862 -11.344 1 97.56 162 ASN B C 1
ATOM 3068 O O . ASN B 1 162 ? -4.965 -2.553 -10.766 1 97.56 162 ASN B O 1
ATOM 3072 N N . VAL B 1 163 ? -5.676 -0.604 -11.5 1 96.31 163 VAL B N 1
ATOM 3073 C CA . VAL B 1 163 ? -4.418 0.096 -11.258 1 96.31 163 VAL B CA 1
ATOM 3074 C C . VAL B 1 163 ? -4.062 0.021 -9.773 1 96.31 163 VAL B C 1
ATOM 3076 O O . VAL B 1 163 ? -2.895 -0.159 -9.422 1 96.31 163 VAL B O 1
ATOM 3079 N N . THR B 1 164 ? -5.066 0.158 -8.906 1 97 164 THR B N 1
ATOM 3080 C CA . THR B 1 164 ? -4.816 0.066 -7.469 1 97 164 THR B CA 1
ATOM 3081 C C . THR B 1 164 ? -4.258 -1.308 -7.105 1 97 164 THR B C 1
ATOM 3083 O O . THR B 1 164 ? -3.287 -1.41 -6.355 1 97 164 THR B O 1
ATOM 3086 N N . LEU B 1 165 ? -4.848 -2.305 -7.645 1 96.88 165 LEU B N 1
ATOM 3087 C CA . LEU B 1 165 ? -4.375 -3.664 -7.41 1 96.88 165 LEU B CA 1
ATOM 3088 C C . LEU B 1 165 ? -2.934 -3.83 -7.879 1 96.88 165 LEU B C 1
ATOM 3090 O O . LEU B 1 165 ? -2.115 -4.434 -7.184 1 96.88 165 LEU B O 1
ATOM 3094 N N . SER B 1 166 ? -2.635 -3.277 -9.047 1 97.06 166 SER B N 1
ATOM 3095 C CA . SER B 1 166 ? -1.28 -3.328 -9.586 1 97.06 166 SER B CA 1
ATOM 3096 C C . SER B 1 166 ? -0.288 -2.637 -8.656 1 97.06 166 SER B C 1
ATOM 3098 O O . SER B 1 166 ? 0.812 -3.143 -8.43 1 97.06 166 SER B O 1
ATOM 3100 N N . GLN B 1 167 ? -0.653 -1.521 -8.109 1 96.88 167 GLN B N 1
ATOM 3101 C CA . GLN B 1 167 ? 0.211 -0.766 -7.211 1 96.88 167 GLN B CA 1
ATOM 3102 C C . GLN B 1 167 ? 0.527 -1.566 -5.949 1 96.88 167 GLN B C 1
ATOM 3104 O O . GLN B 1 167 ? 1.683 -1.636 -5.523 1 96.88 167 GLN B O 1
ATOM 3109 N N . VAL B 1 168 ? -0.48 -2.189 -5.379 1 96.81 168 VAL B N 1
ATOM 3110 C CA . VAL B 1 168 ? -0.275 -2.92 -4.133 1 96.81 168 VAL B CA 1
ATOM 3111 C C . VAL B 1 168 ? 0.527 -4.191 -4.402 1 96.81 168 VAL B C 1
ATOM 3113 O O . VAL B 1 168 ? 1.43 -4.539 -3.639 1 96.81 168 VAL B O 1
ATOM 3116 N N . LEU B 1 169 ? 0.239 -4.82 -5.473 1 95.69 169 LEU B N 1
ATOM 3117 C CA . LEU B 1 169 ? 0.97 -6.043 -5.801 1 95.69 169 LEU B CA 1
ATOM 3118 C C . LEU B 1 169 ? 2.436 -5.738 -6.086 1 95.69 169 LEU B C 1
ATOM 3120 O O . LEU B 1 169 ? 3.316 -6.539 -5.762 1 95.69 169 LEU B O 1
ATOM 3124 N N . ASP B 1 170 ? 2.664 -4.625 -6.75 1 95.38 170 ASP B N 1
ATOM 3125 C CA . ASP B 1 170 ? 4.039 -4.223 -7.027 1 95.38 170 ASP B CA 1
ATOM 3126 C C . ASP B 1 170 ? 4.852 -4.121 -5.738 1 95.38 170 ASP B C 1
ATOM 3128 O O . ASP B 1 170 ? 6.035 -4.465 -5.715 1 95.38 170 ASP B O 1
ATOM 3132 N N . LEU B 1 171 ? 4.254 -3.67 -4.746 1 93.81 171 LEU B N 1
ATOM 3133 C CA . LEU B 1 171 ? 4.895 -3.59 -3.438 1 93.81 171 LEU B CA 1
ATOM 3134 C C . LEU B 1 171 ? 5.375 -4.965 -2.98 1 93.81 171 LEU B C 1
ATOM 3136 O O . LEU B 1 171 ? 6.512 -5.109 -2.529 1 93.81 171 LEU B O 1
ATOM 3140 N N . PHE B 1 172 ? 4.582 -5.926 -3.117 1 94.94 172 PHE B N 1
ATOM 3141 C CA . PHE B 1 172 ? 4.914 -7.262 -2.637 1 94.94 172 PHE B CA 1
ATOM 3142 C C . PHE B 1 172 ? 5.953 -7.922 -3.537 1 94.94 172 PHE B C 1
ATOM 3144 O O . PHE B 1 172 ? 6.77 -8.711 -3.072 1 94.94 172 PHE B O 1
ATOM 3151 N N . LEU B 1 173 ? 5.922 -7.586 -4.828 1 94.19 173 LEU B N 1
ATOM 3152 C CA . LEU B 1 173 ? 6.965 -8.078 -5.723 1 94.19 173 LEU B CA 1
ATOM 3153 C C . LEU B 1 173 ? 8.328 -7.535 -5.32 1 94.19 173 LEU B C 1
ATOM 3155 O O . LEU B 1 173 ? 9.312 -8.273 -5.293 1 94.19 173 LEU B O 1
ATOM 3159 N N . ARG B 1 174 ? 8.328 -6.309 -4.922 1 93.88 174 ARG B N 1
ATOM 3160 C CA . ARG B 1 174 ? 9.586 -5.711 -4.473 1 93.88 174 ARG B CA 1
ATOM 3161 C C . ARG B 1 174 ? 10 -6.27 -3.117 1 93.88 174 ARG B C 1
ATOM 3163 O O . ARG B 1 174 ? 11.18 -6.543 -2.889 1 93.88 174 ARG B O 1
ATOM 3170 N N . LEU B 1 175 ? 9.086 -6.473 -2.275 1 94 175 LEU B N 1
ATOM 3171 C CA . LEU B 1 175 ? 9.336 -6.98 -0.931 1 94 175 LEU B CA 1
ATOM 3172 C C . LEU B 1 175 ? 9.938 -8.383 -0.981 1 94 175 LEU B C 1
ATOM 3174 O O . LEU B 1 175 ? 10.789 -8.727 -0.161 1 94 175 LEU B O 1
ATOM 3178 N N . SER B 1 176 ? 9.57 -9.172 -1.966 1 93.88 176 SER B N 1
ATOM 3179 C CA . SER B 1 176 ? 9.961 -10.578 -1.999 1 93.88 176 SER B CA 1
ATOM 3180 C C . SER B 1 176 ? 11.109 -10.812 -2.973 1 93.88 176 SER B C 1
ATOM 3182 O O . SER B 1 176 ? 11.445 -11.953 -3.283 1 93.88 176 SER B O 1
ATOM 3184 N N . TRP B 1 177 ? 11.719 -9.758 -3.459 1 93.81 177 TRP B N 1
ATOM 3185 C CA . TRP B 1 177 ? 12.711 -9.859 -4.52 1 93.81 177 TRP B CA 1
ATOM 3186 C C . TRP B 1 177 ? 13.875 -10.742 -4.098 1 93.81 177 TRP B C 1
ATOM 3188 O O . TRP B 1 177 ? 14.203 -11.719 -4.785 1 93.81 177 TRP B O 1
ATOM 3198 N N . ARG B 1 178 ? 14.484 -10.477 -2.955 1 91.31 178 ARG B N 1
ATOM 3199 C CA . ARG B 1 178 ? 15.641 -11.242 -2.496 1 91.31 178 ARG B CA 1
ATOM 3200 C C . ARG B 1 178 ? 15.297 -12.719 -2.344 1 91.31 178 ARG B C 1
ATOM 3202 O O . ARG B 1 178 ? 16.094 -13.586 -2.695 1 91.31 178 ARG B O 1
ATOM 3209 N N . ARG B 1 179 ? 14.18 -12.953 -1.864 1 91.12 179 ARG B N 1
ATOM 3210 C CA . ARG B 1 179 ? 13.734 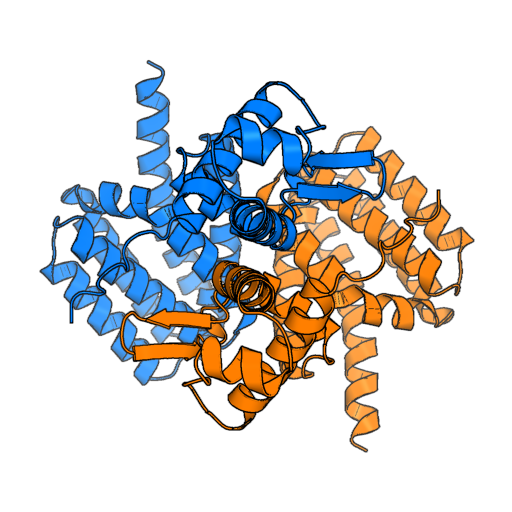-14.328 -1.652 1 91.12 179 ARG B CA 1
ATOM 3211 C C . ARG B 1 179 ? 13.508 -15.039 -2.98 1 91.12 179 ARG B C 1
ATOM 3213 O O . ARG B 1 179 ? 13.844 -16.219 -3.127 1 91.12 179 ARG B O 1
ATOM 3220 N N . ARG B 1 180 ? 12.961 -14.375 -3.926 1 93.44 180 ARG B N 1
ATOM 3221 C CA . ARG B 1 180 ? 12.719 -14.977 -5.234 1 93.44 180 ARG B CA 1
ATOM 3222 C C . ARG B 1 180 ? 14.031 -15.258 -5.957 1 93.44 180 ARG B C 1
ATOM 3224 O O . ARG B 1 180 ? 14.188 -16.297 -6.605 1 93.44 180 ARG B O 1
ATOM 3231 N N . VAL B 1 181 ? 15.008 -14.32 -5.789 1 94.06 181 VAL B N 1
ATOM 3232 C CA . VAL B 1 181 ? 16.312 -14.57 -6.379 1 94.06 181 VAL B CA 1
ATOM 3233 C C . VAL B 1 181 ? 16.922 -15.852 -5.797 1 94.06 181 VAL B C 1
ATOM 3235 O O . VAL B 1 181 ? 17.438 -16.688 -6.535 1 94.06 181 VAL B O 1
ATOM 3238 N N . GLU B 1 182 ? 16.812 -15.961 -4.52 1 91.38 182 GLU B N 1
ATOM 3239 C CA . GLU B 1 182 ? 17.312 -17.172 -3.867 1 91.38 182 GLU B CA 1
ATOM 3240 C C . GLU B 1 182 ? 16.547 -18.406 -4.32 1 91.38 182 GLU B C 1
ATOM 3242 O O . GLU B 1 182 ? 17.141 -19.438 -4.617 1 91.38 182 GLU B O 1
ATOM 3247 N N . TYR B 1 183 ? 15.258 -18.281 -4.355 1 91.56 183 TYR B N 1
ATOM 3248 C CA . TYR B 1 183 ? 14.375 -19.359 -4.789 1 91.56 183 TYR B CA 1
ATOM 3249 C C . TYR B 1 183 ? 14.758 -19.859 -6.18 1 91.56 183 TYR B C 1
ATOM 3251 O O . TYR B 1 183 ? 14.93 -21.062 -6.391 1 91.56 183 TYR B O 1
ATOM 3259 N N . PHE B 1 184 ? 15.039 -18.953 -7.086 1 93.44 184 PHE B N 1
ATOM 3260 C CA . PHE B 1 184 ? 15.273 -19.281 -8.484 1 93.44 184 PHE B CA 1
ATOM 3261 C C . PHE B 1 184 ? 16.719 -19.688 -8.711 1 93.44 184 PHE B C 1
ATOM 3263 O O . PHE B 1 184 ? 17.109 -20.062 -9.828 1 93.44 184 PHE B O 1
ATOM 3270 N N . SER B 1 185 ? 17.5 -19.609 -7.719 1 92.5 185 SER B N 1
ATOM 3271 C CA . SER B 1 185 ? 18.859 -20.125 -7.809 1 92.5 185 SER B CA 1
ATOM 3272 C C . SER B 1 185 ? 18.891 -21.625 -7.582 1 92.5 185 SER B C 1
ATOM 3274 O O . SER B 1 185 ? 19.938 -22.266 -7.762 1 92.5 185 SER B O 1
ATOM 3276 N N . GLN B 1 186 ? 17.766 -22.172 -7.203 1 90.25 186 GLN B N 1
ATOM 3277 C CA . GLN B 1 186 ? 17.625 -23.609 -7.047 1 90.25 186 GLN B CA 1
ATOM 3278 C C . GLN B 1 186 ? 16.984 -24.25 -8.281 1 90.25 186 GLN B C 1
ATOM 3280 O O . GLN B 1 186 ? 15.797 -24.016 -8.555 1 90.25 186 GLN B O 1
ATOM 3285 N N . PRO B 1 187 ? 17.672 -25.094 -8.953 1 89.56 187 PRO B N 1
ATOM 3286 C CA . PRO B 1 187 ? 17.219 -25.594 -10.25 1 89.56 187 PRO B CA 1
ATOM 3287 C C . PRO B 1 187 ? 15.875 -26.312 -10.172 1 89.56 187 PRO B C 1
ATOM 3289 O O . PRO B 1 187 ? 15.008 -26.125 -11.031 1 89.56 187 PRO B O 1
ATOM 3292 N N . LYS B 1 188 ? 15.664 -27.109 -9.203 1 89.81 188 LYS B N 1
ATOM 3293 C CA . LYS B 1 188 ? 14.422 -27.875 -9.094 1 89.81 188 LYS B CA 1
ATOM 3294 C C . LYS B 1 188 ? 13.219 -26.953 -8.898 1 89.81 188 LYS B C 1
ATOM 3296 O O . LYS B 1 188 ? 12.148 -27.203 -9.445 1 89.81 188 LYS B O 1
ATOM 3301 N N . LEU B 1 189 ? 13.445 -25.938 -8.18 1 89.88 189 LEU B N 1
ATOM 3302 C CA . LEU B 1 189 ? 12.359 -25.016 -7.883 1 89.88 189 LEU B CA 1
ATOM 3303 C C . LEU B 1 189 ? 12 -24.188 -9.109 1 89.88 189 LEU B C 1
ATOM 3305 O O . LEU B 1 189 ? 10.828 -23.859 -9.336 1 89.88 189 LEU B O 1
ATOM 3309 N N . GLY B 1 190 ? 13.008 -23.859 -9.859 1 89.5 190 GLY B N 1
ATOM 3310 C CA . GLY B 1 190 ? 12.766 -23.141 -11.102 1 89.5 190 GLY B CA 1
ATOM 3311 C C . GLY B 1 190 ? 11.883 -23.906 -12.07 1 89.5 190 GLY B C 1
ATOM 3312 O O . GLY B 1 190 ? 10.953 -23.344 -12.641 1 89.5 190 GLY B O 1
ATOM 3313 N N . LYS B 1 191 ? 12.18 -25.156 -12.281 1 91.94 191 LYS B N 1
ATOM 3314 C CA . LYS B 1 191 ? 11.406 -26 -13.188 1 91.94 191 LYS B CA 1
ATOM 3315 C C . LYS B 1 191 ? 9.953 -26.094 -12.727 1 91.94 191 LYS B C 1
ATOM 3317 O O . LYS B 1 191 ? 9.031 -26 -13.539 1 91.94 191 LYS B O 1
ATOM 3322 N N . GLN B 1 192 ? 9.82 -26.344 -11.43 1 93 192 GLN B N 1
ATOM 3323 C CA . GLN B 1 192 ? 8.477 -26.422 -10.867 1 93 192 GLN B CA 1
ATOM 3324 C C . GLN B 1 192 ? 7.734 -25.094 -11.062 1 93 192 GLN B C 1
ATOM 3326 O O . GLN B 1 192 ? 6.539 -25.094 -11.367 1 93 192 GLN B O 1
ATOM 3331 N N . SER B 1 193 ? 8.383 -24.016 -10.875 1 94.44 193 SER B N 1
ATOM 3332 C CA . SER B 1 193 ? 7.781 -22.703 -11.023 1 94.44 193 SER B CA 1
ATOM 3333 C C . SER B 1 193 ? 7.305 -22.469 -12.453 1 94.44 193 SER B C 1
ATOM 3335 O O . SER B 1 193 ? 6.25 -21.859 -12.672 1 94.44 193 SER B O 1
ATOM 3337 N N . ILE B 1 194 ? 8.062 -22.938 -13.43 1 95.56 194 ILE B N 1
ATOM 3338 C CA . ILE B 1 194 ? 7.695 -22.797 -14.836 1 95.56 194 ILE B CA 1
ATOM 3339 C C . ILE B 1 194 ? 6.371 -23.516 -15.094 1 95.56 194 ILE B C 1
ATOM 3341 O O . ILE B 1 194 ? 5.473 -22.953 -15.734 1 95.56 194 ILE B O 1
ATOM 3345 N N . ILE B 1 195 ? 6.262 -24.703 -14.578 1 96.81 195 ILE B N 1
ATOM 3346 C CA . ILE B 1 195 ? 5.043 -25.484 -14.742 1 96.81 195 ILE B CA 1
ATOM 3347 C C . ILE B 1 195 ? 3.867 -24.75 -14.102 1 96.81 195 ILE B C 1
ATOM 3349 O O . ILE B 1 195 ? 2.797 -24.625 -14.703 1 96.81 195 ILE B O 1
ATOM 3353 N N . GLU B 1 196 ? 4.094 -24.234 -12.953 1 97.25 196 GLU B N 1
ATOM 3354 C CA . GLU B 1 196 ? 3.051 -23.531 -12.211 1 97.25 196 GLU B CA 1
ATOM 3355 C C . GLU B 1 196 ? 2.623 -22.266 -12.945 1 97.25 196 GLU B C 1
ATOM 3357 O O . GLU B 1 196 ? 1.434 -21.938 -12.984 1 97.25 196 GLU B O 1
ATOM 3362 N N . HIS B 1 197 ? 3.564 -21.516 -13.492 1 98 197 HIS B N 1
ATOM 3363 C CA . HIS B 1 197 ? 3.232 -20.328 -14.25 1 98 197 HIS B CA 1
ATOM 3364 C C . HIS B 1 197 ? 2.457 -20.672 -15.516 1 98 197 HIS B C 1
ATOM 3366 O O . HIS B 1 197 ? 1.53 -19.953 -15.898 1 98 197 HIS B O 1
ATOM 3372 N N . GLN B 1 198 ? 2.842 -21.75 -16.125 1 98.56 198 GLN B N 1
ATOM 3373 C CA . GLN B 1 198 ? 2.107 -22.219 -17.312 1 98.56 198 GLN B CA 1
ATOM 3374 C C . GLN B 1 198 ? 0.663 -22.547 -16.953 1 98.56 198 GLN B C 1
ATOM 3376 O O . GLN B 1 198 ? -0.255 -22.25 -17.719 1 98.56 198 GLN B O 1
ATOM 3381 N N . GLU B 1 199 ? 0.477 -23.203 -15.82 1 98.69 199 GLU B N 1
ATOM 3382 C CA . GLU B 1 199 ? -0.867 -23.531 -15.359 1 98.69 199 GLU B CA 1
ATOM 3383 C C . GLU B 1 199 ? -1.693 -22.266 -15.117 1 98.69 199 GLU B C 1
ATOM 3385 O O . GLU B 1 199 ? -2.885 -22.234 -15.43 1 98.69 199 GLU B O 1
ATOM 3390 N N . ILE B 1 200 ? -1.099 -21.234 -14.57 1 98.75 200 ILE B N 1
ATOM 3391 C CA . ILE B 1 200 ? -1.784 -19.969 -14.344 1 98.75 200 ILE B CA 1
ATOM 3392 C C . ILE B 1 200 ? -2.184 -19.359 -15.688 1 98.75 200 ILE B C 1
ATOM 3394 O O . ILE B 1 200 ? -3.33 -18.938 -15.875 1 98.75 200 ILE B O 1
ATOM 3398 N N . LEU B 1 201 ? -1.203 -19.328 -16.609 1 98.88 201 LEU B N 1
ATOM 3399 C CA . LEU B 1 201 ? -1.475 -18.766 -17.938 1 98.88 201 LEU B CA 1
ATOM 3400 C C . LEU B 1 201 ? -2.631 -19.5 -18.609 1 98.88 201 LEU B C 1
ATOM 3402 O O . LEU B 1 201 ? -3.547 -18.875 -19.141 1 98.88 201 LEU B O 1
ATOM 3406 N N . ASN B 1 202 ? -2.609 -20.828 -18.578 1 98.81 202 ASN B N 1
ATOM 3407 C CA . ASN B 1 202 ? -3.666 -21.625 -19.188 1 98.81 202 ASN B CA 1
ATOM 3408 C C . ASN B 1 202 ? -5.027 -21.328 -18.562 1 98.81 202 ASN B C 1
ATOM 3410 O O . ASN B 1 202 ? -6.027 -21.219 -19.266 1 98.81 202 ASN B O 1
ATOM 3414 N N . ALA B 1 203 ? -5.012 -21.266 -17.234 1 98.81 203 ALA B N 1
ATOM 3415 C CA . ALA B 1 203 ? -6.254 -20.984 -16.531 1 98.81 203 ALA B CA 1
ATOM 3416 C C . ALA B 1 203 ? -6.789 -19.594 -16.875 1 98.81 203 ALA B C 1
ATOM 3418 O O . ALA B 1 203 ? -7.988 -19.438 -17.109 1 98.81 203 ALA B O 1
ATOM 3419 N N . VAL B 1 204 ? -5.949 -18.562 -16.969 1 98.88 204 VAL B N 1
ATOM 3420 C CA . VAL B 1 204 ? -6.359 -17.219 -17.328 1 98.88 204 VAL B CA 1
ATOM 3421 C C . VAL B 1 204 ? -6.922 -17.219 -18.75 1 98.88 204 VAL B C 1
ATOM 3423 O O . VAL B 1 204 ? -7.984 -16.641 -19.016 1 98.88 204 VAL B O 1
ATOM 3426 N N . ALA B 1 205 ? -6.273 -17.859 -19.656 1 98.75 205 ALA B N 1
ATOM 3427 C CA . ALA B 1 205 ? -6.68 -17.922 -21.047 1 98.75 205 ALA B CA 1
ATOM 3428 C C . ALA B 1 205 ? -8.055 -18.547 -21.203 1 98.75 205 ALA B C 1
ATOM 3430 O O . ALA B 1 205 ? -8.828 -18.172 -22.078 1 98.75 205 ALA B O 1
ATOM 3431 N N . SER B 1 206 ? -8.375 -19.484 -20.344 1 98.31 206 SER B N 1
ATOM 3432 C CA . SER B 1 206 ? -9.648 -20.188 -20.438 1 98.31 206 SER B CA 1
ATOM 3433 C C . SER B 1 206 ? -10.789 -19.344 -19.875 1 98.31 206 SER B C 1
ATOM 3435 O O . SER B 1 206 ? -11.961 -19.656 -20.109 1 98.31 206 SER B O 1
ATOM 3437 N N . GLY B 1 207 ? -10.438 -18.359 -19.062 1 98.06 207 GLY B N 1
ATOM 3438 C CA . GLY B 1 207 ? -11.445 -17.531 -18.438 1 98.06 207 GLY B CA 1
ATOM 3439 C C . GLY B 1 207 ? -12.102 -18.172 -17.234 1 98.06 207 GLY B C 1
ATOM 3440 O O . GLY B 1 207 ? -13.062 -17.641 -16.672 1 98.06 207 GLY B O 1
ATOM 3441 N N . ASP B 1 208 ? -11.625 -19.297 -16.844 1 97.94 208 ASP B N 1
ATOM 3442 C CA . ASP B 1 208 ? -12.164 -20.031 -15.703 1 97.94 208 ASP B CA 1
ATOM 3443 C C . ASP B 1 208 ? -11.57 -19.516 -14.391 1 97.94 208 ASP B C 1
ATOM 3445 O O . ASP B 1 208 ? -10.492 -19.938 -13.984 1 97.94 208 ASP B O 1
ATOM 3449 N N . THR B 1 209 ? -12.344 -18.719 -13.672 1 98.06 209 THR B N 1
ATOM 3450 C CA . THR B 1 209 ? -11.836 -18.047 -12.484 1 98.06 209 THR B CA 1
ATOM 3451 C C . THR B 1 209 ? -11.516 -19.047 -11.383 1 98.06 209 THR B C 1
ATOM 3453 O O . THR B 1 209 ? -10.586 -18.844 -10.594 1 98.06 209 THR B O 1
ATOM 3456 N N . ASP B 1 210 ? -12.195 -20.141 -11.297 1 98 210 ASP B N 1
ATOM 3457 C CA . ASP B 1 210 ? -11.891 -21.172 -10.305 1 98 210 ASP B CA 1
ATOM 3458 C C . ASP B 1 210 ? -10.562 -21.859 -10.609 1 98 210 ASP B C 1
ATOM 3460 O O . ASP B 1 210 ? -9.766 -22.125 -9.703 1 98 210 ASP B O 1
ATOM 3464 N N . ALA B 1 211 ? -10.406 -22.156 -11.867 1 98.5 211 ALA B N 1
ATOM 3465 C CA . ALA B 1 211 ? -9.141 -22.75 -12.281 1 98.5 211 ALA B CA 1
ATOM 3466 C C . ALA B 1 211 ? -7.973 -21.812 -11.992 1 98.5 211 ALA B C 1
ATOM 3468 O O . ALA B 1 211 ? -6.902 -22.266 -11.578 1 98.5 211 ALA B O 1
ATOM 3469 N N . VAL B 1 212 ? -8.172 -20.547 -12.188 1 98.69 212 VAL B N 1
ATOM 3470 C CA . VAL B 1 212 ? -7.133 -19.562 -11.922 1 98.69 212 VAL B CA 1
ATOM 3471 C C . VAL B 1 212 ? -6.793 -19.562 -10.43 1 98.69 212 VAL B C 1
ATOM 3473 O O . VAL B 1 212 ? -5.621 -19.562 -10.055 1 98.69 212 VAL B O 1
ATOM 3476 N N . SER B 1 213 ? -7.805 -19.547 -9.617 1 98 213 SER B N 1
ATOM 3477 C CA . SER B 1 213 ? -7.605 -19.547 -8.172 1 98 213 SER B CA 1
ATOM 3478 C C . SER B 1 213 ? -6.809 -20.781 -7.73 1 98 213 SER B C 1
ATOM 3480 O O . SER B 1 213 ? -5.875 -20.656 -6.93 1 98 213 SER B O 1
ATOM 3482 N N . THR B 1 214 ? -7.168 -21.906 -8.281 1 98.38 214 THR B N 1
ATOM 3483 C CA . THR B 1 214 ? -6.473 -23.141 -7.941 1 98.38 214 THR B CA 1
ATOM 3484 C C . THR B 1 214 ? -5.008 -23.078 -8.367 1 98.38 214 THR B C 1
ATOM 3486 O O . THR B 1 214 ? -4.113 -23.422 -7.59 1 98.38 214 THR B O 1
ATOM 3489 N N . ALA B 1 215 ? -4.754 -22.594 -9.57 1 98.56 215 ALA B N 1
ATOM 3490 C CA . ALA B 1 215 ? -3.396 -22.516 -10.102 1 98.56 215 ALA B CA 1
ATOM 3491 C C . ALA B 1 215 ? -2.545 -21.547 -9.289 1 98.56 215 ALA B C 1
ATOM 3493 O O . ALA B 1 215 ? -1.396 -21.844 -8.953 1 98.56 215 ALA B O 1
ATOM 3494 N N . ILE B 1 216 ? -3.059 -20.422 -8.922 1 98.38 216 ILE B N 1
ATOM 3495 C CA . ILE B 1 216 ? -2.318 -19.422 -8.164 1 98.38 216 ILE B CA 1
ATOM 3496 C C . ILE B 1 216 ? -2.055 -19.922 -6.75 1 98.38 216 ILE B C 1
ATOM 3498 O O . ILE B 1 216 ? -0.947 -19.766 -6.227 1 98.38 216 ILE B O 1
ATOM 3502 N N . ARG B 1 217 ? -3.07 -20.531 -6.141 1 97.19 217 ARG B N 1
ATOM 3503 C CA . ARG B 1 217 ? -2.869 -21.078 -4.805 1 97.19 217 ARG B CA 1
ATOM 3504 C C . ARG B 1 217 ? -1.763 -22.125 -4.805 1 97.19 217 ARG B C 1
ATOM 3506 O O . ARG B 1 217 ? -0.932 -22.156 -3.895 1 97.19 217 ARG B O 1
ATOM 3513 N N . THR B 1 218 ? -1.797 -23 -5.785 1 96.69 218 THR B N 1
ATOM 3514 C CA . THR B 1 218 ? -0.763 -24.016 -5.902 1 96.69 218 THR B CA 1
ATOM 3515 C C . THR B 1 218 ? 0.618 -23.375 -6.023 1 96.69 218 THR B C 1
ATOM 3517 O O . THR B 1 218 ? 1.549 -23.766 -5.312 1 96.69 218 THR B O 1
ATOM 3520 N N . HIS B 1 219 ? 0.778 -22.359 -6.879 1 96.5 219 HIS B N 1
ATOM 3521 C CA . HIS B 1 219 ? 2.037 -21.656 -7.117 1 96.5 219 HIS B CA 1
ATOM 3522 C C . HIS B 1 219 ? 2.541 -20.984 -5.848 1 96.5 219 HIS B C 1
ATOM 3524 O O . HIS B 1 219 ? 3.705 -21.141 -5.473 1 96.5 219 HIS B O 1
ATOM 3530 N N . LEU B 1 220 ? 1.667 -20.266 -5.121 1 94.56 220 LEU B N 1
ATOM 3531 C CA . LEU B 1 220 ? 2.055 -19.531 -3.924 1 94.56 220 LEU B CA 1
ATOM 3532 C C . LEU B 1 220 ? 2.383 -20.484 -2.779 1 94.56 220 LEU B C 1
ATOM 3534 O O . LEU B 1 220 ? 3.299 -20.234 -1.996 1 94.56 220 LEU B O 1
ATOM 3538 N N . ASN B 1 221 ? 1.642 -21.578 -2.695 1 91.5 221 ASN B N 1
ATOM 3539 C CA . ASN B 1 221 ? 1.896 -22.562 -1.65 1 91.5 221 ASN B CA 1
ATOM 3540 C C . ASN B 1 221 ? 3.258 -23.234 -1.827 1 91.5 221 ASN B C 1
ATOM 3542 O O . ASN B 1 221 ? 3.941 -23.531 -0.846 1 91.5 221 ASN B O 1
ATOM 3546 N N . SER B 1 222 ? 3.598 -23.516 -3.027 1 89.19 222 SER B N 1
ATOM 3547 C CA . SER B 1 222 ? 4.906 -24.094 -3.303 1 89.19 222 SER B CA 1
ATOM 3548 C C . SER B 1 222 ? 6.031 -23.188 -2.832 1 89.19 222 SER B C 1
ATOM 3550 O O . SER B 1 222 ? 6.98 -23.641 -2.191 1 89.19 222 SER B O 1
ATOM 3552 N N . ALA B 1 223 ? 5.938 -21.906 -3.1 1 85.56 223 ALA B N 1
ATOM 3553 C CA . ALA B 1 223 ? 6.938 -20.938 -2.676 1 85.56 223 ALA B CA 1
ATOM 3554 C C . ALA B 1 223 ? 6.992 -20.828 -1.153 1 85.56 223 ALA B C 1
ATOM 3556 O O . ALA B 1 223 ? 8.07 -20.766 -0.567 1 85.56 223 ALA B O 1
ATOM 3557 N N . GLU B 1 224 ? 5.848 -20.828 -0.543 1 86.19 224 GLU B N 1
ATOM 3558 C CA . GLU B 1 224 ? 5.766 -20.719 0.909 1 86.19 224 GLU B CA 1
ATOM 3559 C C . GLU B 1 224 ? 6.414 -21.906 1.599 1 86.19 224 GLU B C 1
ATOM 3561 O O . GLU B 1 224 ? 7.113 -21.75 2.604 1 86.19 224 GLU B O 1
ATOM 3566 N N . ARG B 1 225 ? 6.188 -23.062 1.102 1 83.31 225 ARG B N 1
ATOM 3567 C CA . ARG B 1 225 ? 6.75 -24.281 1.674 1 83.31 225 ARG B CA 1
ATOM 3568 C C . ARG B 1 225 ? 8.273 -24.234 1.651 1 83.31 225 ARG B C 1
ATOM 3570 O O . ARG B 1 225 ? 8.922 -24.656 2.615 1 83.31 225 ARG B O 1
ATOM 3577 N N . PHE B 1 226 ? 8.789 -23.797 0.616 1 79.56 226 PHE B N 1
ATOM 3578 C CA . PHE B 1 226 ? 10.234 -23.688 0.512 1 79.56 226 PHE B CA 1
ATOM 3579 C C . PHE B 1 226 ? 10.789 -22.797 1.622 1 79.56 226 PHE B C 1
ATOM 3581 O O . PHE B 1 226 ? 11.742 -23.172 2.311 1 79.56 226 PHE B O 1
ATOM 3588 N N . TRP B 1 227 ? 10.18 -21.719 1.931 1 80.88 227 TRP B N 1
ATOM 3589 C CA . TRP B 1 227 ? 10.688 -20.75 2.898 1 80.88 227 TRP B CA 1
ATOM 3590 C C . TRP B 1 227 ? 10.461 -21.25 4.324 1 80.88 227 TRP B C 1
ATOM 3592 O O . TRP B 1 227 ? 11.281 -21 5.211 1 80.88 227 TRP B O 1
ATOM 3602 N N . ASP B 1 228 ? 9.305 -21.875 4.469 1 79.5 228 ASP B N 1
ATOM 3603 C CA . ASP B 1 228 ? 9.047 -22.469 5.773 1 79.5 228 ASP B CA 1
ATOM 3604 C C . ASP B 1 228 ? 10.125 -23.5 6.129 1 79.5 228 ASP B C 1
ATOM 3606 O O . ASP B 1 228 ? 10.547 -23.594 7.285 1 79.5 228 ASP B O 1
ATOM 3610 N N . SER B 1 229 ? 10.484 -24.234 5.191 1 76.62 229 SER B N 1
ATOM 3611 C CA . SER B 1 229 ? 11.492 -25.266 5.418 1 76.62 229 SER B CA 1
ATOM 3612 C C . SER B 1 229 ? 12.852 -24.656 5.723 1 76.62 229 SER B C 1
ATOM 3614 O O . SER B 1 229 ? 13.641 -25.234 6.469 1 76.62 229 SER B O 1
ATOM 3616 N N . LYS B 1 230 ? 13.141 -23.516 5.16 1 74.38 230 LYS B N 1
ATOM 3617 C CA . LYS B 1 230 ? 14.43 -22.859 5.375 1 74.38 230 LYS B CA 1
ATOM 3618 C C . LYS B 1 230 ? 14.5 -22.234 6.77 1 74.38 230 LYS B C 1
ATOM 3620 O O . LYS B 1 230 ? 15.562 -22.25 7.402 1 74.38 230 LYS B O 1
ATOM 3625 N N . TYR B 1 231 ? 13.414 -21.703 7.188 1 66.94 231 TYR B N 1
ATOM 3626 C CA . TYR B 1 231 ? 13.43 -21.047 8.492 1 66.94 231 TYR B CA 1
ATOM 3627 C C . TYR B 1 231 ? 13.336 -22.078 9.617 1 66.94 231 TYR B C 1
ATOM 3629 O O . TYR B 1 231 ? 13.82 -21.844 10.727 1 66.94 231 TYR B O 1
ATOM 3637 N N . VAL B 1 232 ? 12.531 -23.203 9.445 1 57.12 232 VAL B N 1
ATOM 3638 C CA . VAL B 1 232 ? 12.531 -24.266 10.445 1 57.12 232 VAL B CA 1
ATOM 3639 C C . VAL B 1 232 ? 13.914 -24.891 10.523 1 57.12 232 VAL B C 1
ATOM 3641 O O . VAL B 1 232 ? 14.391 -25.219 11.617 1 57.12 232 VAL B O 1
ATOM 3644 N N . LYS B 1 233 ? 14.633 -25.234 9.578 1 51.62 233 LYS B N 1
ATOM 3645 C CA . LYS B 1 233 ? 15.961 -25.844 9.641 1 51.62 233 LYS B CA 1
ATOM 3646 C C . LYS B 1 233 ? 16.969 -24.875 10.273 1 51.62 233 LYS B C 1
ATOM 3648 O O . LYS B 1 233 ? 17.922 -25.312 10.914 1 51.62 233 LYS B O 1
ATOM 3653 N N . LYS B 1 234 ? 16.938 -23.688 10.156 1 51.44 234 LYS B N 1
ATOM 3654 C CA . LYS B 1 234 ? 17.906 -22.812 10.805 1 51.44 234 LYS B CA 1
ATOM 3655 C C . LYS B 1 234 ? 17.75 -22.828 12.32 1 51.44 234 LYS B C 1
ATOM 3657 O O . LYS B 1 234 ? 18.609 -22.344 13.055 1 51.44 234 LYS B O 1
ATOM 3662 N N . LYS B 1 235 ? 16.625 -23.172 12.836 1 51.31 235 LYS B N 1
ATOM 3663 C CA . LYS B 1 235 ? 16.438 -23.266 14.281 1 51.31 235 LYS B CA 1
ATOM 3664 C C . LYS B 1 235 ? 16.953 -24.609 14.805 1 51.31 235 LYS B C 1
ATOM 3666 O O . LYS B 1 235 ? 17.062 -24.812 16.016 1 51.31 235 LYS B O 1
ATOM 3671 N N . SER B 1 236 ? 17 -25.438 14.023 1 32.03 236 SER B N 1
ATOM 3672 C CA . SER B 1 236 ? 17.578 -26.672 14.523 1 32.03 236 SER B CA 1
ATOM 3673 C C . SER B 1 236 ? 19.094 -26.688 14.344 1 32.03 236 SER B C 1
ATOM 3675 O O . SER B 1 236 ? 19.609 -26.234 13.32 1 32.03 236 SER B O 1
#

Secondary structure (DSSP, 8-state):
------PPPHHHHHHHHHHHHHHHHHHHT--EEPPHHHHHHHHT--HHHHHHHHHHHHHTTSEEEETTTEEEEPPGGGS-THHHHHHHHHSPPPHHHHHHHHHHHHHHHHHHHHHHHHH--HHHHHHHHHHHHHHHHHTT-HHHHHHHHHHHHHHHHHHHT-HHHHHHHHHHHHHTHHHHHHHHTSHHHHHHHHHHHHHHHHHHHHT-HHHHHHHHHHHHHHHHHHHHHHHHHTT-/------PPPHHHHHHHHHHHHHHHHHHHT--EEPPHHHHHHHHT--HHHHHHHHHHHHHTTSEEEETTTEEEEPPGGGS-THHHHHHHHHSPPPHHHHHHHHHHHHHHHHHHHHHHHHH--HHHHHHHHHHHHHHHHHTT-HHHHHHHHHHHHHHHHHHHT-HHHHHHHHHHHHHTHHHHHHHHTSHHHHHHHHHHHHHHHHHHHHT-HHHHHHHHHHHHHHHHHHHHHHHHHTT-

Organism: Bordetella pertussis (strain Tohama I / ATCC BAA-589 / NCTC 13251) (NCBI:txid257313)

Nearest PDB structures (foldseek):
  1hw1-assembly1_A  TM=7.954E-01  e=1.146E-08  Escherichia coli
  7u5q-assembly2_B  TM=6.453E-01  e=9.952E-09  Brucella melitensis ATCC 23457
  9jpj-assembly2_D  TM=5.557E-01  e=9.057E-09  Achromobacter denitrificans NBRC 15125
  1h9t-assembly1_A  TM=8.047E-01  e=7.255E-07  Escherichia coli
  9jpl-assembly1_B  TM=8.648E-01  e=3.986E-05  Achromobacter denitrificans NBRC 15125

pLDDT: mean 91.03, std 11.88, range [26.39, 98.88]

Foldseek 3Di:
DPPPDPPQDPLNVLLLVVLVVLVVCVVVVHWADDALVVSCVVVVHDSVSSVSSVVVQVVQQQWDADPPPGITGGDPVPGHLLSLLSNCVNPNDDPVVLVVLLVVLLVLLLLLLLLLLVQADPVLLVQLVVLLVQLVVCALQLQSNLVSVLSNSLSSNVSSVDVVSSVSNVSSSSSCSVVSSVQSNDRVSSVVLSVLSVQLSVCSPVSPSVSNSVSSVVNSVSSVVVVVVVVVVVVD/DPPPPPPQDPLNVLLLVVLVVLVVCVVVVHWADDALVVSCVVVVHDSVSSVSSVVVQVVQVQWDADPPPGITGGDPVPGHLLSLLSNCVNPNDDPVVLVVLLVVLLVLLLLLLLLLLVQADPVLLVQLVVLLVQLVVCALQLQSNLVSVLSNSLSSNVSSVDVVSSVSNVSSSSSCSVVSSVQSNDRVSSVVLSVLSVQLSVCSPVSPSVSNSVSSVVNSVSSVVVVVVVVVVVVD

Sequence (472 aa):
MSSTKRPASRADEITQELVRMIQLADARRIAKLPTEMELAAQLGISRPVIRESLSRLESLNMVTRRQGSGLYIVAPEKRSPEALVLLEQSAPLSPRSIAEAMSVRAILELETGRLAALNHRQVDLDRMAAEIERLAATGARGLEAAEADEAFHRALSDAAGNVTLSQVLDLFLRLSWRRRVEYFSQPKLGKQSIIEHQEILNAVASGDTDAVSTAIRTHLNSAERFWDSKYVKKKSMSSTKRPASRADEITQELVRMIQLADARRIAKLPTEMELAAQLGISRPVIRESLSRLESLNMVTRRQGSGLYIVAPEKRSPEALVLLEQSAPLSPRSIAEAMSVRAILELETGRLAALNHRQVDLDRMAAEIERLAATGARGLEAAEADEAFHRALSDAAGNVTLSQVLDLFLRLSWRRRVEYFSQPKLGKQSIIEHQEILNAVASGDTDAVSTAIRTHLNSAERFWDSKYVKKKS

InterPro domains:
  IPR000524 Transcription regulator HTH, GntR [PF00392] (11-73)
  IPR000524 Transcription regulator HTH, GntR [PR00035] (33-47)
  IPR000524 Transcription regulator HTH, GntR [PR00035] (47-63)
  IPR000524 Transcription regulator HTH, GntR [PS50949] (8-76)
  IPR000524 Transcription regulator HTH, GntR [SM00345] (14-73)
  IPR000524 Transcription regulator HTH, GntR [cd07377] (9-73)
  IPR008920 Transcription regulator FadR/GntR, C-terminal [G3DSA:1.20.120.530] (86-230)
  IPR008920 Transcription regulator FadR/GntR, C-terminal [SSF48008] (96-227)
  IPR011711 GntR, C-terminal [PF07729] (101-221)
  IPR011711 GntR, C-terminal [SM00895] (100-222)
  IPR036388 Winged helix-like DNA-binding domain superfamily [G3DSA:1.10.10.10] (5-76)
  IPR036390 Winged helix DNA-binding domain superfamily [SSF46785] (2-77)

Solvent-accessible surface area (backbone atoms only — not comparable to full-atom values): 23809 Å² total; per-residue (Å²): 131,76,82,69,71,72,76,77,47,73,48,52,53,50,34,48,52,51,49,52,51,49,53,53,27,56,76,68,72,48,48,73,49,71,36,74,68,54,45,15,62,75,67,71,50,54,65,66,50,48,48,29,27,50,43,31,37,36,74,29,29,45,33,45,79,40,88,96,75,37,32,31,54,43,57,73,48,68,15,36,59,66,44,55,40,56,45,40,73,71,43,78,64,53,72,66,58,48,52,37,43,50,54,50,45,51,56,50,49,42,52,28,41,36,35,17,17,74,53,47,50,68,69,36,53,51,51,32,52,52,24,49,52,47,27,63,73,36,41,40,40,16,66,62,17,31,51,22,51,50,51,26,54,50,34,44,29,60,23,28,70,34,54,51,58,27,11,51,50,48,49,51,53,61,56,42,41,70,59,39,24,57,49,17,48,34,55,71,52,29,56,53,47,48,53,35,49,49,45,30,52,52,21,30,74,70,42,40,44,67,51,19,42,53,28,48,51,53,46,53,49,54,56,49,50,56,52,50,53,55,56,55,50,69,74,100,131,77,82,66,73,70,75,76,46,72,50,51,54,50,35,48,53,50,50,50,51,49,52,53,26,57,78,67,71,51,50,73,50,71,36,72,67,54,46,16,61,75,69,73,50,54,64,68,50,48,48,28,26,50,45,31,38,37,73,29,29,45,33,47,79,40,88,98,74,37,33,32,53,43,58,74,48,69,15,36,59,66,43,56,40,54,45,40,74,70,43,78,63,54,71,66,58,48,52,37,42,50,56,51,45,51,57,50,50,42,52,28,41,36,35,16,17,74,52,48,49,71,68,36,53,52,50,31,50,52,23,48,52,47,28,64,72,36,42,40,40,16,65,62,18,33,51,21,52,50,50,27,53,49,33,43,30,58,21,28,69,35,52,49,56,27,11,52,50,48,50,51,53,60,55,41,40,70,58,39,24,56,48,18,48,34,54,71,53,28,57,53,47,50,54,34,50,49,45,30,53,52,20,30,74,70,42,38,44,65,52,20,42,52,28,47,50,53,45,54,49,54,55,49,50,54,51,51,54,55,58,55,53,69,74,98